Protein AF-A0A0F9GR85-F1 (afdb_monomer)

Organism: NCBI:txid412755

pLDDT: mean 77.86, std 16.96, range [27.56, 96.31]

Radius of gyration: 49.28 Å; Cα contacts (8 Å, |Δi|>4): 1211; chains: 1; bounding box: 129×86×116 Å

Secondary structure (DSSP, 8-state):
--S--SS----TT--------------SS----B--B---TTTS---B--B--PPTT-SPPGGGG-EEEEEEEEEEEEP-SS---EE-SEEES-TT--S--TTTEEEEEESS-EEEEEEETTEEEEEESSPPPTT-EEEEEEEEEEEEEEEEEEEPTT--TTSEEEEEEE-TTSPPEEETTEEPP---PPSSEEEEE-TTSS--EEEEEEEEEE-SS-EEEEEEEE-HHHHHHHHT--SS---EEEEEEEEEETTSTT--EEEEEEEE--HHHHGGG-BTTBEEEEEEEE-HHHHHHH-SEEEEEEEEEEEESS-S----EEEEEEEEEE--S------SPPPB-TTSSB-HHHHTTSTTEEEE----SS-BTTB--SS---TT-EEEEEEES-TTEEEEEEEEETTEEEEEEEETEEEEE-SGGGTTS--SEEEEE---S-SS------EEEEEESS---SS-------------SSS--B--EEEEETTEEEEEES---S-SS---SS---------EEEEEETTTSEEEHHHHHHHHSS--S--EEEEEPTTS-GGG--EEES--EEETTTT-EEES---BTTTBEEE--SB---S----GGGBPPTTTTEEEEE-TTS-EEEEESS-HHHHGGG-BTTEEEEE-

Nearest PDB structures (foldseek):
  1uww-assembly1_A  TM=4.679E-01  e=7.077E-04  Halalkalibacter akibai
  1uww-assembly1_B  TM=4.730E-01  e=6.812E-03  Halalkalibacter akibai
  5b4x-assembly2_C  TM=2.110E-01  e=2.562E-03  Mus musculus

Mean predicted aligned error: 19.24 Å

Solvent-accessible surface area (backbone atoms only — not comparable to full-atom values): 38871 Å² total; per-residue (Å²): 141,89,85,84,88,87,89,76,83,84,56,92,88,72,85,82,85,86,81,85,85,84,89,77,90,66,64,101,73,83,76,71,66,55,74,56,80,49,73,45,92,83,70,89,44,81,57,72,59,77,49,77,74,73,60,92,79,68,63,70,57,73,88,73,59,55,38,78,38,54,52,79,48,79,44,77,46,68,22,79,59,45,38,57,79,44,76,53,74,57,28,37,63,38,72,86,32,60,51,63,44,76,87,49,40,45,80,78,49,57,79,58,64,70,66,47,70,33,21,53,53,20,31,38,26,41,25,36,69,55,64,31,48,68,74,40,78,41,47,37,34,34,27,41,40,44,37,36,28,33,48,62,70,50,72,44,88,98,55,57,86,68,29,22,39,24,35,40,43,75,35,92,87,46,51,42,38,23,45,91,90,43,76,47,61,77,72,87,70,50,90,78,19,35,35,40,31,36,72,52,45,64,57,66,44,74,46,79,46,74,71,39,76,33,42,64,64,24,33,41,40,37,31,35,35,39,40,22,61,53,45,53,51,38,60,67,54,83,78,89,63,57,20,27,42,35,42,36,39,38,43,34,47,78,87,48,95,87,56,68,49,76,50,73,49,79,43,68,52,38,41,82,77,45,56,86,65,46,55,95,60,17,40,75,49,78,46,77,45,81,40,42,74,55,33,77,74,68,47,68,40,37,30,30,40,37,40,37,40,30,39,52,66,91,38,92,61,60,64,56,58,43,33,39,53,42,81,45,80,46,53,56,97,80,81,81,82,68,69,44,73,70,55,58,44,98,88,70,46,79,26,49,78,56,41,70,77,35,76,43,37,44,78,51,76,57,71,42,35,41,66,51,101,89,45,82,30,96,68,59,60,55,85,72,36,42,31,20,43,34,60,40,66,45,88,57,43,31,37,30,34,78,44,78,54,100,94,49,56,46,84,43,81,53,42,54,49,51,71,46,63,31,33,78,91,38,65,25,33,63,62,70,36,23,45,34,46,79,67,53,76,58,96,61,92,84,70,78,60,65,47,85,44,80,31,80,30,87,50,85,57,91,70,83,71,82,84,83,83,79,86,83,73,94,73,82,93,79,85,76,52,74,54,84,45,65,49,69,56,96,89,38,77,76,47,73,52,86,82,79,81,90,63,98,64,90,86,74,97,68,91,82,89,87,84,85,87,82,40,35,36,34,68,42,41,69,82,77,51,53,39,47,48,69,63,44,37,72,56,52,72,76,74,77,77,58,50,33,31,36,76,48,63,80,90,59,62,75,90,46,58,75,50,43,19,44,48,59,75,46,36,62,90,80,59,27,45,86,50,74,92,77,60,85,53,95,47,37,35,77,41,92,58,61,55,58,70,74,74,77,83,70,55,77,89,41,42,63,50,72,88,76,39,37,50,79,47,66,31,95,86,69,46,38,32,45,36,24,53,44,50,67,80,61,54,45,76,26,27,48,94,48,28,35,26,39,33,61

Sequence (648 aa):
FDNFISGAIIKNYTTFTIIYKFDFDYGDNNHYAEITLGPSLQDNLNVSWVEFNLPDGFLPNSEDSKSNLFVRFNKTIIGTGISGPYSLDYGIDDINIDAWNDKYFILYNSSKSISNKGATDGTPELTFSSVISNGENVYVVYGIRTPYVLGYGFQKVGKSYSDSVRLIYNNNSASSIKDSAGLISTVSLNDPSLYIGLDNTTQETVLELYNMPLLFGPEINLTFALDPIIINQIKNFKGIDNNTLTIDFYFVPNRVFGSYYTDSIEISLDYWALKPDLEAEGYKISYNKDLQGIYEAFGVGSLDIYISISQVGNSSNFISYVILEQFDYMSDDHFVEMYANMPMDSDGDLDVNAIINTPHYIQITSEPFLDSQWGSSPFGLLDNSEVTVALENLPYSSLISLDGSSGDYDINYLGTQETLPVNAQNFYMIPNLALFTDAYNTDEIIYQDGYVNLYYGSSTDIRGENDYSNRIYMTYENTAVDDYKSYFSNGVPISWEDTFDITDQFLTTREIDVSGTVLYHQLFDLTNDVIDVIELADILVNVTGVYFGVQLPDNISIAHIRAIGIPYEYDLSIQGFPVGNYIDGTYSKVTTSGVTRTFDSRASDTLMNTTSNFSLEFASNGSKYIVFYVPISTVQNYAINDKLMVDY

Foldseek 3Di:
DPPDDDDDDPDPPDDDDDDDDDDDPDPPDDDDWDWDFDQDPPDNDRDTDTGGPADPCNDPPQVVQKAWDWFKDKDKDAFDQAQDFDWDFKFFQAQVQFADDPNFKFWDDKPAAFPGWTAGNGTITTGGPDGQPGRHIIMTMMIGTAQKIWTDFADDPPDDPLQTKTFMAGNPPGTAMAGPVGGQDWDHFDPGKIKHFAQLDQDKDKDKDWFAWLFAFKKKKWKKKAILVLLVLLAPFDDPWFWKKKKKKWKAFPPDPPDIDIDMDIHTSHSVVQVVQADVNMHMDIDMDGCNVVCVVPPTTTIMMMIIIGIDTDGSRGGGIMMIRDIDIDHDDDDQDFDQAFDADPVRDGDPVVQCVGSQKFDDKDDALDADPVHHHPNHDDQFWKKKWFWDFQVQKFKWFWDDDPPDTDTDTPGGMDMDTQHVVCVNMNPRIIIGGNRHPDPDDDTTYTDTDMGTHPDPPPPPDDPDDDDDDPDDDDWKDFAWDFDDDPNHGPDTPPDDDPDPDDDDPDDDDDDDDFKEKEKDFQVPQKAAPVRVCVFQVDDPLFGIKGWDDLPDDPVQWDFKFFADEAEPPPQHDYDDDDDDDDGYHHDPDRMHGDRDPDDPVRTDDCVQFWDWGAGPVSIIMTIGNDHLVVRCSRYDNRMMMIMD

Structure (mmCIF, N/CA/C/O backbone):
data_AF-A0A0F9GR85-F1
#
_entry.id   AF-A0A0F9GR85-F1
#
loop_
_atom_site.group_PDB
_atom_site.id
_atom_site.type_symbol
_atom_site.label_atom_id
_atom_site.label_alt_id
_atom_site.label_comp_id
_atom_site.label_asym_id
_atom_site.label_entity_id
_atom_site.label_seq_id
_atom_site.pdbx_PDB_ins_code
_atom_site.Cartn_x
_atom_site.Cartn_y
_atom_site.Cartn_z
_atom_site.occupancy
_atom_site.B_iso_or_equiv
_atom_site.auth_seq_id
_atom_site.auth_comp_id
_atom_site.auth_asym_id
_atom_site.auth_atom_id
_atom_site.pdbx_PDB_model_num
ATOM 1 N N . PHE A 1 1 ? -45.845 -7.570 22.681 1.00 34.03 1 PHE A N 1
ATOM 2 C CA . PHE A 1 1 ? -46.791 -8.122 21.692 1.00 34.03 1 PHE A CA 1
ATOM 3 C C . PHE A 1 1 ? -47.425 -9.437 22.181 1.00 34.03 1 PHE A C 1
ATOM 5 O O . PHE A 1 1 ? -47.847 -10.238 21.365 1.00 34.03 1 PHE A O 1
ATOM 12 N N . ASP A 1 2 ? -47.608 -9.630 23.498 1.00 27.56 2 ASP A N 1
ATOM 13 C CA . ASP A 1 2 ? -47.942 -10.947 24.081 1.00 27.56 2 ASP A CA 1
ATOM 14 C C . ASP A 1 2 ? -49.291 -11.012 24.813 1.00 27.56 2 ASP A C 1
ATOM 16 O O . ASP A 1 2 ? -49.413 -11.698 25.817 1.00 27.56 2 ASP A O 1
ATOM 20 N N . ASN A 1 3 ? -50.332 -10.303 24.366 1.00 32.66 3 ASN A N 1
ATOM 21 C CA . ASN A 1 3 ? -51.644 -10.428 25.029 1.00 32.66 3 ASN A CA 1
ATOM 22 C C . ASN A 1 3 ? -52.858 -10.278 24.109 1.00 32.66 3 ASN A C 1
ATOM 24 O O . ASN A 1 3 ? -53.898 -9.758 24.503 1.00 32.66 3 ASN A O 1
ATOM 28 N N . PHE A 1 4 ? -52.765 -10.787 22.887 1.00 36.22 4 PHE A N 1
ATOM 29 C CA . PHE A 1 4 ? -53.949 -11.036 22.074 1.00 36.22 4 PHE A CA 1
ATOM 30 C C . PHE A 1 4 ? -53.786 -12.388 21.406 1.00 36.22 4 PHE A C 1
ATOM 32 O O . PHE A 1 4 ? -53.049 -12.483 20.441 1.00 36.22 4 PHE A O 1
ATOM 39 N N . ILE A 1 5 ? -54.433 -13.419 21.949 1.00 41.38 5 ILE A N 1
ATOM 40 C CA . ILE A 1 5 ? -55.239 -14.411 21.221 1.00 41.38 5 ILE A CA 1
ATOM 41 C C . ILE A 1 5 ? -55.878 -15.309 22.289 1.00 41.38 5 ILE A C 1
ATOM 43 O O . ILE A 1 5 ? -55.286 -16.249 22.807 1.00 41.38 5 ILE A O 1
ATOM 47 N N . SER A 1 6 ? -57.144 -15.042 22.591 1.00 38.28 6 SER A N 1
ATOM 48 C CA . SER A 1 6 ? -58.079 -16.134 22.834 1.00 38.28 6 SER A CA 1
ATOM 49 C C . SER A 1 6 ? -59.388 -15.775 22.135 1.00 38.28 6 SER A C 1
ATOM 51 O O . SER A 1 6 ? -60.045 -14.801 22.493 1.00 38.28 6 SER A O 1
ATOM 53 N N . GLY A 1 7 ? -59.722 -16.520 21.078 1.00 40.41 7 GLY A N 1
ATOM 54 C CA . GLY A 1 7 ? -61.108 -16.645 20.620 1.00 40.41 7 GLY A CA 1
ATOM 55 C C . GLY A 1 7 ? -61.576 -15.916 19.353 1.00 40.41 7 GLY A C 1
ATOM 56 O O . GLY A 1 7 ? -62.783 -15.918 19.132 1.00 40.41 7 GLY A O 1
ATOM 57 N N . ALA A 1 8 ? -60.723 -15.346 18.495 1.00 38.50 8 ALA A N 1
ATOM 58 C CA . ALA A 1 8 ? -61.196 -14.730 17.244 1.00 38.50 8 ALA A CA 1
ATOM 59 C C . ALA A 1 8 ? -60.634 -15.424 15.994 1.00 38.50 8 ALA A C 1
ATOM 61 O O . ALA A 1 8 ? -59.450 -15.325 15.686 1.00 38.50 8 ALA A O 1
ATOM 62 N N . ILE A 1 9 ? -61.512 -16.105 15.253 1.00 43.75 9 ILE A N 1
ATOM 63 C CA . ILE A 1 9 ? -61.256 -16.528 13.872 1.00 43.75 9 ILE A CA 1
ATOM 64 C C . ILE A 1 9 ? -61.172 -15.249 13.032 1.00 43.75 9 ILE A C 1
ATOM 66 O O . ILE A 1 9 ? -62.192 -14.591 12.816 1.00 43.75 9 ILE A O 1
ATOM 70 N N . ILE A 1 10 ? -59.971 -14.888 12.578 1.00 46.06 10 ILE A N 1
ATOM 71 C CA . ILE A 1 10 ? -59.771 -13.795 11.619 1.00 46.06 10 ILE A CA 1
ATOM 72 C C . ILE A 1 10 ? -60.461 -14.223 10.320 1.00 46.06 10 ILE A C 1
ATOM 74 O O . ILE A 1 10 ? -60.028 -15.162 9.654 1.00 46.06 10 ILE A O 1
ATOM 78 N N . LYS A 1 11 ? -61.588 -13.590 9.983 1.00 44.72 11 LYS A N 1
ATOM 79 C CA . LYS A 1 11 ? -62.264 -13.828 8.705 1.00 44.72 11 LYS A CA 1
ATOM 80 C C . LYS A 1 11 ? -61.515 -13.079 7.603 1.00 44.72 11 LYS A C 1
ATOM 82 O O . LYS A 1 11 ? -61.098 -11.935 7.806 1.00 44.72 11 LYS A O 1
ATOM 87 N N . ASN A 1 12 ? -61.397 -13.709 6.431 1.00 39.97 12 ASN A N 1
ATOM 88 C CA . ASN A 1 12 ? -61.024 -13.020 5.195 1.00 39.97 12 ASN A CA 1
ATOM 89 C C . ASN A 1 12 ? -61.881 -11.744 5.073 1.00 39.97 12 ASN A C 1
ATOM 91 O O . ASN A 1 12 ? -63.076 -11.805 5.362 1.00 39.97 12 ASN A O 1
ATOM 95 N N . TYR A 1 13 ? -61.254 -10.620 4.702 1.00 46.53 13 TYR A N 1
ATOM 96 C CA . TYR A 1 13 ? -61.789 -9.239 4.706 1.00 46.53 13 TYR A CA 1
ATOM 97 C C . TYR A 1 13 ? -61.717 -8.452 6.031 1.00 46.53 13 TYR A C 1
ATOM 99 O O . TYR A 1 13 ? -62.462 -7.491 6.214 1.00 46.53 13 TYR A O 1
ATOM 107 N N . THR A 1 14 ? -60.808 -8.797 6.948 1.00 49.41 14 THR A N 1
ATOM 108 C CA . THR A 1 14 ? -60.526 -7.925 8.104 1.00 49.41 14 THR A CA 1
ATOM 109 C C . THR A 1 14 ? -59.634 -6.756 7.667 1.00 49.41 14 THR A C 1
ATOM 111 O O . THR A 1 14 ? -58.461 -6.955 7.363 1.00 49.41 14 THR A O 1
ATOM 114 N N . THR A 1 15 ? -60.187 -5.543 7.611 1.00 45.31 15 THR A N 1
ATOM 115 C CA . THR A 1 15 ? -59.432 -4.311 7.327 1.00 45.31 15 THR A CA 1
ATOM 116 C C . THR A 1 15 ? -58.678 -3.873 8.582 1.00 45.31 15 THR A C 1
ATOM 118 O O . THR A 1 15 ? -59.299 -3.603 9.610 1.00 45.31 15 THR A O 1
ATOM 121 N N . PHE A 1 16 ? -57.351 -3.784 8.506 1.00 46.47 16 PHE A N 1
ATOM 122 C CA . PHE A 1 16 ? -56.529 -3.191 9.560 1.00 46.47 16 PHE A CA 1
ATOM 123 C C . PHE A 1 16 ? -56.185 -1.752 9.179 1.00 46.47 16 PHE A C 1
ATOM 125 O O . PHE A 1 16 ? -55.740 -1.489 8.064 1.00 46.47 16 PHE A O 1
ATOM 132 N N . THR A 1 17 ? -56.381 -0.820 10.108 1.00 44.84 17 THR A N 1
ATOM 133 C CA . THR A 1 17 ? -55.876 0.550 9.989 1.00 44.84 17 THR A CA 1
ATOM 134 C C . THR A 1 17 ? -54.641 0.658 10.868 1.00 44.84 17 THR A C 1
ATOM 136 O O . THR A 1 17 ? -54.737 0.526 12.086 1.00 44.84 17 THR A O 1
ATOM 139 N N . ILE A 1 18 ? -53.482 0.876 10.251 1.00 44.59 18 ILE A N 1
ATOM 140 C CA . ILE A 1 18 ? -52.242 1.185 10.960 1.00 44.59 18 ILE A CA 1
ATOM 141 C C . ILE A 1 18 ? -52.118 2.707 10.971 1.00 44.59 18 ILE A C 1
ATOM 143 O O . ILE A 1 18 ? -52.074 3.334 9.916 1.00 44.59 18 ILE A O 1
ATOM 147 N N . ILE A 1 19 ? -52.122 3.299 12.163 1.00 44.94 19 ILE A N 1
ATOM 148 C CA . ILE A 1 19 ? -51.921 4.736 12.352 1.00 44.94 19 ILE A CA 1
ATOM 149 C C . ILE A 1 19 ? -50.486 4.922 12.828 1.00 44.94 19 ILE A C 1
ATOM 151 O O . ILE A 1 19 ? -50.144 4.509 13.935 1.00 44.94 19 ILE A O 1
ATOM 155 N N . TYR A 1 20 ? -49.660 5.548 11.998 1.00 45.69 20 TYR A N 1
ATOM 156 C CA . TYR A 1 20 ? -48.345 6.019 12.408 1.00 45.69 20 TYR A CA 1
ATOM 157 C C . TYR A 1 20 ? -48.491 7.441 12.951 1.00 45.69 20 TYR A C 1
ATOM 159 O O . TYR A 1 20 ? -49.020 8.315 12.265 1.00 45.69 20 TYR A O 1
ATOM 167 N N . LYS A 1 21 ? -48.048 7.672 14.189 1.00 39.81 21 LYS A N 1
ATOM 168 C CA . LYS A 1 21 ? -47.895 9.018 14.744 1.00 39.81 21 LYS A CA 1
ATOM 169 C C . LYS A 1 21 ? -46.405 9.331 14.762 1.00 39.81 21 LYS A C 1
ATOM 171 O O . LYS A 1 21 ? -45.672 8.721 15.535 1.00 39.81 21 LYS A O 1
ATOM 176 N N . PHE A 1 22 ? -45.982 10.255 13.912 1.00 47.69 22 PHE A N 1
ATOM 177 C CA . PHE A 1 22 ? -44.635 10.804 13.941 1.00 47.69 22 PHE A CA 1
ATOM 178 C C . PHE A 1 22 ? -44.717 12.206 14.540 1.00 47.69 22 PHE A C 1
ATOM 180 O O . PHE A 1 22 ? -45.476 13.036 14.043 1.00 47.69 22 PHE A O 1
ATOM 187 N N . ASP A 1 23 ? -43.982 12.445 15.621 1.00 43.19 23 ASP A N 1
ATOM 188 C CA . ASP A 1 23 ? -43.761 13.787 16.152 1.00 43.19 23 ASP A CA 1
ATOM 189 C C . ASP A 1 23 ? -42.360 14.197 15.685 1.00 43.19 23 ASP A C 1
ATOM 191 O O . ASP A 1 23 ? -41.367 13.616 16.123 1.00 43.19 23 ASP A O 1
ATOM 195 N N . PHE A 1 24 ? -42.283 15.144 14.752 1.00 50.62 24 PHE A N 1
ATOM 196 C CA . PHE A 1 24 ? -41.017 15.720 14.318 1.00 50.62 24 PHE A CA 1
ATOM 197 C C . PHE A 1 24 ? -40.921 17.153 14.840 1.00 50.62 24 PHE A C 1
ATOM 199 O O . PHE A 1 24 ? -41.795 17.971 14.558 1.00 50.62 24 PHE A O 1
ATOM 206 N N . ASP A 1 25 ? -39.874 17.445 15.607 1.00 45.78 25 ASP A N 1
ATOM 207 C CA . ASP A 1 25 ? -39.558 18.792 16.083 1.00 45.78 25 ASP A CA 1
ATOM 208 C C . ASP A 1 25 ? -38.615 19.461 15.076 1.00 45.78 25 ASP A C 1
ATOM 210 O O . ASP A 1 25 ? -37.395 19.490 15.238 1.00 45.78 25 ASP A O 1
ATOM 214 N N . TYR A 1 26 ? -39.185 19.903 13.957 1.00 54.22 26 TYR A N 1
ATOM 215 C CA . TYR A 1 26 ? -38.511 20.819 13.047 1.00 54.22 26 TYR A CA 1
ATOM 216 C C . TYR A 1 26 ? -38.935 22.216 13.492 1.00 54.22 26 TYR A C 1
ATOM 218 O O . TYR A 1 26 ? -40.133 22.486 13.518 1.00 54.22 26 TYR A O 1
ATOM 226 N N . GLY A 1 27 ? -37.982 23.062 13.902 1.00 53.62 27 GLY A N 1
ATOM 227 C CA . GLY A 1 27 ? -38.250 24.426 14.379 1.00 53.62 27 GLY A CA 1
ATOM 228 C C . GLY A 1 27 ? -39.045 25.291 13.385 1.00 53.62 27 GLY A C 1
ATOM 229 O O . GLY A 1 27 ? -39.540 24.810 12.376 1.00 53.62 27 GLY A O 1
ATOM 230 N N . ASP A 1 28 ? -39.142 26.599 13.636 1.00 46.81 28 ASP A N 1
ATOM 231 C CA . ASP A 1 28 ? -40.129 27.527 13.035 1.00 46.81 28 ASP A CA 1
ATOM 232 C C . ASP A 1 28 ? -40.292 27.551 11.486 1.00 46.81 28 ASP A C 1
ATOM 234 O O . ASP A 1 28 ? -41.235 28.166 10.984 1.00 46.81 28 ASP A O 1
ATOM 238 N N . ASN A 1 29 ? -39.445 26.865 10.712 1.00 46.47 29 ASN A N 1
ATOM 239 C CA . ASN A 1 29 ? -39.530 26.734 9.256 1.00 46.47 29 ASN A CA 1
ATOM 240 C C . ASN A 1 29 ? -39.902 25.296 8.838 1.00 46.47 29 ASN A C 1
ATOM 242 O O . ASN A 1 29 ? -39.048 24.475 8.512 1.00 46.47 29 ASN A O 1
ATOM 246 N N . ASN A 1 30 ? -41.205 24.999 8.839 1.00 46.62 30 ASN A N 1
ATOM 247 C CA . ASN A 1 30 ? -41.776 23.716 8.411 1.00 46.62 30 ASN A CA 1
ATOM 248 C C . ASN A 1 30 ? -41.348 23.315 6.981 1.00 46.62 30 ASN A C 1
ATOM 250 O O . ASN A 1 30 ? -41.778 23.942 6.009 1.00 46.62 30 ASN A O 1
ATOM 254 N N . HIS A 1 31 ? -40.609 22.211 6.849 1.00 51.25 31 HIS A N 1
ATOM 255 C CA . HIS A 1 31 ? -40.345 21.530 5.577 1.00 51.25 31 HIS A CA 1
ATOM 256 C C . HIS A 1 31 ? -41.013 20.145 5.572 1.00 51.25 31 HIS A C 1
ATOM 258 O O . HIS A 1 31 ? -41.035 19.450 6.586 1.00 51.25 31 HIS A O 1
ATOM 264 N N . TYR A 1 32 ? -41.625 19.772 4.445 1.00 52.62 32 TYR A N 1
ATOM 265 C CA . TYR A 1 32 ? -42.478 18.586 4.323 1.00 52.62 32 TYR A CA 1
ATOM 266 C C . TYR A 1 32 ? -41.668 17.361 3.871 1.00 52.62 32 TYR A C 1
ATOM 268 O O . TYR A 1 32 ? -40.938 17.443 2.889 1.00 52.62 32 TYR A O 1
ATOM 276 N N . ALA A 1 33 ? -41.850 16.219 4.542 1.00 46.16 33 ALA A N 1
ATOM 277 C CA . ALA A 1 33 ? -41.493 14.907 3.999 1.00 46.16 33 ALA A CA 1
ATOM 278 C C . ALA A 1 33 ? -42.585 14.448 3.017 1.00 46.16 33 ALA A C 1
ATOM 280 O O . ALA A 1 33 ? -43.776 14.623 3.294 1.00 46.16 33 ALA A O 1
ATOM 281 N N . GLU A 1 34 ? -42.202 13.851 1.889 1.00 45.31 34 GLU A N 1
ATOM 282 C CA . GLU A 1 34 ? -43.150 13.269 0.940 1.00 45.31 34 GLU A CA 1
ATOM 283 C C . GLU A 1 34 ? -43.372 11.798 1.312 1.00 45.31 34 GLU A C 1
ATOM 285 O O . GLU A 1 34 ? -42.470 10.962 1.265 1.00 45.31 34 GLU A O 1
ATOM 290 N N . ILE A 1 35 ? -44.586 11.476 1.763 1.00 48.28 35 ILE A N 1
ATOM 291 C CA . ILE A 1 35 ? -44.951 10.104 2.125 1.00 48.28 35 ILE A CA 1
ATOM 292 C C . ILE A 1 35 ? -45.622 9.462 0.915 1.00 48.28 35 ILE A C 1
ATOM 294 O O . ILE A 1 35 ? -46.802 9.705 0.650 1.00 48.28 35 ILE A O 1
ATOM 298 N N . THR A 1 36 ? -44.889 8.600 0.218 1.00 47.56 36 THR A N 1
ATOM 299 C CA . THR A 1 36 ? -45.420 7.838 -0.913 1.00 47.56 36 THR A CA 1
ATOM 300 C C . THR A 1 36 ? -45.850 6.452 -0.446 1.00 47.56 36 THR A C 1
ATOM 302 O O . THR A 1 36 ? -45.042 5.607 -0.072 1.00 47.56 36 THR A O 1
ATOM 305 N N . LEU A 1 37 ? -47.160 6.205 -0.461 1.00 48.81 37 LEU A N 1
ATOM 306 C CA . LEU A 1 37 ? -47.743 4.898 -0.164 1.00 48.81 37 LEU A CA 1
ATOM 307 C C . LEU A 1 37 ? -48.104 4.223 -1.491 1.00 48.81 37 LEU A C 1
ATOM 309 O O . LEU A 1 37 ? -49.082 4.610 -2.130 1.00 48.81 37 LEU A O 1
ATOM 313 N N . GLY A 1 38 ? -47.320 3.233 -1.917 1.00 49.66 38 GLY A N 1
ATOM 314 C CA . GLY A 1 38 ? -47.536 2.524 -3.180 1.00 49.66 38 GLY A CA 1
ATOM 315 C C . GLY A 1 38 ? -47.564 1.003 -3.000 1.00 49.66 38 GLY A C 1
ATOM 316 O O . GLY A 1 38 ? -46.792 0.474 -2.205 1.00 49.66 38 GLY A O 1
ATOM 317 N N . PRO A 1 39 ? -48.425 0.262 -3.721 1.00 45.38 39 PRO A N 1
ATOM 318 C CA . PRO A 1 39 ? -48.295 -1.189 -3.797 1.00 45.38 39 PRO A CA 1
ATOM 319 C C . PRO A 1 39 ? -47.027 -1.554 -4.587 1.00 45.38 39 PRO A C 1
ATOM 321 O O . PRO A 1 39 ? -46.792 -0.995 -5.660 1.00 45.38 39 PRO A O 1
ATOM 324 N N . SER A 1 40 ? -46.236 -2.525 -4.109 1.00 48.47 40 SER A N 1
ATOM 325 C CA . SER A 1 40 ? -45.227 -3.162 -4.966 1.00 48.47 40 SER A CA 1
ATOM 326 C C . SER A 1 40 ? -45.961 -3.885 -6.094 1.00 48.47 40 SER A C 1
ATOM 328 O O . SER A 1 40 ? -46.728 -4.818 -5.849 1.00 48.47 40 SER A O 1
ATOM 330 N N . LEU A 1 41 ? -45.744 -3.449 -7.337 1.00 50.53 41 LEU A N 1
ATOM 331 C CA . LEU A 1 41 ? -46.343 -4.073 -8.522 1.00 50.53 41 LEU A CA 1
ATOM 332 C C . LEU A 1 41 ? -45.745 -5.457 -8.837 1.00 50.53 41 LEU A C 1
ATOM 334 O O . LEU A 1 41 ? -46.239 -6.116 -9.750 1.00 50.53 41 LEU A O 1
ATOM 338 N N . GLN A 1 42 ? -44.712 -5.904 -8.109 1.00 51.53 42 GLN A N 1
ATOM 339 C CA . GLN A 1 42 ? -44.007 -7.159 -8.393 1.00 51.53 42 GLN A CA 1
ATOM 340 C C . GLN A 1 42 ? -44.266 -8.281 -7.371 1.00 51.53 42 GLN A C 1
ATOM 342 O O . GLN A 1 42 ? -44.358 -9.429 -7.797 1.00 51.53 42 GLN A O 1
ATOM 347 N N . ASP A 1 43 ? -44.509 -7.993 -6.082 1.00 50.97 43 ASP A N 1
ATOM 348 C CA . ASP A 1 43 ? -44.397 -9.043 -5.041 1.00 50.97 43 ASP A CA 1
ATOM 349 C C . ASP A 1 43 ? -45.633 -9.302 -4.155 1.00 50.97 43 ASP A C 1
ATOM 351 O O . ASP A 1 43 ? -45.526 -9.997 -3.145 1.00 50.97 43 ASP A O 1
ATOM 355 N N . ASN A 1 44 ? -46.826 -8.776 -4.471 1.00 51.28 44 ASN A N 1
ATOM 356 C CA . ASN A 1 44 ? -48.016 -8.868 -3.588 1.00 51.28 44 ASN A CA 1
ATOM 357 C C . ASN A 1 44 ? -47.769 -8.379 -2.134 1.00 51.28 44 ASN A C 1
ATOM 359 O O . ASN A 1 44 ? -48.578 -8.633 -1.238 1.00 51.28 44 ASN A O 1
ATOM 363 N N . LEU A 1 45 ? -46.669 -7.660 -1.893 1.00 48.16 45 LEU A N 1
ATOM 364 C CA . LEU A 1 45 ? -46.295 -7.056 -0.620 1.00 48.16 45 LEU A CA 1
ATOM 365 C C . LEU A 1 45 ? -46.593 -5.556 -0.685 1.00 48.16 45 LEU A C 1
ATOM 367 O O . LEU A 1 45 ? -46.047 -4.832 -1.514 1.00 48.16 45 LEU A O 1
ATOM 371 N N . ASN A 1 46 ? -47.456 -5.072 0.209 1.00 50.22 46 ASN A N 1
ATOM 372 C CA . ASN A 1 46 ? -47.574 -3.635 0.452 1.00 50.22 46 ASN A CA 1
ATOM 373 C C . ASN A 1 46 ? -46.346 -3.192 1.250 1.00 50.22 46 ASN A C 1
ATOM 375 O O . ASN A 1 46 ? -46.300 -3.372 2.467 1.00 50.22 46 ASN A O 1
ATOM 379 N N . VAL A 1 47 ? -45.353 -2.643 0.555 1.00 48.81 47 VAL A N 1
ATOM 380 C CA . VAL A 1 47 ? -44.196 -1.994 1.169 1.00 48.81 47 VAL A CA 1
ATOM 381 C C . VAL A 1 47 ? -44.453 -0.494 1.134 1.00 48.81 47 VAL A C 1
ATOM 383 O O . VAL A 1 47 ? -44.564 0.090 0.063 1.00 48.81 47 VAL A O 1
ATOM 386 N N . SER A 1 48 ? -44.569 0.121 2.306 1.00 50.72 48 SER A N 1
ATOM 387 C CA . SER A 1 48 ? -44.630 1.577 2.446 1.00 50.72 48 SER A CA 1
ATOM 388 C C . SER A 1 48 ? -43.250 2.082 2.847 1.00 50.72 48 SER A C 1
ATOM 390 O O . SER A 1 48 ? -42.671 1.548 3.793 1.00 50.72 48 SER A O 1
ATOM 392 N N . TRP A 1 49 ? -42.741 3.118 2.183 1.00 51.94 49 TRP A N 1
ATOM 393 C CA . TRP A 1 49 ? -41.527 3.822 2.599 1.00 51.94 49 TRP A CA 1
ATOM 394 C C . TRP A 1 49 ? -41.801 5.319 2.755 1.00 51.94 49 TRP A C 1
ATOM 396 O O . TRP A 1 49 ? -42.813 5.839 2.289 1.00 51.94 49 TRP A O 1
ATOM 406 N N . VAL A 1 50 ? -40.917 5.995 3.483 1.00 52.16 50 VAL A N 1
ATOM 407 C CA . VAL A 1 50 ? -40.948 7.445 3.686 1.00 52.16 50 VAL A CA 1
ATOM 408 C C . VAL A 1 50 ? -39.674 7.998 3.073 1.00 52.16 50 VAL A C 1
ATOM 410 O O . VAL A 1 50 ? -38.588 7.538 3.422 1.00 52.16 50 VAL A O 1
ATOM 413 N N . GLU A 1 51 ? -39.812 8.954 2.161 1.00 50.38 51 GLU A N 1
ATOM 414 C CA . GLU A 1 51 ? -38.691 9.628 1.515 1.00 50.38 51 GLU A CA 1
ATOM 415 C C . GLU A 1 51 ? -38.593 11.063 2.045 1.00 50.38 51 GLU A C 1
ATOM 417 O O . GLU A 1 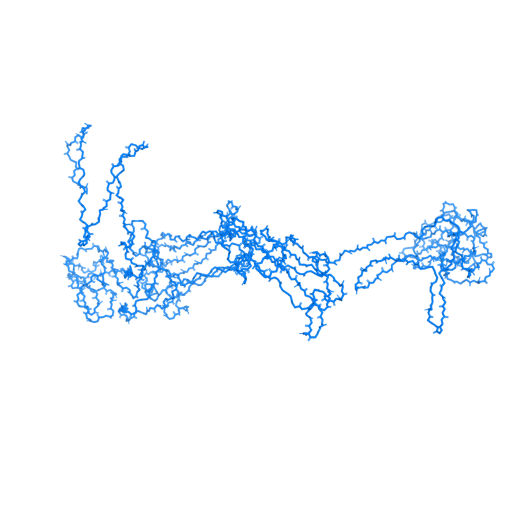51 ? -39.581 11.800 2.117 1.00 50.38 51 GLU A O 1
ATOM 422 N N . PHE A 1 52 ? -37.394 11.454 2.473 1.00 53.81 52 PHE A N 1
ATOM 423 C CA . PHE A 1 52 ? -37.126 12.799 2.968 1.00 53.81 52 PHE A CA 1
ATOM 424 C C . PHE A 1 52 ? -36.407 13.594 1.881 1.00 53.81 52 PHE A C 1
ATOM 426 O O . PHE A 1 52 ? -35.202 13.448 1.700 1.00 53.81 52 PHE A O 1
ATOM 433 N N . ASN A 1 53 ? -37.143 14.462 1.190 1.00 53.34 53 ASN A N 1
ATOM 434 C CA . ASN A 1 53 ? -36.562 15.439 0.274 1.00 53.34 53 ASN A CA 1
ATOM 435 C C . ASN A 1 53 ? -36.103 16.667 1.069 1.00 53.34 53 ASN A C 1
ATOM 437 O O . ASN A 1 53 ? -36.888 17.572 1.355 1.00 53.34 53 ASN A O 1
ATOM 441 N N . LEU A 1 54 ? -34.833 16.664 1.476 1.00 57.81 54 LEU A N 1
ATOM 442 C CA . LEU A 1 54 ? -34.216 17.753 2.232 1.00 57.81 54 LEU A CA 1
ATOM 443 C C . LEU A 1 54 ? -33.561 18.747 1.255 1.00 57.81 54 LEU A C 1
ATOM 445 O O . LEU A 1 54 ? -32.800 18.308 0.396 1.00 57.81 54 LEU A O 1
ATOM 449 N N . PRO A 1 55 ? -33.842 20.062 1.340 1.00 57.22 55 PRO A N 1
ATOM 450 C CA . PRO A 1 55 ? -33.194 21.048 0.476 1.00 57.22 55 PRO A CA 1
ATOM 451 C C . PRO A 1 55 ? -31.690 21.160 0.767 1.00 57.22 55 PRO A C 1
ATOM 453 O O . PRO A 1 55 ? -31.244 20.896 1.886 1.00 57.22 55 PRO A O 1
ATOM 456 N N . ASP A 1 56 ? -30.911 21.606 -0.219 1.00 52.06 56 ASP A N 1
ATOM 457 C CA . ASP A 1 56 ? -29.477 21.864 -0.046 1.00 52.06 56 ASP A CA 1
ATOM 458 C C . ASP A 1 56 ? -29.222 22.816 1.135 1.00 52.06 56 ASP A C 1
ATOM 460 O O . ASP A 1 56 ? -29.881 23.847 1.285 1.00 52.06 56 ASP A O 1
ATOM 464 N N . GLY A 1 57 ? -28.270 22.451 2.000 1.00 58.94 57 GLY A N 1
ATOM 465 C CA . GLY A 1 57 ? -27.960 23.185 3.233 1.00 58.94 57 GLY A CA 1
ATOM 466 C C . GLY A 1 57 ? -28.922 22.937 4.405 1.00 58.94 57 GLY A C 1
ATOM 467 O O . GLY A 1 57 ? -28.780 23.581 5.442 1.00 58.94 57 GLY A O 1
ATOM 468 N N . PHE A 1 58 ? -29.891 22.020 4.275 1.00 61.97 58 PHE A N 1
ATOM 469 C CA . PHE A 1 58 ? -30.759 21.605 5.387 1.00 61.97 58 PHE A CA 1
ATOM 470 C C . PHE A 1 58 ? -29.997 20.835 6.470 1.00 61.97 58 PHE A C 1
ATOM 472 O O . PHE A 1 58 ? -30.248 21.010 7.662 1.00 61.97 58 PHE A O 1
ATOM 479 N N . LEU A 1 59 ? -29.079 19.960 6.058 1.00 57.56 59 LEU A N 1
ATOM 480 C CA . LEU A 1 59 ? -28.168 19.308 6.988 1.00 57.56 59 LEU A CA 1
ATOM 481 C C . LEU A 1 59 ? -27.077 20.312 7.389 1.00 57.56 59 LEU A C 1
ATOM 483 O O . LEU A 1 59 ? -26.612 21.062 6.528 1.00 57.56 59 LEU A O 1
ATOM 487 N N . PRO A 1 60 ? -26.680 20.355 8.675 1.00 59.38 60 PRO A N 1
ATOM 488 C CA . PRO A 1 60 ? -25.619 21.246 9.123 1.00 59.38 60 PRO A CA 1
ATOM 489 C C . PRO A 1 60 ? -24.337 21.008 8.324 1.00 59.38 60 PRO A C 1
ATOM 491 O O . PRO A 1 60 ? -24.066 19.885 7.887 1.00 59.38 60 PRO A O 1
ATOM 494 N N . ASN A 1 61 ? -23.547 22.073 8.167 1.00 57.38 61 ASN A N 1
ATOM 495 C CA . ASN A 1 61 ? -22.222 21.968 7.573 1.00 57.38 61 ASN A CA 1
ATOM 496 C C . ASN A 1 61 ? -21.391 20.929 8.322 1.00 57.38 61 ASN A C 1
ATOM 498 O O . ASN A 1 61 ? -21.560 20.690 9.520 1.00 57.38 61 ASN A O 1
ATOM 502 N N . SER A 1 62 ? -20.467 20.329 7.592 1.00 57.47 62 SER A N 1
ATOM 503 C CA . SER A 1 62 ? -19.756 19.144 8.030 1.00 57.47 62 SER A CA 1
ATOM 504 C C . SER A 1 62 ? -19.056 19.258 9.368 1.00 57.47 62 SER A C 1
ATOM 506 O O . SER A 1 62 ? -19.243 18.419 10.258 1.00 57.47 62 SER A O 1
ATOM 508 N N . GLU A 1 63 ? -18.337 20.350 9.537 1.00 60.47 63 GLU A N 1
ATOM 509 C CA . GLU A 1 63 ? -17.605 20.652 10.756 1.00 60.47 63 GLU A CA 1
ATOM 510 C C . GLU A 1 63 ? -18.511 20.855 11.980 1.00 60.47 63 GLU A C 1
ATOM 512 O O . GLU A 1 63 ? -18.072 20.629 13.110 1.00 60.47 63 GLU A O 1
ATOM 517 N N . ASP A 1 64 ? -19.784 21.195 11.763 1.00 63.62 64 ASP A N 1
ATOM 518 C CA . ASP A 1 64 ? -20.754 21.507 12.813 1.00 63.62 64 ASP A CA 1
ATOM 519 C C . ASP A 1 64 ? -21.545 20.272 13.286 1.00 63.62 64 ASP A C 1
ATOM 521 O O . ASP A 1 64 ? -22.242 20.330 14.300 1.00 63.62 64 ASP A O 1
ATOM 525 N N . SER A 1 65 ? -21.431 19.130 12.591 1.00 68.56 65 SER A N 1
ATOM 526 C CA . SER A 1 65 ? -22.186 17.897 12.892 1.00 68.56 65 SER A CA 1
ATOM 527 C C . SER A 1 65 ? -21.498 16.945 13.888 1.00 68.56 65 SER A C 1
ATOM 529 O O . SER A 1 65 ? -21.959 15.822 14.110 1.00 68.56 65 SER A O 1
ATOM 531 N N . LYS A 1 66 ? -20.390 17.378 14.506 1.00 86.00 66 LYS A N 1
ATOM 532 C CA . LYS A 1 66 ? -19.585 16.549 15.416 1.00 86.00 66 LYS A CA 1
ATOM 533 C C . LYS A 1 66 ? -20.378 16.151 16.662 1.00 86.00 66 LYS A C 1
ATOM 535 O O . LYS A 1 66 ? -21.095 16.940 17.274 1.00 86.00 66 LYS A O 1
ATOM 540 N N . SER A 1 67 ? -20.194 14.908 17.082 1.00 86.50 67 SER A N 1
ATOM 541 C CA . SER A 1 67 ? -20.926 14.280 18.187 1.00 86.50 67 SER A CA 1
ATOM 542 C C . SER A 1 67 ? -19.949 13.656 19.175 1.00 86.50 67 SER A C 1
ATOM 544 O O . SER A 1 67 ? -18.894 13.169 18.783 1.00 86.50 67 SER A O 1
ATOM 546 N N . ASN A 1 68 ? -20.259 13.671 20.471 1.00 89.81 68 ASN A N 1
ATOM 547 C CA . ASN A 1 68 ? -19.331 13.108 21.452 1.00 89.81 68 ASN A CA 1
ATOM 548 C C . ASN A 1 68 ? -19.274 11.580 21.338 1.00 89.81 68 ASN A C 1
ATOM 550 O O . ASN A 1 68 ? -20.315 10.921 21.326 1.00 89.81 68 ASN A O 1
ATOM 554 N N . LEU A 1 69 ? -18.064 11.018 21.346 1.00 90.19 69 LEU A N 1
ATOM 555 C CA . LEU A 1 69 ? -17.872 9.578 21.488 1.00 90.19 69 LEU A CA 1
ATOM 556 C C . LEU A 1 69 ? -18.074 9.173 22.956 1.00 90.19 69 LEU A C 1
ATOM 558 O O . LEU A 1 69 ? -17.552 9.824 23.864 1.00 90.19 69 LEU A O 1
ATOM 562 N N . PHE A 1 70 ? -18.787 8.070 23.185 1.00 90.00 70 PHE A N 1
ATOM 563 C CA . PHE A 1 70 ? -18.921 7.426 24.493 1.00 90.00 70 PHE A CA 1
ATOM 564 C C . PHE A 1 70 ? -18.295 6.031 24.453 1.00 90.00 70 PHE A C 1
ATOM 566 O O . PHE A 1 70 ? -18.732 5.187 23.672 1.00 90.00 70 PHE A O 1
ATOM 573 N N . VAL A 1 71 ? -17.325 5.762 25.331 1.00 88.75 71 VAL A N 1
ATOM 574 C CA . VAL A 1 71 ? -16.772 4.409 25.511 1.00 88.75 71 VAL A CA 1
ATOM 575 C C . VAL A 1 71 ? -17.686 3.613 26.433 1.00 88.75 71 VAL A C 1
ATOM 577 O O . VAL A 1 71 ? -18.098 4.116 27.480 1.00 88.75 71 VAL A O 1
ATOM 580 N N . ARG A 1 72 ? -17.991 2.364 26.065 1.00 87.88 72 ARG A N 1
ATOM 581 C CA . ARG A 1 72 ? -18.812 1.441 26.859 1.00 87.88 72 ARG A CA 1
ATOM 582 C C . ARG A 1 72 ? -17.959 0.706 27.898 1.00 87.88 72 ARG A C 1
ATOM 584 O O . ARG A 1 72 ? -16.925 0.146 27.563 1.00 87.88 72 ARG A O 1
ATOM 591 N N . PHE A 1 73 ? -18.441 0.646 29.136 1.00 87.44 73 PHE A N 1
ATOM 592 C CA . PHE A 1 73 ? -17.840 -0.087 30.248 1.00 87.44 73 PHE A CA 1
ATOM 593 C C . PHE A 1 73 ? -18.850 -1.042 30.889 1.00 87.44 73 PHE A C 1
ATOM 595 O O . PHE A 1 73 ? -20.053 -0.765 30.958 1.00 87.44 73 PHE A O 1
ATOM 602 N N . ASN A 1 74 ? -18.333 -2.156 31.410 1.00 87.19 74 ASN A N 1
ATOM 603 C CA . ASN A 1 74 ? -19.113 -3.188 32.084 1.00 87.19 74 ASN A CA 1
ATOM 604 C C . ASN A 1 74 ? -18.739 -3.235 33.569 1.00 87.19 74 ASN A C 1
ATOM 606 O O . ASN A 1 74 ? -17.580 -3.453 33.915 1.00 87.19 74 ASN A O 1
ATOM 610 N N . LYS A 1 75 ? -19.729 -3.100 34.457 1.00 89.31 75 LYS A N 1
ATOM 611 C CA . LYS A 1 75 ? -19.558 -3.241 35.908 1.00 89.31 75 LYS A CA 1
ATOM 612 C C . LYS A 1 75 ? -20.352 -4.434 36.420 1.00 89.31 75 LYS A C 1
ATOM 614 O O . LYS A 1 75 ? -21.543 -4.566 36.150 1.00 89.31 75 LYS A O 1
ATOM 619 N N . THR A 1 76 ? -19.702 -5.268 37.232 1.00 90.94 76 THR A N 1
ATOM 620 C CA . THR A 1 76 ? -20.399 -6.208 38.122 1.00 90.94 76 THR A CA 1
ATOM 621 C C . THR A 1 76 ? -20.422 -5.619 39.527 1.00 90.94 76 THR A C 1
ATOM 623 O O . THR A 1 76 ? -19.376 -5.485 40.164 1.00 90.94 76 THR A O 1
ATOM 626 N N . ILE A 1 77 ? -21.606 -5.242 39.995 1.00 91.88 77 ILE A N 1
ATOM 627 C CA . ILE A 1 77 ? -21.847 -4.779 41.361 1.00 91.88 77 ILE A CA 1
ATOM 628 C C . ILE A 1 77 ? -22.124 -6.004 42.225 1.00 91.88 77 ILE A C 1
ATOM 630 O O . ILE A 1 77 ? -23.004 -6.800 41.902 1.00 91.88 77 ILE A O 1
ATOM 634 N N . ILE A 1 78 ? -21.383 -6.140 43.324 1.00 92.75 78 ILE A N 1
ATOM 635 C CA . ILE A 1 78 ? -21.628 -7.170 44.335 1.00 92.75 78 ILE A CA 1
ATOM 636 C C . ILE A 1 78 ? -22.471 -6.530 45.434 1.00 92.75 78 ILE A C 1
ATOM 638 O O . ILE A 1 78 ? -22.047 -5.564 46.070 1.00 92.75 78 ILE A O 1
ATOM 642 N N . GLY A 1 79 ? -23.678 -7.051 45.634 1.00 90.75 79 GLY A N 1
ATOM 643 C CA . GLY A 1 79 ? -24.620 -6.542 46.616 1.00 90.75 79 GLY A CA 1
ATOM 644 C C . GLY A 1 79 ? -24.066 -6.577 48.031 1.00 90.75 79 GLY A C 1
ATOM 645 O O . GLY A 1 79 ? -23.371 -7.510 48.428 1.00 90.75 79 GLY A O 1
ATOM 646 N N . THR A 1 80 ? -24.426 -5.558 48.803 1.00 91.94 80 THR A N 1
ATOM 647 C CA . THR A 1 80 ? -23.994 -5.352 50.196 1.00 91.94 80 THR A CA 1
ATOM 648 C C . THR A 1 80 ? -25.177 -5.329 51.169 1.00 91.94 80 THR A C 1
ATOM 650 O O . THR A 1 80 ? -25.020 -4.980 52.335 1.00 91.94 80 THR A O 1
ATOM 653 N N . GLY A 1 81 ? -26.377 -5.708 50.709 1.00 90.81 81 GLY A N 1
ATOM 654 C CA . GLY A 1 81 ? -27.602 -5.675 51.510 1.00 90.81 81 GLY A CA 1
ATOM 655 C C . GLY A 1 81 ? -28.269 -4.297 51.592 1.00 90.81 81 GLY A C 1
ATOM 656 O O . GLY A 1 81 ? -29.120 -4.095 52.455 1.00 90.81 81 GLY A O 1
ATOM 657 N N . ILE A 1 82 ? -27.920 -3.363 50.700 1.00 91.44 82 ILE A N 1
ATOM 658 C CA . ILE A 1 82 ? -28.565 -2.045 50.557 1.00 91.44 82 ILE A CA 1
ATOM 659 C C . ILE A 1 82 ? -29.073 -1.845 49.119 1.00 91.44 82 ILE A C 1
ATOM 661 O O . ILE A 1 82 ? -28.793 -2.647 48.229 1.00 91.44 82 ILE A O 1
ATOM 665 N N . SER A 1 83 ? -29.867 -0.800 48.875 1.00 88.75 83 SER A N 1
ATOM 666 C CA . SER A 1 83 ? -30.330 -0.427 47.526 1.00 88.75 83 SER A CA 1
ATOM 667 C C . SER A 1 83 ? -29.349 0.479 46.768 1.00 88.75 83 SER A C 1
ATOM 669 O O . SER A 1 83 ? -29.471 0.617 45.554 1.00 88.75 83 SER A O 1
ATOM 671 N N . GLY A 1 84 ? -28.383 1.087 47.457 1.00 88.38 84 GLY A N 1
ATOM 672 C CA . GLY A 1 84 ? -27.396 2.015 46.900 1.00 88.38 84 GLY A CA 1
ATOM 673 C C . GLY A 1 84 ? -27.135 3.202 47.839 1.00 88.38 84 GLY A C 1
ATOM 674 O O . GLY A 1 84 ? -27.660 3.203 48.958 1.00 88.38 84 GLY A O 1
ATOM 675 N N . PRO A 1 85 ? -26.354 4.205 47.399 1.00 91.44 85 PRO A N 1
ATOM 676 C CA . PRO A 1 85 ? -25.734 4.303 46.075 1.00 91.44 85 PRO A CA 1
ATOM 677 C C . PRO A 1 85 ? -24.589 3.298 45.875 1.00 91.44 85 PRO A C 1
ATOM 679 O O . PRO A 1 85 ? -23.871 2.951 46.811 1.00 91.44 85 PRO A O 1
ATOM 682 N N . TYR A 1 86 ? -24.443 2.820 44.641 1.00 94.56 86 TYR A N 1
ATOM 683 C CA . TYR A 1 86 ? -23.293 2.050 44.177 1.00 94.56 86 TYR A CA 1
ATOM 684 C C . TYR A 1 86 ? -22.556 2.867 43.116 1.00 94.56 86 TYR A C 1
ATOM 686 O O . TYR A 1 86 ? -23.117 3.123 42.047 1.00 94.56 86 TYR A O 1
ATOM 694 N N . SER A 1 87 ? -21.320 3.269 43.406 1.00 93.69 87 SER A N 1
ATOM 695 C CA . SER A 1 87 ? -20.469 4.002 42.465 1.00 93.69 87 SER A CA 1
ATOM 696 C C . SER A 1 87 ? -19.940 3.068 41.368 1.00 93.69 87 SER A C 1
ATOM 698 O O . SER A 1 87 ? -19.637 1.893 41.615 1.00 93.69 87 SER A O 1
ATOM 700 N N . LEU A 1 88 ? -19.872 3.577 40.140 1.00 94.44 88 LEU A N 1
ATOM 701 C CA . LEU A 1 88 ? -19.306 2.873 38.990 1.00 94.44 88 LEU A CA 1
ATOM 702 C C . LEU A 1 88 ? -17.784 3.088 38.914 1.00 94.44 88 LEU A C 1
ATOM 704 O O . LEU A 1 88 ? -17.246 3.977 39.565 1.00 94.44 88 LEU A O 1
ATOM 708 N N . ASP A 1 89 ? -17.084 2.260 38.133 1.00 91.56 89 ASP A N 1
ATOM 709 C CA . ASP A 1 89 ? -15.607 2.219 38.139 1.00 91.56 89 ASP A CA 1
ATOM 710 C C . ASP A 1 89 ? -14.945 3.380 37.391 1.00 91.56 89 ASP A C 1
ATOM 712 O O . ASP A 1 89 ? -13.794 3.714 37.663 1.00 91.56 89 ASP A O 1
ATOM 716 N N . TYR A 1 90 ? -15.680 3.983 36.459 1.00 93.88 90 TYR A N 1
ATOM 717 C CA . TYR A 1 90 ? -15.188 5.023 35.562 1.00 93.88 90 TYR A CA 1
ATOM 718 C C . TYR A 1 90 ? -16.092 6.244 35.633 1.00 93.88 90 TYR A C 1
ATOM 720 O O . TYR A 1 90 ? -17.316 6.105 35.703 1.00 93.88 90 TYR A O 1
ATOM 728 N N . GLY A 1 91 ? -15.482 7.420 35.555 1.00 94.25 91 GLY A N 1
ATOM 729 C CA . GLY A 1 91 ? -16.149 8.714 35.560 1.00 94.25 91 GLY A CA 1
ATOM 730 C C . GLY A 1 91 ? -15.412 9.736 34.702 1.00 94.25 91 GLY A C 1
ATOM 731 O O . GLY A 1 91 ? -14.531 9.393 33.916 1.00 94.25 91 GLY A O 1
ATOM 732 N N . ILE A 1 92 ? -15.772 11.003 34.868 1.00 93.94 92 ILE A N 1
ATOM 733 C CA . ILE A 1 92 ? -15.103 12.138 34.230 1.00 93.94 92 ILE A CA 1
ATOM 734 C C . ILE A 1 92 ? -14.322 12.910 35.289 1.00 93.94 92 ILE A C 1
ATOM 736 O O . ILE A 1 92 ? -14.796 13.081 36.414 1.00 93.94 92 ILE A O 1
ATOM 740 N N . ASP A 1 93 ? -13.134 13.391 34.935 1.00 92.38 93 ASP A N 1
ATOM 741 C CA . ASP A 1 93 ? -12.364 14.297 35.781 1.00 92.38 93 ASP A CA 1
ATOM 742 C C . ASP A 1 93 ? -12.939 15.713 35.786 1.00 92.38 93 ASP A C 1
ATOM 744 O O . ASP A 1 93 ? -12.446 16.637 35.143 1.00 92.38 93 ASP A O 1
ATOM 748 N N . ASP A 1 94 ? -14.053 15.868 36.488 1.00 88.81 94 ASP A N 1
ATOM 749 C CA . ASP A 1 94 ? -14.636 17.165 36.783 1.00 88.81 94 ASP A CA 1
ATOM 750 C C . ASP A 1 94 ? -15.382 17.080 38.113 1.00 88.81 94 ASP A C 1
ATOM 752 O O . ASP A 1 94 ? -16.444 16.463 38.226 1.00 88.81 94 ASP A O 1
ATOM 756 N N . ILE A 1 95 ? -14.803 17.721 39.128 1.00 85.25 95 ILE A N 1
ATOM 757 C CA . ILE A 1 95 ? -15.360 17.773 40.483 1.00 85.25 95 ILE A CA 1
ATOM 758 C C . ILE A 1 95 ? -16.697 18.522 40.550 1.00 85.25 95 ILE A C 1
ATOM 760 O O . ILE A 1 95 ? -17.375 18.453 41.561 1.00 85.25 95 ILE A O 1
ATOM 764 N N . ASN A 1 96 ? -17.093 19.247 39.498 1.00 90.06 96 ASN A N 1
ATOM 765 C CA . ASN A 1 96 ? -18.351 19.994 39.482 1.00 90.06 96 ASN A CA 1
ATOM 766 C C . ASN A 1 96 ? -19.544 19.151 38.994 1.00 90.06 96 ASN A C 1
ATOM 768 O O . ASN A 1 96 ? -20.667 19.656 38.915 1.00 90.06 96 ASN A O 1
ATOM 772 N N . ILE A 1 97 ? -19.324 17.886 38.620 1.00 91.31 97 ILE A N 1
ATOM 773 C CA . ILE A 1 97 ? -20.379 16.983 38.150 1.00 91.31 97 ILE A CA 1
ATOM 774 C C . ILE A 1 97 ? -20.915 16.152 39.330 1.00 91.31 97 ILE A C 1
ATOM 776 O O . ILE A 1 97 ? -20.513 15.009 39.543 1.00 91.31 97 ILE A O 1
ATOM 780 N N . ASP A 1 98 ? -21.886 16.714 40.054 1.00 91.38 98 ASP A N 1
ATOM 781 C CA . ASP A 1 98 ? -22.538 16.086 41.226 1.00 91.38 98 ASP A CA 1
ATOM 782 C C . ASP A 1 98 ? -23.953 15.545 40.944 1.00 91.38 98 ASP A C 1
ATOM 784 O O . ASP A 1 98 ? -24.751 15.267 41.841 1.00 91.38 98 ASP A O 1
ATOM 788 N N . ALA A 1 99 ? -24.310 15.420 39.668 1.00 92.38 99 ALA A N 1
ATOM 789 C CA . ALA A 1 99 ? -25.563 14.815 39.241 1.00 92.38 99 ALA A CA 1
ATOM 790 C C . ALA A 1 99 ? -25.372 14.063 37.926 1.00 92.38 99 ALA A C 1
ATOM 792 O O . ALA A 1 99 ? -24.522 14.414 37.103 1.00 92.38 99 ALA A O 1
ATOM 793 N N . TRP A 1 100 ? -26.199 13.040 37.707 1.00 94.12 100 TRP A N 1
ATOM 794 C CA . TRP A 1 100 ? -26.219 12.346 36.428 1.00 94.12 100 TRP A CA 1
ATOM 795 C C . TRP A 1 100 ? -26.642 13.311 35.315 1.00 94.12 100 TRP A C 1
ATOM 797 O O . TRP A 1 100 ? -27.709 13.922 35.387 1.00 94.12 100 TRP A O 1
ATOM 807 N N . ASN A 1 101 ? -25.824 13.419 34.271 1.00 91.94 101 ASN A N 1
ATOM 808 C CA . ASN A 1 101 ? -26.105 14.230 33.095 1.00 91.94 101 ASN A CA 1
ATOM 809 C C . ASN A 1 101 ? -25.803 13.409 31.840 1.00 91.94 101 ASN A C 1
ATOM 811 O O . ASN A 1 101 ? -24.678 12.937 31.664 1.00 91.94 101 ASN A O 1
ATOM 815 N N . ASP A 1 102 ? -26.793 13.278 30.957 1.00 88.75 102 ASP A N 1
ATOM 816 C CA . ASP A 1 102 ? -26.685 12.472 29.736 1.00 88.75 102 ASP A CA 1
ATOM 817 C C . ASP A 1 102 ? -25.654 13.030 28.733 1.00 88.75 102 ASP A C 1
ATOM 819 O O . ASP A 1 102 ? -25.198 12.319 27.841 1.00 88.75 102 ASP A O 1
ATOM 823 N N . LYS A 1 103 ? -25.195 14.279 28.918 1.00 89.44 103 LYS A N 1
ATOM 824 C CA . LYS A 1 103 ? -24.032 14.835 28.206 1.00 89.44 103 LYS A CA 1
ATOM 825 C C . LYS A 1 103 ? -22.733 14.086 28.528 1.00 89.44 103 LYS A C 1
ATOM 827 O O . LYS A 1 103 ? -21.817 14.091 27.711 1.00 89.44 103 LYS A O 1
ATOM 832 N N . TYR A 1 104 ? -22.634 13.494 29.715 1.00 91.94 104 TYR A N 1
ATOM 833 C CA . TYR A 1 104 ? -21.412 12.899 30.258 1.00 91.94 104 TYR A CA 1
ATOM 834 C C . TYR A 1 104 ? -21.508 11.386 30.426 1.00 91.94 104 TYR A C 1
ATOM 836 O O . TYR A 1 104 ? -20.509 10.689 30.240 1.00 91.94 104 TYR A O 1
ATOM 844 N N . PHE A 1 105 ? -22.701 10.876 30.738 1.00 94.25 105 PHE A N 1
ATOM 845 C CA . PHE A 1 105 ? -22.919 9.474 31.076 1.00 94.25 105 PHE A CA 1
ATOM 846 C C . PHE A 1 105 ? -24.122 8.901 30.333 1.00 94.25 105 PHE A C 1
ATOM 848 O O . PHE A 1 105 ? -25.177 9.519 30.283 1.00 94.25 105 PHE A O 1
ATOM 855 N N . ILE A 1 106 ? -24.003 7.677 29.824 1.00 92.00 106 ILE A N 1
ATOM 856 C CA . ILE A 1 106 ? -25.117 6.940 29.213 1.00 92.00 106 ILE A CA 1
ATOM 857 C C . ILE A 1 106 ? -25.294 5.621 29.957 1.00 92.00 106 ILE A C 1
ATOM 859 O O . ILE A 1 106 ? -24.326 4.965 30.322 1.00 92.00 106 ILE A O 1
ATOM 863 N N . LEU A 1 107 ? -26.536 5.204 30.191 1.00 91.31 107 LEU A N 1
ATOM 864 C CA . LEU A 1 107 ? -26.835 3.873 30.715 1.00 91.31 107 LEU A CA 1
ATOM 865 C C . LEU A 1 107 ? -27.430 3.033 29.586 1.00 91.31 107 LEU A C 1
ATOM 867 O O . LEU A 1 107 ? -28.540 3.318 29.145 1.00 91.31 107 LEU A O 1
ATOM 871 N N . TYR A 1 108 ? -26.713 1.996 29.157 1.00 87.38 108 TYR A N 1
ATOM 872 C CA . TYR A 1 108 ? -27.163 1.112 28.082 1.00 87.38 108 TYR A CA 1
ATOM 873 C C . TYR A 1 108 ? -28.050 -0.012 28.606 1.00 87.38 108 TYR A C 1
ATOM 875 O O . TYR A 1 108 ? -29.095 -0.299 28.028 1.00 87.38 108 TYR A O 1
ATOM 883 N N . ASN A 1 109 ? -27.634 -0.669 29.692 1.00 88.81 109 ASN A N 1
ATOM 884 C CA . ASN A 1 109 ? -28.375 -1.795 30.246 1.00 88.81 109 ASN A CA 1
ATOM 885 C C . ASN A 1 109 ? -28.069 -2.010 31.734 1.00 88.81 109 ASN A C 1
ATOM 887 O O . ASN A 1 109 ? -26.992 -1.682 32.226 1.00 88.81 109 ASN A O 1
ATOM 891 N N . SER A 1 110 ? -29.016 -2.614 32.443 1.00 92.31 110 SER A N 1
ATOM 892 C CA . SER A 1 110 ? -28.842 -3.105 33.804 1.00 92.31 110 SER A CA 1
ATOM 893 C C . SER A 1 110 ? -29.698 -4.348 34.007 1.00 92.31 110 SER A C 1
ATOM 895 O O . SER A 1 110 ? -30.889 -4.350 33.708 1.00 92.31 110 SER A O 1
ATOM 897 N N . SER A 1 111 ? -29.105 -5.391 34.581 1.00 92.62 111 SER A N 1
ATOM 898 C CA . SER A 1 111 ? -29.809 -6.633 34.943 1.00 92.62 111 SER A CA 1
ATOM 899 C C . SER A 1 111 ? -30.864 -6.454 36.047 1.00 92.62 111 SER A C 1
ATOM 901 O O . SER A 1 111 ? -31.674 -7.352 36.273 1.00 92.62 111 SER A O 1
ATOM 903 N N . LYS A 1 112 ? -30.884 -5.298 36.724 1.00 91.75 112 LYS A N 1
ATOM 904 C CA . LYS A 1 112 ? -31.853 -4.953 37.773 1.00 91.75 112 LYS A CA 1
ATOM 905 C C . LYS A 1 112 ? -32.375 -3.528 37.588 1.00 91.75 112 LYS A C 1
ATOM 907 O O . LYS A 1 112 ? -31.642 -2.646 37.139 1.00 91.75 112 LYS A O 1
ATOM 912 N N . SER A 1 113 ? -33.637 -3.290 37.942 1.00 93.25 113 SER A N 1
ATOM 913 C CA . SER A 1 113 ? -34.276 -1.978 37.786 1.00 93.25 113 SER A CA 1
ATOM 914 C C . SER A 1 113 ? -33.618 -0.908 38.660 1.00 93.25 113 SER A C 1
ATOM 916 O O . SER A 1 113 ? -33.373 -1.119 39.850 1.00 93.25 113 SER A O 1
ATOM 918 N N . ILE A 1 114 ? -33.361 0.252 38.058 1.00 94.19 114 ILE A N 1
ATOM 919 C CA . ILE A 1 114 ? -32.730 1.412 38.694 1.00 94.19 114 ILE A CA 1
ATOM 920 C C . ILE A 1 114 ? -33.821 2.413 39.076 1.00 94.19 114 ILE A C 1
ATOM 922 O O . ILE A 1 114 ? -34.648 2.776 38.243 1.00 94.19 114 ILE A O 1
ATOM 926 N N . SER A 1 115 ? -33.833 2.852 40.335 1.00 93.94 115 SER A N 1
ATOM 927 C CA . SER A 1 115 ? -34.765 3.873 40.828 1.00 93.94 115 SER A CA 1
ATOM 928 C C . SER A 1 115 ? -34.207 5.285 40.725 1.00 93.94 115 SER A C 1
ATOM 930 O O . SER A 1 115 ? -34.984 6.221 40.581 1.00 93.94 115 SER A O 1
ATOM 932 N N . ASN A 1 116 ? -32.885 5.451 40.836 1.00 94.31 116 ASN A N 1
ATOM 933 C CA . ASN A 1 116 ? -32.240 6.757 40.752 1.00 94.31 116 ASN A CA 1
ATOM 934 C C . ASN A 1 116 ? -30.829 6.653 40.161 1.00 94.31 116 ASN A C 1
ATOM 936 O O . ASN A 1 116 ? -30.126 5.669 40.404 1.00 94.31 116 ASN A O 1
ATOM 940 N N . LYS A 1 117 ? -30.421 7.696 39.432 1.00 95.50 117 LYS A N 1
ATOM 941 C CA . LYS A 1 117 ? -29.071 7.884 38.893 1.00 95.50 117 LYS A CA 1
ATOM 942 C C . LYS A 1 117 ? -28.478 9.154 39.503 1.00 95.50 117 LYS A C 1
ATOM 944 O O . LYS A 1 117 ? -29.145 10.185 39.524 1.00 95.50 117 LYS A O 1
ATOM 949 N N . GLY A 1 118 ? -27.252 9.076 39.996 1.00 94.81 118 GLY A N 1
ATOM 950 C CA . GLY A 1 118 ? -26.517 10.202 40.570 1.00 94.81 118 GLY A CA 1
ATOM 951 C C . GLY A 1 118 ? -25.109 10.301 39.999 1.00 94.81 118 GLY A C 1
ATOM 952 O O . GLY A 1 118 ? -24.707 9.480 39.173 1.00 94.81 118 GLY A O 1
ATOM 953 N N . ALA A 1 119 ? -24.370 11.308 40.444 1.00 94.94 119 ALA A N 1
ATOM 954 C CA . ALA A 1 119 ? -22.925 11.369 40.300 1.00 94.94 119 ALA A CA 1
ATOM 955 C C . ALA A 1 119 ? -22.339 12.100 41.513 1.00 94.94 119 ALA A C 1
ATOM 957 O O . ALA A 1 119 ? -23.042 12.866 42.167 1.00 94.94 119 ALA A O 1
ATOM 958 N N . THR A 1 120 ? -21.078 11.856 41.839 1.00 93.69 120 THR A N 1
ATOM 959 C CA . THR A 1 120 ? -20.345 12.607 42.867 1.00 93.69 120 THR A CA 1
ATOM 960 C C . THR A 1 120 ? -18.922 12.801 42.385 1.00 93.69 120 THR A C 1
ATOM 962 O O . THR A 1 120 ? -18.272 11.825 41.993 1.00 93.69 120 THR A O 1
ATOM 965 N N . ASP A 1 121 ? -18.466 14.054 42.346 1.00 91.88 121 ASP A N 1
ATOM 966 C CA . ASP A 1 121 ? -17.166 14.435 41.790 1.00 91.88 121 ASP A CA 1
ATOM 967 C C . ASP A 1 121 ? -16.930 13.827 40.390 1.00 91.88 121 ASP A C 1
ATOM 969 O O . ASP A 1 121 ? -15.858 13.299 40.106 1.00 91.88 121 ASP A O 1
ATOM 973 N N . GLY A 1 122 ? -17.949 13.770 39.528 1.00 91.38 122 GLY A N 1
ATOM 974 C CA . GLY A 1 122 ? -17.848 13.184 38.185 1.00 91.38 122 GLY A CA 1
ATOM 975 C C . GLY A 1 122 ? -17.815 11.654 38.120 1.00 91.38 122 GLY A C 1
ATOM 976 O O . GLY A 1 122 ? -17.680 11.099 37.028 1.00 91.38 122 GLY A O 1
ATOM 977 N N . THR A 1 123 ? -17.991 10.952 39.242 1.00 95.00 123 THR A N 1
ATOM 978 C CA . THR A 1 123 ? -18.170 9.491 39.274 1.00 95.00 123 THR A CA 1
ATOM 979 C C . THR A 1 123 ? -19.661 9.147 39.289 1.00 95.00 123 THR A C 1
ATOM 981 O O . THR A 1 123 ? -20.348 9.536 40.233 1.00 95.00 123 THR A O 1
ATOM 984 N N . PRO A 1 124 ? -20.198 8.431 38.286 1.00 95.75 124 PRO A N 1
ATOM 985 C CA . PRO A 1 124 ? -21.611 8.078 38.249 1.00 95.75 124 PRO A CA 1
ATOM 986 C C . PRO A 1 124 ? -21.980 7.028 39.304 1.00 95.75 124 PRO A C 1
ATOM 988 O O . PRO A 1 124 ? -21.234 6.084 39.570 1.00 95.75 124 PRO A O 1
ATOM 991 N N . GLU A 1 125 ? -23.182 7.163 39.862 1.00 95.75 125 GLU A N 1
ATOM 992 C CA . GLU A 1 125 ? -23.713 6.295 40.913 1.00 95.75 125 GLU A CA 1
ATOM 993 C C . GLU A 1 125 ? -25.125 5.807 40.590 1.00 95.75 125 GLU A C 1
ATOM 995 O O . GLU A 1 125 ? -25.955 6.537 40.039 1.00 95.75 125 GLU A O 1
ATOM 1000 N N . LEU A 1 126 ? -25.431 4.570 40.982 1.00 95.94 126 LEU A N 1
ATOM 1001 C CA . LEU A 1 126 ? -26.737 3.956 40.758 1.00 95.94 126 LEU A CA 1
ATOM 1002 C C . LEU A 1 126 ? -27.394 3.540 42.072 1.00 95.94 126 LEU A C 1
ATOM 1004 O O . LEU A 1 126 ? -26.768 2.936 42.942 1.00 95.94 126 LEU A O 1
ATOM 1008 N N . THR A 1 127 ? -28.691 3.818 42.192 1.00 95.62 127 THR A N 1
ATOM 1009 C CA . THR A 1 127 ? -29.551 3.273 43.251 1.00 95.62 127 THR A CA 1
ATOM 1010 C C . THR A 1 127 ? -30.634 2.409 42.621 1.00 95.62 127 THR A C 1
ATOM 1012 O O . THR A 1 127 ? -31.334 2.840 41.702 1.00 95.62 127 THR A O 1
ATOM 1015 N N . PHE A 1 128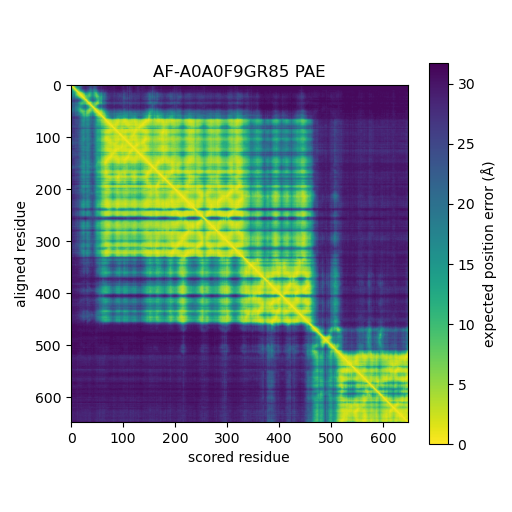 ? -30.785 1.188 43.117 1.00 95.00 128 PHE A N 1
ATOM 1016 C CA . PHE A 1 128 ? -31.698 0.187 42.579 1.00 95.00 128 PHE A CA 1
ATOM 1017 C C . PHE A 1 128 ? -33.062 0.237 43.259 1.00 95.00 128 PHE A C 1
ATOM 1019 O O . PHE A 1 128 ? -33.180 0.527 44.449 1.00 95.00 128 PHE A O 1
ATOM 1026 N N . SER A 1 129 ? -34.108 -0.119 42.509 1.00 93.88 129 SER A N 1
ATOM 1027 C CA . SER A 1 129 ? -35.495 -0.109 42.997 1.00 93.88 129 SER A CA 1
ATOM 1028 C C . SER A 1 129 ? -35.760 -1.129 44.110 1.00 93.88 129 SER A C 1
ATOM 1030 O O . SER A 1 129 ? -36.792 -1.070 44.772 1.00 93.88 129 SER A O 1
ATOM 1032 N N . SER A 1 130 ? -34.846 -2.079 44.312 1.00 91.75 130 SER A N 1
ATOM 1033 C CA . SER A 1 130 ? -34.879 -3.052 45.401 1.00 91.75 130 SER A CA 1
ATOM 1034 C C . SER A 1 130 ? -33.476 -3.267 45.957 1.00 91.75 130 SER A C 1
ATOM 1036 O O . SER A 1 130 ? -32.481 -3.082 45.256 1.00 91.75 130 SER A O 1
ATOM 1038 N N . VAL A 1 131 ? -33.408 -3.670 47.227 1.00 92.62 131 VAL A N 1
ATOM 1039 C CA . VAL A 1 131 ? -32.155 -4.041 47.892 1.00 92.62 131 VAL A CA 1
ATOM 1040 C C . VAL A 1 131 ? -31.445 -5.136 47.090 1.00 92.62 131 VAL A C 1
ATOM 1042 O O . VAL A 1 131 ? -32.074 -6.094 46.629 1.00 92.62 131 VAL A O 1
ATOM 1045 N N . ILE A 1 132 ? -30.132 -4.991 46.916 1.00 92.44 132 ILE A N 1
ATOM 1046 C CA . ILE A 1 132 ? -29.284 -6.039 46.348 1.00 92.44 132 ILE A CA 1
ATOM 1047 C C . ILE A 1 132 ? -28.753 -6.877 47.508 1.00 92.44 132 ILE A C 1
ATOM 1049 O O . ILE A 1 132 ? -28.058 -6.364 48.389 1.00 92.44 132 ILE A O 1
ATOM 1053 N N . SER A 1 133 ? -29.122 -8.158 47.536 1.00 92.88 133 SER A N 1
ATOM 1054 C CA . SER A 1 133 ? -28.766 -9.067 48.628 1.00 92.88 133 SER A CA 1
ATOM 1055 C C . SER A 1 133 ? -27.249 -9.208 48.741 1.00 92.88 133 SER A C 1
ATOM 1057 O O . SER A 1 133 ? -26.532 -9.075 47.752 1.00 92.88 133 SER A O 1
ATOM 1059 N N . ASN A 1 134 ? -26.740 -9.485 49.943 1.00 92.38 134 ASN A N 1
ATOM 1060 C CA . ASN A 1 134 ? -25.299 -9.634 50.134 1.00 92.38 134 ASN A CA 1
ATOM 1061 C C . ASN A 1 134 ? -24.749 -10.772 49.248 1.00 92.38 134 ASN A C 1
ATOM 1063 O O . ASN A 1 134 ? -25.218 -11.905 49.355 1.00 92.38 134 ASN A O 1
ATOM 1067 N N . GLY A 1 135 ? -23.788 -10.463 48.375 1.00 89.69 135 GLY A N 1
ATOM 1068 C CA . GLY A 1 135 ? -23.209 -11.410 47.412 1.00 89.69 135 GLY A CA 1
ATOM 1069 C C . GLY A 1 135 ? -24.011 -11.636 46.120 1.00 89.69 135 GLY A C 1
ATOM 1070 O O . GLY A 1 135 ? -23.576 -12.414 45.276 1.00 89.69 135 GLY A O 1
ATOM 1071 N N . GLU A 1 136 ? -25.160 -10.977 45.934 1.00 93.25 136 GLU A N 1
ATOM 1072 C CA . GLU A 1 136 ? -25.893 -10.988 44.659 1.00 93.25 136 GLU A CA 1
ATOM 1073 C C . GLU A 1 136 ? -25.157 -10.116 43.627 1.00 93.25 136 GLU A C 1
ATOM 1075 O O . GLU A 1 136 ? -24.813 -8.970 43.915 1.00 93.25 136 GLU A O 1
ATOM 1080 N N . ASN A 1 137 ? -24.928 -10.648 42.423 1.00 93.06 137 ASN A N 1
ATOM 1081 C CA . ASN A 1 137 ? -24.268 -9.923 41.337 1.00 93.06 137 ASN A CA 1
ATOM 1082 C C . ASN A 1 137 ? -25.292 -9.184 40.472 1.00 93.06 137 ASN A C 1
ATOM 1084 O O . ASN A 1 137 ? -26.225 -9.795 39.952 1.00 93.06 137 ASN A O 1
ATOM 1088 N N . VAL A 1 138 ? -25.070 -7.888 40.258 1.00 91.94 138 VAL A N 1
ATOM 1089 C CA . VAL A 1 138 ? -25.826 -7.063 39.312 1.00 91.94 138 VAL A CA 1
ATOM 1090 C C . VAL A 1 138 ? -24.886 -6.560 38.226 1.00 91.94 138 VAL A C 1
ATOM 1092 O O . VAL A 1 138 ? -23.903 -5.873 38.496 1.00 91.94 138 VAL A O 1
ATOM 1095 N N . TYR A 1 139 ? -25.203 -6.903 36.983 1.00 91.81 139 TYR A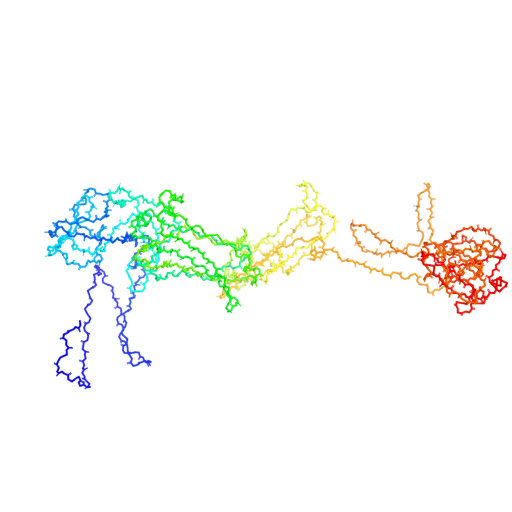 N 1
ATOM 1096 C CA . TYR A 1 139 ? -24.478 -6.472 35.793 1.00 91.81 139 TYR A CA 1
ATOM 1097 C C . TYR A 1 139 ? -25.053 -5.163 35.261 1.00 91.81 139 TYR A C 1
ATOM 1099 O O . TYR A 1 139 ? -26.270 -5.060 35.067 1.00 91.81 139 TYR A O 1
ATOM 1107 N N . VAL A 1 140 ? -24.174 -4.195 35.020 1.00 91.50 140 VAL A N 1
ATOM 1108 C CA . VAL A 1 140 ? -24.487 -2.861 34.502 1.00 91.50 140 VAL A CA 1
ATOM 1109 C C . VAL A 1 140 ? -23.579 -2.563 33.314 1.00 91.50 140 VAL A C 1
ATOM 1111 O O . VAL A 1 140 ? -22.367 -2.757 33.394 1.00 91.50 140 VAL A O 1
ATOM 1114 N N . VAL A 1 141 ? -24.172 -2.055 32.236 1.00 89.31 141 VAL A N 1
ATOM 1115 C CA . VAL A 1 141 ? -23.480 -1.573 31.038 1.00 89.31 141 VAL A CA 1
ATOM 1116 C C . VAL A 1 141 ? -23.760 -0.082 30.902 1.00 89.31 141 VAL A C 1
ATOM 1118 O O . VAL A 1 141 ? -24.914 0.334 30.765 1.00 89.31 141 VAL A O 1
ATOM 1121 N N . TYR A 1 142 ? -22.709 0.728 30.943 1.00 91.50 142 TYR A N 1
ATOM 1122 C CA . TYR A 1 142 ? -22.795 2.187 30.909 1.00 91.50 142 TYR A CA 1
ATOM 1123 C C . TYR A 1 142 ? -21.718 2.766 29.990 1.00 91.50 142 TYR A C 1
ATOM 1125 O O . TYR A 1 142 ? -20.797 2.063 29.589 1.00 91.50 142 TYR A O 1
ATOM 1133 N N . GLY A 1 143 ? -21.869 4.024 29.599 1.00 90.88 143 GLY A N 1
ATOM 1134 C CA . GLY A 1 143 ? -20.938 4.743 28.746 1.00 90.88 143 GLY A CA 1
ATOM 1135 C C . GLY A 1 143 ? -20.453 6.019 29.408 1.00 90.88 143 GLY A C 1
ATOM 1136 O O . GLY A 1 143 ? -21.252 6.721 30.029 1.00 90.88 143 GLY A O 1
ATOM 1137 N N . ILE A 1 144 ? -19.168 6.326 29.247 1.00 93.31 144 ILE A N 1
ATOM 1138 C CA . ILE A 1 144 ? -18.568 7.594 29.675 1.00 93.31 144 ILE A CA 1
ATOM 1139 C C . ILE A 1 144 ? -18.155 8.379 28.436 1.00 93.31 144 ILE A C 1
ATOM 1141 O O . ILE A 1 144 ? -17.559 7.819 27.512 1.00 93.31 144 ILE A O 1
ATOM 1145 N N . ARG A 1 145 ? -18.482 9.673 28.415 1.00 92.50 145 ARG A N 1
ATOM 1146 C CA . ARG A 1 145 ? -18.061 10.583 27.352 1.00 92.50 145 ARG A CA 1
ATOM 1147 C C . ARG A 1 145 ? -16.535 10.660 27.311 1.00 92.50 145 ARG A C 1
ATOM 1149 O O . ARG A 1 145 ? -15.899 10.962 28.316 1.00 92.50 145 ARG A O 1
ATOM 1156 N N . THR A 1 146 ? -15.979 10.439 26.133 1.00 91.62 146 THR A N 1
ATOM 1157 C CA . THR A 1 146 ? -14.548 10.567 25.859 1.00 91.62 146 THR A CA 1
ATOM 1158 C C . THR A 1 146 ? -14.166 12.016 25.549 1.00 91.62 146 THR A C 1
ATOM 1160 O O . THR A 1 146 ? -15.039 12.846 25.270 1.00 91.62 146 THR A O 1
ATOM 1163 N N . PRO A 1 147 ? -12.865 12.329 25.529 1.00 91.38 147 PRO A N 1
ATOM 1164 C CA . PRO A 1 147 ? -12.362 13.578 24.972 1.00 91.38 147 PRO A CA 1
ATOM 1165 C C . PRO A 1 147 ? -12.279 13.564 23.438 1.00 91.38 147 PRO A C 1
ATOM 1167 O O . PRO A 1 147 ? -11.644 14.435 22.852 1.00 91.38 147 PRO A O 1
ATOM 1170 N N . TYR A 1 148 ? -12.951 12.619 22.777 1.00 92.31 148 TYR A N 1
ATOM 1171 C CA . TYR A 1 148 ? -13.047 12.535 21.328 1.00 92.31 148 TYR A CA 1
ATOM 1172 C C . TYR A 1 148 ? -14.450 12.881 20.832 1.00 92.31 148 TYR A C 1
ATOM 1174 O O . TYR A 1 148 ? -15.466 12.645 21.500 1.00 92.31 148 TYR A O 1
ATOM 1182 N N . VAL A 1 149 ? -14.507 13.419 19.617 1.00 91.31 149 VAL A N 1
ATOM 1183 C CA . VAL A 1 149 ? -15.753 13.645 18.882 1.00 91.31 149 VAL A CA 1
ATOM 1184 C C . VAL A 1 149 ? -15.702 12.939 17.533 1.00 91.31 149 VAL A C 1
ATOM 1186 O O . VAL A 1 149 ? -14.663 12.915 16.880 1.00 91.31 149 VAL A O 1
ATOM 1189 N N . LEU A 1 150 ? -16.830 12.363 17.127 1.00 90.56 150 LEU A N 1
ATOM 1190 C CA . LEU A 1 150 ? -17.006 11.699 15.842 1.00 90.56 150 LEU A CA 1
ATOM 1191 C C . LEU A 1 150 ? -17.713 12.632 14.864 1.00 90.56 150 LEU A C 1
ATOM 1193 O O . LEU A 1 150 ? -18.741 13.227 15.209 1.00 90.56 150 LEU A O 1
ATOM 1197 N N . GLY A 1 151 ? -17.175 12.714 13.652 1.00 88.00 151 GLY A N 1
ATOM 1198 C CA . GLY A 1 151 ? -17.770 13.401 12.512 1.00 88.00 151 GLY A CA 1
ATOM 1199 C C . GLY A 1 151 ? -18.408 12.429 11.518 1.00 88.00 151 GLY A C 1
ATOM 1200 O O . GLY A 1 151 ? -19.179 11.531 11.884 1.00 88.00 151 GLY A O 1
ATOM 1201 N N . TYR A 1 152 ? -18.087 12.632 10.240 1.00 83.56 152 TYR A N 1
ATOM 1202 C CA . TYR A 1 152 ? -18.636 11.863 9.124 1.00 83.56 152 TYR A CA 1
ATOM 1203 C C . TYR A 1 152 ? -18.253 10.406 9.160 1.00 83.56 152 TYR A C 1
ATOM 1205 O O . TYR A 1 152 ? -17.155 10.051 9.569 1.00 83.56 152 TYR A O 1
ATOM 1213 N N . GLY A 1 153 ? -19.152 9.578 8.649 1.00 85.12 153 GLY A N 1
ATOM 1214 C CA . GLY A 1 153 ? -18.846 8.201 8.334 1.00 85.12 153 GLY A CA 1
ATOM 1215 C C . GLY A 1 153 ? -20.092 7.343 8.241 1.00 85.12 153 GLY A C 1
ATOM 1216 O O . GLY A 1 153 ? -21.209 7.837 8.073 1.00 85.12 153 GLY A O 1
ATOM 1217 N N . PHE A 1 154 ? -19.882 6.045 8.370 1.00 84.12 154 PHE A N 1
ATOM 1218 C CA . PHE A 1 154 ? -20.853 5.012 8.077 1.00 84.12 154 PHE A CA 1
ATOM 1219 C C . PHE A 1 154 ? -21.400 4.412 9.367 1.00 84.12 154 PHE A C 1
ATOM 1221 O O . PHE A 1 154 ? -20.663 3.955 10.242 1.00 84.12 154 PHE A O 1
ATOM 1228 N N . GLN A 1 155 ? -22.723 4.411 9.486 1.00 84.81 155 GLN A N 1
ATOM 1229 C CA . GLN A 1 155 ? -23.430 3.786 10.596 1.00 84.81 155 GLN A CA 1
ATOM 1230 C C . GLN A 1 155 ? -23.783 2.345 10.233 1.00 84.81 155 GLN A C 1
ATOM 1232 O O . GLN A 1 155 ? -24.431 2.113 9.212 1.00 84.81 155 GLN A O 1
ATOM 1237 N N . LYS A 1 156 ? -23.443 1.377 11.093 1.00 80.81 156 LYS A N 1
ATOM 1238 C CA . LYS A 1 156 ? -23.890 -0.006 10.891 1.00 80.81 156 LYS A CA 1
ATOM 1239 C C . LYS A 1 156 ? -25.413 -0.090 11.010 1.00 80.81 156 LYS A C 1
ATOM 1241 O O . LYS A 1 156 ? -26.013 0.480 11.929 1.00 80.81 156 LYS A O 1
ATOM 1246 N N . VAL A 1 157 ? -26.039 -0.813 10.082 1.00 75.19 157 VAL A N 1
ATOM 1247 C CA . VAL A 1 157 ? -27.501 -0.931 9.981 1.00 75.19 157 VAL A CA 1
ATOM 1248 C C . VAL A 1 157 ? -28.086 -1.503 11.275 1.00 75.19 157 VAL A C 1
ATOM 1250 O O . VAL A 1 157 ? -27.694 -2.575 11.731 1.00 75.19 157 VAL A O 1
ATOM 1253 N N . GLY A 1 158 ? -29.042 -0.783 11.870 1.00 74.50 158 GLY A N 1
ATOM 1254 C CA . GLY A 1 158 ? -29.738 -1.208 13.090 1.00 74.50 158 GLY A CA 1
ATOM 1255 C C . GLY A 1 158 ? -28.887 -1.198 14.368 1.00 74.50 158 GLY A C 1
ATOM 1256 O O . GLY A 1 158 ? -29.326 -1.750 15.377 1.00 74.50 158 GLY A O 1
ATOM 1257 N N . LYS A 1 159 ? -27.689 -0.598 14.345 1.00 77.56 159 LYS A N 1
ATOM 1258 C CA . LYS A 1 159 ? -26.776 -0.522 15.496 1.00 77.56 159 LYS A CA 1
ATOM 1259 C C . LYS A 1 159 ? -26.733 0.879 16.115 1.00 77.56 159 LYS A C 1
ATOM 1261 O O . LYS A 1 159 ? -27.297 1.831 15.577 1.00 77.56 159 LYS A O 1
ATOM 1266 N N . SER A 1 160 ? -26.099 0.990 17.284 1.00 72.56 160 SER A N 1
ATOM 1267 C CA . SER A 1 160 ? -25.985 2.258 18.010 1.00 72.56 160 SER A CA 1
ATOM 1268 C C . SER A 1 160 ? -24.908 3.166 17.409 1.00 72.56 160 SER A C 1
ATOM 1270 O O . SER A 1 160 ? -24.077 2.716 16.630 1.00 72.56 160 SER A O 1
ATOM 1272 N N . TYR A 1 161 ? -24.888 4.448 17.780 1.00 72.94 161 TYR A N 1
ATOM 1273 C CA . TYR A 1 161 ? -23.947 5.416 17.204 1.00 72.94 161 TYR A CA 1
ATOM 1274 C C . TYR A 1 161 ? -22.463 5.059 17.429 1.00 72.94 161 TYR A C 1
ATOM 1276 O O . TYR A 1 161 ? -21.618 5.339 16.582 1.00 72.94 161 TYR A O 1
ATOM 1284 N N . SER A 1 162 ? -22.144 4.383 18.538 1.00 72.00 162 SER A N 1
ATOM 1285 C CA . SER A 1 162 ? -20.799 3.853 18.818 1.00 72.00 162 SER A CA 1
ATOM 1286 C C . SER A 1 162 ? -20.413 2.662 17.931 1.00 72.00 162 SER A C 1
ATOM 1288 O O . SER A 1 162 ? -19.262 2.262 17.897 1.00 72.00 162 SER A O 1
ATOM 1290 N N . ASP A 1 163 ? -21.365 2.081 17.211 1.00 81.25 163 ASP A N 1
ATOM 1291 C CA . ASP A 1 163 ? -21.153 0.944 16.317 1.00 81.25 163 ASP A CA 1
ATOM 1292 C C . ASP A 1 163 ? -21.064 1.473 14.874 1.00 81.25 163 ASP A C 1
ATOM 1294 O O . ASP A 1 163 ? -21.949 1.262 14.039 1.00 81.25 163 ASP A O 1
ATOM 1298 N N . SER A 1 164 ? -20.037 2.279 14.604 1.00 87.50 164 SER A N 1
ATOM 1299 C CA . SER A 1 164 ? -19.869 3.004 13.341 1.00 87.50 164 SER A CA 1
ATOM 1300 C C . SER A 1 164 ? -18.401 3.115 12.935 1.00 87.50 164 SER A C 1
ATOM 1302 O O . SER A 1 164 ? -17.506 2.864 13.741 1.00 87.50 164 SER A O 1
ATOM 1304 N N . VAL A 1 165 ? -18.162 3.480 11.676 1.00 91.50 165 VAL A N 1
ATOM 1305 C CA . VAL A 1 165 ? -16.838 3.858 11.169 1.00 91.50 165 VAL A CA 1
ATOM 1306 C C . VAL A 1 165 ? -16.886 5.338 10.834 1.00 91.50 165 VAL A C 1
ATOM 1308 O O . VAL A 1 165 ? -17.677 5.716 9.974 1.00 91.50 165 VAL A O 1
ATOM 1311 N N . ARG A 1 166 ? -16.129 6.191 11.530 1.00 91.69 166 ARG A N 1
ATOM 1312 C CA . ARG A 1 166 ? -16.254 7.657 11.417 1.00 91.69 166 ARG A CA 1
ATOM 1313 C C . ARG A 1 166 ? -14.930 8.381 11.571 1.00 91.69 166 ARG A C 1
ATOM 1315 O O . ARG A 1 166 ? -14.066 7.916 12.297 1.00 91.69 166 ARG A O 1
ATOM 1322 N N . LEU A 1 167 ? -14.811 9.565 10.982 1.00 91.62 167 LEU A N 1
ATOM 1323 C CA . LEU A 1 167 ? -13.736 10.499 11.301 1.00 91.62 167 LEU A CA 1
ATOM 1324 C C . LEU A 1 167 ? -13.780 10.845 12.791 1.00 91.62 167 LEU A C 1
ATOM 1326 O O . LEU A 1 167 ? -14.856 11.107 13.340 1.00 91.62 167 LEU A O 1
ATOM 1330 N N . ILE A 1 168 ? -12.620 10.838 13.438 1.00 92.62 168 ILE A N 1
ATOM 1331 C CA . ILE A 1 168 ? -12.470 11.099 14.868 1.00 92.62 168 ILE A CA 1
ATOM 1332 C C . ILE A 1 168 ? -11.510 12.260 15.100 1.00 92.62 168 ILE A C 1
ATOM 1334 O O . ILE A 1 168 ? -10.461 12.356 14.473 1.00 92.62 168 ILE A O 1
ATOM 1338 N N . TYR A 1 169 ? -11.878 13.139 16.030 1.00 91.25 169 TYR A N 1
ATOM 1339 C CA . TYR A 1 169 ? -11.125 14.348 16.347 1.00 91.25 169 TYR A CA 1
ATOM 1340 C C . TYR A 1 169 ? -10.932 14.496 17.852 1.00 91.25 169 TYR A C 1
ATOM 1342 O O . TYR A 1 169 ? -11.800 14.121 18.649 1.00 91.25 169 TYR A O 1
ATOM 1350 N N . ASN A 1 170 ? -9.830 15.135 18.240 1.00 90.69 170 ASN A N 1
ATOM 1351 C CA . ASN A 1 170 ? -9.616 15.560 19.620 1.00 90.69 170 ASN A CA 1
ATOM 1352 C C . ASN A 1 170 ? -10.583 16.695 19.987 1.00 90.69 170 ASN A C 1
ATOM 1354 O O . ASN A 1 170 ? -10.718 17.681 19.260 1.00 90.69 170 ASN A O 1
ATOM 1358 N N . ASN A 1 171 ? -11.212 16.600 21.155 1.00 89.50 171 ASN A N 1
ATOM 1359 C CA . ASN A 1 171 ? -11.945 17.694 21.775 1.00 89.50 171 ASN A CA 1
ATOM 1360 C C . ASN A 1 171 ? -11.182 18.194 23.003 1.00 89.50 171 ASN A C 1
ATOM 1362 O O . ASN A 1 171 ? -11.438 17.781 24.132 1.00 89.50 171 ASN A O 1
ATOM 1366 N N . ASN A 1 172 ? -10.295 19.161 22.779 1.00 81.62 172 ASN A N 1
ATOM 1367 C CA . ASN A 1 172 ? -9.419 19.724 23.813 1.00 81.62 172 ASN A CA 1
ATOM 1368 C C . ASN A 1 172 ? -10.171 20.418 24.967 1.00 81.62 172 ASN A C 1
ATOM 1370 O O . ASN A 1 172 ? -9.568 20.750 25.983 1.00 81.62 172 ASN A O 1
ATOM 1374 N N . SER A 1 173 ? -11.475 20.677 24.814 1.00 84.19 173 SER A N 1
ATOM 1375 C CA . SER A 1 173 ? -12.316 21.273 25.862 1.00 84.19 173 SER A CA 1
ATOM 1376 C C . SER A 1 173 ? -13.021 20.240 26.749 1.00 84.19 173 SER A C 1
ATOM 1378 O O . SER A 1 173 ? -13.661 20.604 27.737 1.00 84.19 173 SER A O 1
ATOM 1380 N N . ALA A 1 174 ? -12.957 18.956 26.390 1.00 86.88 174 ALA A N 1
ATOM 1381 C CA . ALA A 1 174 ? -13.583 17.887 27.147 1.00 86.88 174 ALA A CA 1
ATOM 1382 C C . ALA A 1 174 ? -12.652 17.377 28.254 1.00 86.88 174 ALA A C 1
ATOM 1384 O O . ALA A 1 174 ? -11.491 17.068 28.015 1.00 86.88 174 ALA A O 1
ATOM 1385 N N . SER A 1 175 ? -13.193 17.251 29.465 1.00 89.62 175 SER A N 1
ATOM 1386 C CA . SER A 1 175 ? -12.510 16.610 30.588 1.00 89.62 175 SER A CA 1
ATOM 1387 C C . SER A 1 175 ? -12.197 15.140 30.298 1.00 89.62 175 SER A C 1
ATOM 1389 O O . SER A 1 175 ? -13.022 14.435 29.706 1.00 89.62 175 SER A O 1
ATOM 1391 N N . SER A 1 176 ? -11.037 14.680 30.764 1.00 91.00 176 SER A N 1
ATOM 1392 C CA . SER A 1 176 ? -10.572 13.301 30.605 1.00 91.00 176 SER A CA 1
ATOM 1393 C C . SER A 1 176 ? -11.417 12.300 31.392 1.00 91.00 176 SER A C 1
ATOM 1395 O O . SER A 1 176 ? -12.085 12.639 32.374 1.00 91.00 176 SER A O 1
ATOM 1397 N N . ILE A 1 177 ? -11.357 11.037 30.975 1.00 93.06 177 ILE A N 1
ATOM 1398 C CA . ILE A 1 177 ? -11.914 9.925 31.748 1.00 93.06 177 ILE A CA 1
ATOM 1399 C C . ILE A 1 177 ? -11.006 9.664 32.950 1.00 93.06 177 ILE A C 1
ATOM 1401 O O . ILE A 1 177 ? -9.783 9.780 32.859 1.00 93.06 177 ILE A O 1
ATOM 1405 N N . LYS A 1 178 ? -11.608 9.283 34.074 1.00 92.81 178 LYS A N 1
ATOM 1406 C CA . LYS A 1 178 ? -10.889 8.808 35.254 1.00 92.81 178 LYS A CA 1
ATOM 1407 C C . LYS A 1 178 ? -11.405 7.456 35.717 1.00 92.81 178 LYS A C 1
ATOM 1409 O O . LYS A 1 178 ? -12.578 7.131 35.519 1.00 92.81 178 LYS A O 1
ATOM 1414 N N . ASP A 1 179 ? -10.535 6.711 36.375 1.00 90.31 179 ASP A N 1
ATOM 1415 C CA . ASP A 1 179 ? -10.864 5.511 37.132 1.00 90.31 179 ASP A CA 1
ATOM 1416 C C . ASP A 1 179 ? -10.404 5.656 38.597 1.00 90.31 179 ASP A C 1
ATOM 1418 O O . ASP A 1 179 ? -9.981 6.724 39.048 1.00 90.31 179 ASP A O 1
ATOM 1422 N N . SER A 1 180 ? -10.494 4.570 39.367 1.00 84.44 180 SER A N 1
ATOM 1423 C CA . SER A 1 180 ? -10.034 4.544 40.765 1.00 84.44 180 SER A CA 1
ATOM 1424 C C . SER A 1 180 ? -8.521 4.759 40.957 1.00 84.44 180 SER A C 1
ATOM 1426 O O . SER A 1 180 ? -8.096 5.075 42.069 1.00 84.44 180 SER A O 1
ATOM 1428 N N . ALA A 1 181 ? -7.707 4.567 39.914 1.00 84.06 181 ALA A N 1
ATOM 1429 C CA . ALA A 1 181 ? -6.259 4.756 39.939 1.00 84.06 181 ALA A CA 1
ATOM 1430 C C . ALA A 1 181 ? -5.844 6.179 39.528 1.00 84.06 181 ALA A C 1
ATOM 1432 O O . ALA A 1 181 ? -4.757 6.619 39.908 1.00 84.06 181 ALA A O 1
ATOM 1433 N N . GLY A 1 182 ? -6.697 6.907 38.806 1.00 87.31 182 GLY A N 1
ATOM 1434 C CA . GLY A 1 182 ? -6.491 8.308 38.460 1.00 87.31 182 GLY A CA 1
ATOM 1435 C C . GLY A 1 182 ? -7.041 8.669 37.085 1.00 87.31 182 GLY A C 1
ATOM 1436 O O . GLY A 1 182 ? -8.015 8.092 36.607 1.00 87.31 182 GLY A O 1
ATOM 1437 N N . LEU A 1 183 ? -6.420 9.667 36.461 1.00 90.12 183 LEU A N 1
ATOM 1438 C CA . LEU A 1 183 ? -6.759 10.122 35.115 1.00 90.12 183 LEU A CA 1
ATOM 1439 C C . LEU A 1 183 ? -6.254 9.131 34.075 1.00 90.12 183 LEU A C 1
ATOM 1441 O O . LEU A 1 183 ? -5.118 8.668 34.164 1.00 90.12 183 LEU A O 1
ATOM 1445 N N . ILE A 1 184 ? -7.079 8.864 33.070 1.00 89.69 184 ILE A N 1
ATOM 1446 C CA . ILE A 1 184 ? -6.686 8.102 31.892 1.00 89.69 184 ILE A CA 1
ATOM 1447 C C . ILE A 1 184 ? -6.238 9.103 30.831 1.00 89.69 184 ILE A C 1
ATOM 1449 O O . ILE A 1 184 ? -6.963 10.045 30.497 1.00 89.69 184 ILE A O 1
ATOM 1453 N N . SER A 1 185 ? -5.013 8.914 30.351 1.00 82.62 185 SER A N 1
ATOM 1454 C CA . SER A 1 185 ? -4.405 9.722 29.299 1.00 82.62 185 SER A CA 1
ATOM 1455 C C . SER A 1 185 ? -5.132 9.538 27.957 1.00 82.62 185 SER A C 1
ATOM 1457 O O . SER A 1 185 ? -6.008 8.686 27.802 1.00 82.62 185 SER A O 1
ATOM 1459 N N . THR A 1 186 ? -4.816 10.383 26.977 1.00 79.88 186 THR A N 1
ATOM 1460 C CA . THR A 1 186 ? -5.450 10.370 25.650 1.00 79.88 186 THR A CA 1
ATOM 1461 C C . THR A 1 186 ? -4.386 10.520 24.580 1.00 79.88 186 THR A C 1
ATOM 1463 O O . THR A 1 186 ? -3.434 11.280 24.765 1.00 79.88 186 THR A O 1
ATOM 1466 N N . VAL A 1 187 ? -4.567 9.852 23.443 1.00 82.38 187 VAL A N 1
ATOM 1467 C CA . VAL A 1 187 ? -3.712 10.055 22.266 1.00 82.38 187 VAL A CA 1
ATOM 1468 C C . VAL A 1 187 ? -4.119 11.340 21.560 1.00 82.38 187 VAL A C 1
ATOM 1470 O O . VAL A 1 187 ? -5.311 11.629 21.446 1.00 82.38 187 VAL A O 1
ATOM 1473 N N . SER A 1 188 ? -3.125 12.094 21.091 1.00 85.38 188 SER A N 1
ATOM 1474 C CA . SER A 1 188 ? -3.334 13.193 20.154 1.00 85.38 188 SER A CA 1
ATOM 1475 C C . SER A 1 188 ? -3.481 12.627 18.748 1.00 85.38 188 SER A C 1
ATOM 1477 O O . SER A 1 188 ? -2.495 12.219 18.148 1.00 85.38 188 SER A O 1
ATOM 1479 N N . LEU A 1 189 ? -4.705 12.636 18.236 1.00 87.56 189 LEU A N 1
ATOM 1480 C CA . LEU A 1 189 ? -5.024 12.179 16.883 1.00 87.56 189 LEU A CA 1
ATOM 1481 C C . LEU A 1 189 ? -4.486 13.124 15.799 1.00 87.56 189 LEU A C 1
ATOM 1483 O O . LEU A 1 189 ? -4.602 14.346 15.944 1.00 87.56 189 LEU A O 1
ATOM 1487 N N . ASN A 1 190 ? -3.968 12.549 14.712 1.00 83.06 190 ASN A N 1
ATOM 1488 C CA . ASN A 1 190 ? -3.676 13.264 13.468 1.00 83.06 190 ASN A CA 1
ATOM 1489 C C . ASN A 1 190 ? -4.960 13.417 12.639 1.00 83.06 190 ASN A C 1
ATOM 1491 O O . ASN A 1 190 ? -5.839 12.560 12.694 1.00 83.06 190 ASN A O 1
ATOM 1495 N N . ASP A 1 191 ? -5.090 14.499 11.876 1.00 74.12 191 ASP A N 1
ATOM 1496 C CA . ASP A 1 191 ? -6.237 14.705 10.982 1.00 74.12 191 ASP A CA 1
ATOM 1497 C C . ASP A 1 191 ? -5.826 14.354 9.539 1.00 74.12 191 ASP A C 1
ATOM 1499 O O . ASP A 1 191 ? -4.845 14.938 9.065 1.00 74.12 191 ASP A O 1
ATOM 1503 N N . PRO A 1 192 ? -6.521 13.434 8.837 1.00 85.88 192 PRO A N 1
ATOM 1504 C CA . PRO A 1 192 ? -7.681 12.645 9.275 1.00 85.88 192 PRO A CA 1
ATOM 1505 C C . PRO A 1 192 ? -7.314 11.343 10.009 1.00 85.88 192 PRO A C 1
ATOM 1507 O O . PRO A 1 192 ? -6.430 10.607 9.588 1.00 85.88 192 PRO A O 1
ATOM 1510 N N . SER A 1 193 ? -8.069 11.012 11.062 1.00 92.81 193 SER A N 1
ATOM 1511 C CA . SER A 1 193 ? -8.066 9.691 11.718 1.00 92.81 193 SER A CA 1
ATOM 1512 C C . SER A 1 193 ? -9.458 9.068 11.662 1.00 92.81 193 SER A C 1
ATOM 1514 O O . SER A 1 193 ? -10.469 9.779 11.699 1.00 92.81 193 SER A O 1
ATOM 1516 N N . LEU A 1 194 ? -9.530 7.737 11.638 1.00 93.94 194 LEU A N 1
ATOM 1517 C CA . LEU A 1 194 ? -10.784 6.983 11.587 1.00 93.94 194 LEU A CA 1
ATOM 1518 C C . LEU A 1 194 ? -11.014 6.171 12.867 1.00 93.94 194 LEU A C 1
ATOM 1520 O O . LEU A 1 194 ? -10.218 5.323 13.249 1.00 93.94 194 LEU A O 1
ATOM 1524 N N . TYR A 1 195 ? -12.154 6.394 13.506 1.00 94.56 195 TYR A N 1
ATOM 1525 C CA . TYR A 1 195 ? -12.739 5.524 14.517 1.00 94.56 195 TYR A CA 1
ATOM 1526 C C . TYR A 1 195 ? -13.399 4.325 13.848 1.00 94.56 195 TYR A C 1
ATOM 1528 O O . TYR A 1 195 ? -14.248 4.505 12.975 1.00 94.56 195 TYR A O 1
ATOM 1536 N N . ILE A 1 196 ? -13.067 3.117 14.299 1.00 94.94 196 ILE A N 1
ATOM 1537 C CA . ILE A 1 196 ? -13.643 1.863 13.810 1.00 94.94 196 ILE A CA 1
ATOM 1538 C C . ILE A 1 196 ? -14.276 1.128 14.994 1.00 94.94 196 ILE A C 1
ATOM 1540 O O . ILE A 1 196 ? -13.585 0.516 15.810 1.00 94.94 196 ILE A O 1
ATOM 1544 N N . GLY A 1 197 ? -15.604 1.194 15.107 1.00 92.50 197 GLY A N 1
ATOM 1545 C CA . GLY A 1 197 ? -16.365 0.502 16.146 1.00 92.50 197 GLY A CA 1
ATOM 1546 C C . GLY A 1 197 ? -16.407 -1.014 15.926 1.00 92.50 197 GLY A C 1
ATOM 1547 O O . GLY A 1 197 ? -16.813 -1.484 14.863 1.00 92.50 197 GLY A O 1
ATOM 1548 N N . LEU A 1 198 ? -16.047 -1.785 16.955 1.00 90.25 198 LEU A N 1
ATOM 1549 C CA . LEU A 1 198 ? -15.987 -3.257 16.927 1.00 90.25 198 LEU A CA 1
ATOM 1550 C C . LEU A 1 198 ? -17.180 -3.935 17.627 1.00 90.25 198 LEU A C 1
ATOM 1552 O O . LEU A 1 198 ? -17.160 -5.134 17.907 1.00 90.25 198 LEU A O 1
ATOM 1556 N N . ASP A 1 199 ? -18.216 -3.161 17.957 1.00 81.19 199 ASP A N 1
ATOM 1557 C CA . ASP A 1 199 ? -19.489 -3.579 18.568 1.00 81.19 199 ASP A CA 1
ATOM 1558 C C . ASP A 1 199 ? -19.374 -4.329 19.915 1.00 81.19 199 ASP A C 1
ATOM 1560 O O . ASP A 1 199 ? -20.391 -4.706 20.501 1.00 81.19 199 ASP A O 1
ATOM 1564 N N . ASN A 1 200 ? -18.163 -4.524 20.452 1.00 81.12 200 ASN A N 1
ATOM 1565 C CA . ASN A 1 200 ? -17.863 -5.464 21.537 1.00 81.12 200 ASN A CA 1
ATOM 1566 C C . ASN A 1 200 ? -18.328 -6.900 21.221 1.00 81.12 200 ASN A C 1
ATOM 1568 O O . ASN A 1 200 ? -18.965 -7.552 22.053 1.00 81.12 200 ASN A O 1
ATOM 1572 N N . THR A 1 201 ? -18.069 -7.374 20.000 1.00 83.75 201 THR A N 1
ATOM 1573 C CA . THR A 1 201 ? -18.465 -8.717 19.548 1.00 83.75 201 THR A CA 1
ATOM 1574 C C . THR A 1 201 ? -17.348 -9.405 18.765 1.00 83.75 201 THR A C 1
ATOM 1576 O O . THR A 1 201 ? -16.340 -8.788 18.437 1.00 83.75 201 THR A O 1
ATOM 1579 N N . THR A 1 202 ? -17.561 -10.676 18.417 1.00 87.25 202 THR A N 1
ATOM 1580 C CA . THR A 1 202 ? -16.719 -11.419 17.466 1.00 87.25 202 THR A CA 1
ATOM 1581 C C . THR A 1 202 ? -17.066 -11.128 16.001 1.00 87.25 202 THR A C 1
ATOM 1583 O O . THR A 1 202 ? -16.496 -11.756 15.115 1.00 87.25 202 THR A O 1
ATOM 1586 N N . GLN A 1 203 ? -18.055 -10.268 15.719 1.00 86.75 203 GLN A N 1
ATOM 1587 C CA . GLN A 1 203 ? -18.404 -9.911 14.342 1.00 86.75 203 GLN A CA 1
ATOM 1588 C C . GLN A 1 203 ? -17.298 -9.045 13.749 1.00 86.75 203 GLN A C 1
ATOM 1590 O O . GLN A 1 203 ? -16.813 -8.120 14.402 1.00 86.75 203 GLN A O 1
ATOM 1595 N N . GLU A 1 204 ? -16.929 -9.337 12.510 1.00 89.25 204 GLU A N 1
ATOM 1596 C CA . GLU A 1 204 ? -15.956 -8.532 11.790 1.00 89.25 204 GLU A CA 1
ATOM 1597 C C . GLU A 1 204 ? -16.542 -7.187 11.347 1.00 89.25 204 GLU A C 1
ATOM 1599 O O . GLU A 1 204 ? -17.742 -7.039 11.095 1.00 89.25 204 GLU A O 1
ATOM 1604 N N . THR A 1 205 ? -15.669 -6.190 11.266 1.00 90.31 205 THR A N 1
ATOM 1605 C CA . THR A 1 205 ? -15.915 -4.925 10.577 1.00 90.31 205 THR A CA 1
ATOM 1606 C C . THR A 1 205 ? -15.004 -4.890 9.365 1.00 90.31 205 THR A C 1
ATOM 1608 O O . THR A 1 205 ? -13.788 -4.919 9.531 1.00 90.31 205 THR A O 1
ATOM 1611 N N . VAL A 1 206 ? -15.592 -4.847 8.171 1.00 90.62 206 VAL A N 1
ATOM 1612 C CA . VAL A 1 206 ? -14.847 -4.833 6.909 1.00 90.62 206 VAL A CA 1
ATOM 1613 C C . VAL A 1 206 ? -14.804 -3.410 6.370 1.00 90.62 206 VAL A C 1
ATOM 1615 O O . VAL A 1 206 ? -15.840 -2.751 6.265 1.00 90.62 206 VAL A O 1
ATOM 1618 N N . LEU A 1 207 ? -13.601 -2.936 6.063 1.00 91.00 207 LEU A N 1
ATOM 1619 C CA . LEU A 1 207 ? -13.371 -1.723 5.288 1.00 91.00 207 LEU A CA 1
ATOM 1620 C C . LEU A 1 207 ? -13.045 -2.132 3.856 1.00 91.00 207 LEU A C 1
ATOM 1622 O O . LEU A 1 207 ? -12.179 -2.979 3.647 1.00 91.00 207 LEU A O 1
ATOM 1626 N N . GLU A 1 208 ? -13.735 -1.532 2.894 1.00 89.56 208 GLU A N 1
ATOM 1627 C CA . GLU A 1 208 ? -13.594 -1.852 1.475 1.00 89.56 208 GLU A CA 1
ATOM 1628 C C . GLU A 1 208 ? -13.080 -0.617 0.739 1.00 89.56 208 GLU A C 1
ATOM 1630 O O . GLU A 1 208 ? -13.681 0.459 0.801 1.00 89.56 208 GLU A O 1
ATOM 1635 N N . LEU A 1 209 ? -11.944 -0.773 0.071 1.00 89.06 209 LEU A N 1
ATOM 1636 C CA . LEU A 1 209 ? -11.293 0.252 -0.731 1.00 89.06 209 LEU A CA 1
ATOM 1637 C C . LEU A 1 209 ? -11.262 -0.257 -2.165 1.00 89.06 209 LEU A C 1
ATOM 1639 O O . LEU A 1 209 ? -10.664 -1.295 -2.441 1.00 89.06 209 LEU A O 1
ATOM 1643 N N . TYR A 1 210 ? -11.926 0.462 -3.060 1.00 87.50 210 TYR A N 1
ATOM 1644 C CA . TYR A 1 210 ? -12.119 0.039 -4.442 1.00 87.50 210 TYR A CA 1
ATOM 1645 C C . TYR A 1 210 ? -11.250 0.841 -5.398 1.00 87.50 210 TYR A C 1
ATOM 1647 O O . TYR A 1 210 ? -11.077 2.046 -5.214 1.00 87.50 210 TYR A O 1
ATOM 1655 N N . ASN A 1 211 ? -10.800 0.186 -6.468 1.00 84.19 211 ASN A N 1
ATOM 1656 C CA . ASN A 1 211 ? -10.083 0.810 -7.580 1.00 84.19 211 ASN A CA 1
ATOM 1657 C C . ASN A 1 211 ? -8.803 1.559 -7.166 1.00 84.19 211 ASN A C 1
ATOM 1659 O O . ASN A 1 211 ? -8.503 2.624 -7.704 1.00 84.19 211 ASN A O 1
ATOM 1663 N N . MET A 1 212 ? -8.026 1.008 -6.232 1.00 87.62 212 MET A N 1
ATOM 1664 C CA . MET A 1 212 ? -6.706 1.555 -5.911 1.00 87.62 212 MET A CA 1
ATOM 1665 C C . MET A 1 212 ? -5.765 1.370 -7.114 1.00 87.62 212 MET A C 1
ATOM 1667 O O . MET A 1 212 ? -5.772 0.294 -7.717 1.00 87.62 212 MET A O 1
ATOM 1671 N N . PRO A 1 213 ? -4.954 2.372 -7.490 1.00 87.50 213 PRO A N 1
ATOM 1672 C CA . PRO A 1 213 ? -4.075 2.285 -8.656 1.00 87.50 213 PRO A CA 1
ATOM 1673 C C . PRO A 1 213 ? -2.949 1.267 -8.437 1.00 87.50 213 PRO A C 1
ATOM 1675 O O . PRO A 1 213 ? -2.120 1.445 -7.551 1.00 87.50 213 PRO A O 1
ATOM 1678 N N . LEU A 1 214 ? -2.868 0.215 -9.254 1.00 88.81 214 LEU A N 1
ATOM 1679 C CA . LEU A 1 214 ? -1.751 -0.736 -9.234 1.00 88.81 214 LEU A CA 1
ATOM 1680 C C . LEU A 1 214 ? -0.696 -0.285 -10.255 1.00 88.81 214 LEU A C 1
ATOM 1682 O O . LEU A 1 214 ? -0.770 -0.653 -11.428 1.00 88.81 214 LEU A O 1
ATOM 1686 N N . LEU A 1 215 ? 0.237 0.550 -9.799 1.00 87.94 215 LEU A N 1
ATOM 1687 C CA . LEU A 1 215 ? 1.369 1.102 -10.561 1.00 87.94 215 LEU A CA 1
ATOM 1688 C C . LEU A 1 215 ? 2.691 0.533 -10.021 1.00 87.94 215 LEU A C 1
ATOM 1690 O O . LEU A 1 215 ? 2.667 -0.147 -8.995 1.00 87.94 215 LEU A O 1
ATOM 1694 N N . PHE A 1 216 ? 3.819 0.788 -10.691 1.00 87.12 216 PHE A N 1
ATOM 1695 C CA . PHE A 1 216 ? 5.141 0.333 -10.247 1.00 87.12 216 PHE A CA 1
ATOM 1696 C C . PHE A 1 216 ? 5.455 0.734 -8.793 1.00 87.12 216 PHE A C 1
ATOM 1698 O O . PHE A 1 216 ? 5.106 1.829 -8.342 1.00 87.12 216 PHE A O 1
ATOM 1705 N N . GLY A 1 217 ? 6.105 -0.176 -8.058 1.00 87.88 217 GLY A N 1
ATOM 1706 C CA . GLY A 1 217 ? 6.458 -0.006 -6.647 1.00 87.88 217 GLY A CA 1
ATOM 1707 C C . GLY A 1 217 ? 5.278 0.286 -5.709 1.00 87.88 217 GLY A C 1
ATOM 1708 O O . GLY A 1 217 ? 5.390 1.218 -4.913 1.00 87.88 217 GLY A O 1
ATOM 1709 N N . PRO A 1 218 ? 4.142 -0.439 -5.780 1.00 90.62 218 PRO A N 1
ATOM 1710 C CA . PRO A 1 218 ? 3.000 -0.139 -4.932 1.00 90.62 218 PRO A CA 1
ATOM 1711 C C . PRO A 1 218 ? 3.262 -0.600 -3.494 1.00 90.62 218 PRO A C 1
ATOM 1713 O O . PRO A 1 218 ? 3.620 -1.752 -3.251 1.00 90.62 218 PRO A O 1
ATOM 1716 N N . GLU A 1 219 ? 3.020 0.277 -2.529 1.00 91.75 219 GLU A N 1
ATOM 1717 C CA . GLU A 1 219 ? 3.230 0.027 -1.107 1.00 91.75 219 GLU A CA 1
ATOM 1718 C C . GLU A 1 219 ? 2.038 0.536 -0.297 1.00 91.75 219 GLU A C 1
ATOM 1720 O O . GLU A 1 219 ? 1.497 1.612 -0.558 1.00 91.75 219 GLU A O 1
ATOM 1725 N N . ILE A 1 220 ? 1.629 -0.228 0.715 1.00 93.06 220 ILE A N 1
ATOM 1726 C CA . ILE A 1 220 ? 0.614 0.208 1.673 1.00 93.06 220 ILE A CA 1
ATOM 1727 C C . ILE A 1 220 ? 1.191 0.293 3.082 1.00 93.06 220 ILE A C 1
ATOM 1729 O O . ILE A 1 220 ? 1.837 -0.632 3.581 1.00 93.06 220 ILE A O 1
ATOM 1733 N N . ASN A 1 221 ? 0.899 1.417 3.729 1.00 93.69 221 ASN A N 1
ATOM 1734 C CA . ASN A 1 221 ? 1.310 1.756 5.078 1.00 93.69 221 ASN A CA 1
ATOM 1735 C C . ASN A 1 221 ? 0.085 2.111 5.917 1.00 93.69 221 ASN A C 1
ATOM 1737 O O . ASN A 1 221 ? -0.650 3.056 5.636 1.00 93.69 221 ASN A O 1
ATOM 1741 N N . LEU A 1 222 ? -0.135 1.333 6.967 1.00 94.56 222 LEU A N 1
ATOM 1742 C CA . LEU A 1 222 ? -1.292 1.435 7.842 1.00 94.56 222 LEU A CA 1
ATOM 1743 C C . LEU A 1 222 ? -0.824 1.462 9.293 1.00 94.56 222 LEU A C 1
ATOM 1745 O O . LEU A 1 222 ? -0.060 0.595 9.715 1.00 94.56 222 LEU A O 1
ATOM 1749 N N . THR A 1 223 ? -1.328 2.408 10.081 1.00 94.69 223 THR A N 1
ATOM 1750 C CA . THR A 1 223 ? -1.085 2.430 11.529 1.00 94.69 223 THR A CA 1
ATOM 1751 C C . THR A 1 223 ? -2.405 2.465 12.276 1.00 94.69 223 THR A C 1
ATOM 1753 O O . THR A 1 223 ? -3.131 3.460 12.238 1.00 94.69 223 THR A O 1
ATOM 1756 N N . PHE A 1 224 ? -2.700 1.381 12.989 1.00 95.00 224 PHE A N 1
ATOM 1757 C CA . PHE A 1 224 ? -3.807 1.320 13.934 1.00 95.00 224 PHE A CA 1
ATOM 1758 C C . PHE A 1 224 ? -3.315 1.631 15.348 1.00 95.00 224 PHE A C 1
ATOM 1760 O O . PHE A 1 224 ? -2.183 1.316 15.709 1.00 95.00 224 PHE A O 1
ATOM 1767 N N . ALA A 1 225 ? -4.179 2.204 16.174 1.00 93.69 225 ALA A N 1
ATOM 1768 C CA . ALA A 1 225 ? -3.889 2.552 17.550 1.00 93.69 225 ALA A CA 1
ATOM 1769 C C . ALA A 1 225 ? -4.984 2.048 18.495 1.00 93.69 225 ALA A C 1
ATOM 1771 O O . ALA A 1 225 ? -6.188 2.190 18.249 1.00 93.69 225 ALA A O 1
ATOM 1772 N N . LEU A 1 226 ? -4.534 1.489 19.615 1.00 94.75 226 LEU A N 1
ATOM 1773 C CA . LEU A 1 226 ? -5.319 1.300 20.824 1.00 94.75 226 LEU A CA 1
ATOM 1774 C C . LEU A 1 226 ? -4.939 2.432 21.775 1.00 94.75 226 LEU A C 1
ATOM 1776 O O . LEU A 1 226 ? -3.809 2.498 22.265 1.00 94.75 226 LEU A O 1
ATOM 1780 N N . ASP A 1 227 ? -5.869 3.347 22.013 1.00 93.00 227 ASP A N 1
ATOM 1781 C CA . ASP A 1 227 ? -5.626 4.473 22.907 1.00 93.00 227 ASP A CA 1
ATOM 1782 C C . ASP A 1 227 ? -5.514 4.019 24.383 1.00 93.00 227 ASP A C 1
ATOM 1784 O O . ASP A 1 227 ? -5.889 2.891 24.732 1.00 93.00 227 ASP A O 1
ATOM 1788 N N . PRO A 1 228 ? -5.027 4.879 25.296 1.00 92.56 228 PRO A N 1
ATOM 1789 C CA . PRO A 1 228 ? -4.921 4.527 26.708 1.00 92.56 228 PRO A CA 1
ATOM 1790 C C . PRO A 1 228 ? -6.251 4.136 27.367 1.00 92.56 228 PRO A C 1
ATOM 1792 O O . PRO A 1 228 ? -6.245 3.407 28.361 1.00 92.56 228 PRO A O 1
ATOM 1795 N N . ILE A 1 229 ? -7.398 4.571 26.825 1.00 91.62 229 ILE A N 1
ATOM 1796 C CA . ILE A 1 229 ? -8.719 4.161 27.315 1.00 91.62 229 ILE A CA 1
ATOM 1797 C C . ILE A 1 229 ? -8.929 2.672 27.027 1.00 91.62 229 ILE A C 1
ATOM 1799 O O . ILE A 1 229 ? -9.268 1.921 27.944 1.00 91.62 229 ILE A O 1
ATOM 1803 N N . ILE A 1 230 ? -8.668 2.225 25.798 1.00 92.75 230 ILE A N 1
ATOM 1804 C CA . ILE A 1 230 ? -8.720 0.814 25.413 1.00 92.75 230 ILE A CA 1
ATOM 1805 C C . ILE A 1 230 ? -7.663 -0.004 26.165 1.00 92.75 230 ILE A C 1
ATOM 1807 O O . ILE A 1 230 ? -7.987 -1.064 26.701 1.00 92.75 230 ILE A O 1
ATOM 1811 N N . ILE A 1 231 ? -6.428 0.488 26.308 1.00 93.38 231 ILE A N 1
ATOM 1812 C CA . ILE A 1 231 ? -5.387 -0.210 27.085 1.00 93.38 231 ILE A CA 1
ATOM 1813 C C . ILE A 1 231 ? -5.801 -0.384 28.553 1.00 93.38 231 ILE A C 1
ATOM 1815 O O . ILE A 1 231 ? -5.594 -1.451 29.141 1.00 93.38 231 ILE A O 1
ATOM 1819 N N . ASN A 1 232 ? -6.443 0.623 29.150 1.00 90.69 232 ASN A N 1
ATOM 1820 C CA . ASN A 1 232 ? -6.989 0.521 30.500 1.00 90.69 232 ASN A CA 1
ATOM 1821 C C . ASN A 1 232 ? -8.138 -0.506 30.581 1.00 90.69 232 ASN A C 1
ATOM 1823 O O . ASN A 1 232 ? -8.200 -1.270 31.547 1.00 90.69 232 ASN A O 1
ATOM 1827 N N . GLN A 1 233 ? -8.999 -0.600 29.560 1.00 89.00 233 GLN A N 1
ATOM 1828 C CA . GLN A 1 233 ? -10.011 -1.662 29.485 1.00 89.00 233 GLN A CA 1
ATOM 1829 C C . GLN A 1 233 ? -9.373 -3.053 29.455 1.00 89.00 233 GLN A C 1
ATOM 1831 O O . GLN A 1 233 ? -9.759 -3.908 30.254 1.00 89.00 233 GLN A O 1
ATOM 1836 N N . ILE A 1 234 ? -8.361 -3.254 28.604 1.00 91.31 234 ILE A N 1
ATOM 1837 C CA . ILE A 1 234 ? -7.634 -4.526 28.480 1.00 91.31 234 ILE A CA 1
ATOM 1838 C C . ILE A 1 234 ? -6.983 -4.912 29.814 1.00 91.31 234 ILE A C 1
ATOM 1840 O O . ILE A 1 234 ? -7.071 -6.059 30.248 1.00 91.31 234 ILE A O 1
ATOM 1844 N N . LYS A 1 235 ? -6.394 -3.949 30.533 1.00 89.00 235 LYS A N 1
ATOM 1845 C CA . LYS A 1 235 ? -5.816 -4.164 31.872 1.00 89.00 235 LYS A CA 1
ATOM 1846 C C . LYS A 1 235 ? -6.822 -4.714 32.888 1.00 89.00 235 LYS A C 1
ATOM 1848 O O . LYS A 1 235 ? -6.427 -5.425 33.812 1.00 89.00 235 LYS A O 1
ATOM 1853 N N . ASN A 1 236 ? -8.101 -4.383 32.728 1.00 85.62 236 ASN A N 1
ATOM 1854 C CA . ASN A 1 236 ? -9.180 -4.794 33.623 1.00 85.62 236 ASN A CA 1
ATOM 1855 C C . ASN A 1 236 ? -9.938 -6.043 33.142 1.00 85.62 236 ASN A C 1
ATOM 1857 O O . ASN A 1 236 ? -10.891 -6.470 33.807 1.00 85.62 236 ASN A O 1
ATOM 1861 N N . PHE A 1 237 ? -9.518 -6.659 32.033 1.00 86.44 237 PHE A N 1
ATOM 1862 C CA . PHE A 1 237 ? -10.038 -7.952 31.604 1.00 86.44 237 PHE A CA 1
ATOM 1863 C C . PHE A 1 237 ? -9.774 -9.015 32.675 1.00 86.44 237 PHE A C 1
ATOM 1865 O O . PHE A 1 237 ? -8.692 -9.123 33.252 1.00 86.44 237 PHE A O 1
ATOM 1872 N N . LYS A 1 238 ? -10.818 -9.782 33.000 1.00 70.56 238 LYS A N 1
ATOM 1873 C CA . LYS A 1 238 ? -10.764 -10.834 34.020 1.00 70.56 238 LYS A CA 1
ATOM 1874 C C . LYS A 1 238 ? -10.645 -12.191 33.341 1.00 70.56 238 LYS A C 1
ATOM 1876 O O . LYS A 1 238 ? -11.494 -12.521 32.518 1.00 70.56 238 LYS A O 1
ATOM 1881 N N . GLY A 1 239 ? -9.670 -12.993 33.762 1.00 67.19 239 GLY A N 1
ATOM 1882 C CA . GLY A 1 239 ? -9.450 -14.353 33.260 1.00 67.19 239 GLY A CA 1
ATOM 1883 C C . GLY A 1 239 ? -8.064 -14.533 32.645 1.00 67.19 239 GLY A C 1
ATOM 1884 O O . GLY A 1 239 ? -7.272 -13.599 32.621 1.00 67.19 239 GLY A O 1
ATOM 1885 N N . ILE A 1 240 ? -7.771 -15.758 32.206 1.00 66.94 240 ILE A N 1
ATOM 1886 C CA . ILE A 1 240 ? -6.554 -16.104 31.445 1.00 66.94 240 ILE A CA 1
ATOM 1887 C C . ILE A 1 240 ? -6.828 -16.252 29.941 1.00 66.94 240 ILE A C 1
ATOM 1889 O O . ILE A 1 240 ? -5.893 -16.250 29.150 1.00 66.94 240 ILE A O 1
ATOM 1893 N N . ASP A 1 241 ? -8.102 -16.353 29.555 1.00 76.12 241 ASP A N 1
ATOM 1894 C CA . ASP A 1 241 ? -8.532 -16.464 28.165 1.00 76.12 241 ASP A CA 1
ATOM 1895 C C . ASP A 1 241 ? -8.857 -15.055 27.656 1.00 76.12 241 ASP A C 1
ATOM 1897 O O . ASP A 1 241 ? -9.964 -14.551 27.863 1.00 76.12 241 ASP A O 1
ATOM 1901 N N . ASN A 1 242 ? -7.872 -14.390 27.055 1.00 84.88 242 ASN A N 1
ATOM 1902 C CA . ASN A 1 242 ? -8.057 -13.106 26.383 1.00 84.88 242 ASN A CA 1
ATOM 1903 C C . ASN A 1 242 ? -8.353 -13.336 24.898 1.00 84.88 242 ASN A C 1
ATOM 1905 O O . ASN A 1 242 ? -7.850 -14.288 24.303 1.00 84.88 242 ASN A O 1
ATOM 1909 N N . ASN A 1 243 ? -9.195 -12.483 24.314 1.00 90.69 243 ASN A N 1
ATOM 1910 C CA . ASN A 1 243 ? -9.436 -12.509 22.873 1.00 90.69 243 ASN A CA 1
ATOM 1911 C C . ASN A 1 243 ? -8.209 -11.964 22.122 1.00 90.69 243 ASN A C 1
ATOM 1913 O O . ASN A 1 243 ? -7.421 -11.196 22.673 1.00 90.69 243 ASN A O 1
ATOM 1917 N N . THR A 1 244 ? -8.074 -12.338 20.857 1.00 93.12 244 THR A N 1
ATOM 1918 C CA . THR A 1 244 ? -7.068 -11.808 19.934 1.00 93.12 244 THR A CA 1
ATOM 1919 C C . THR A 1 244 ? -7.758 -10.848 18.973 1.00 93.12 244 THR A C 1
ATOM 1921 O O . THR A 1 244 ? -8.790 -11.190 18.399 1.00 93.12 244 THR A O 1
ATOM 1924 N N . LEU A 1 245 ? -7.220 -9.642 18.814 1.00 95.62 245 LEU A N 1
ATOM 1925 C CA . LEU A 1 245 ? -7.597 -8.738 17.732 1.00 95.62 245 LEU A CA 1
ATOM 1926 C C . LEU A 1 245 ? -6.902 -9.216 16.456 1.00 95.62 245 LEU A C 1
ATOM 1928 O O . LEU A 1 245 ? -5.674 -9.255 16.410 1.00 95.62 245 LEU A O 1
ATOM 1932 N N . THR A 1 246 ? -7.686 -9.563 15.446 1.00 95.56 246 THR A N 1
ATOM 1933 C CA . THR A 1 246 ? -7.202 -10.001 14.137 1.00 95.56 246 THR A CA 1
ATOM 1934 C C . THR A 1 246 ? -7.548 -8.936 13.104 1.00 95.56 246 THR A C 1
ATOM 1936 O O . THR A 1 246 ? -8.693 -8.479 13.043 1.00 95.56 246 THR A O 1
ATOM 1939 N N . ILE A 1 247 ? -6.550 -8.525 12.323 1.00 96.31 247 ILE A N 1
ATOM 1940 C CA . ILE A 1 247 ? -6.691 -7.610 11.190 1.00 96.31 247 ILE A CA 1
ATOM 1941 C C . ILE A 1 247 ? -6.213 -8.357 9.947 1.00 96.31 247 ILE A C 1
ATOM 1943 O O . ILE A 1 247 ? -5.010 -8.552 9.774 1.00 96.31 247 ILE A O 1
ATOM 1947 N N . ASP A 1 248 ? -7.157 -8.776 9.113 1.00 95.38 248 ASP A N 1
ATOM 1948 C CA . ASP A 1 248 ? -6.898 -9.495 7.870 1.00 95.38 248 ASP A CA 1
ATOM 1949 C C . ASP A 1 248 ? -6.977 -8.540 6.679 1.00 95.38 248 ASP A C 1
ATOM 1951 O O . ASP A 1 248 ? -7.932 -7.775 6.531 1.00 95.38 248 ASP A O 1
ATOM 1955 N N . PHE A 1 249 ? -5.984 -8.620 5.802 1.00 94.62 249 PHE A N 1
ATOM 1956 C CA . PHE A 1 249 ? -5.877 -7.839 4.579 1.00 94.62 249 PHE A CA 1
ATOM 1957 C C . PHE A 1 249 ? -6.086 -8.751 3.381 1.00 94.62 249 PHE A C 1
ATOM 1959 O O . PHE A 1 249 ? -5.410 -9.772 3.259 1.00 94.62 249 PHE A O 1
ATOM 1966 N N . TYR A 1 250 ? -6.984 -8.366 2.479 1.00 92.81 250 TYR A N 1
ATOM 1967 C CA . TYR A 1 250 ? -7.227 -9.059 1.220 1.00 92.81 250 TYR A CA 1
ATOM 1968 C C . TYR A 1 250 ? -6.992 -8.096 0.063 1.00 92.81 250 TYR A C 1
ATOM 1970 O O . TYR A 1 250 ? -7.638 -7.053 -0.021 1.00 92.81 250 TYR A O 1
ATOM 1978 N N . PHE A 1 251 ? -6.097 -8.473 -0.842 1.00 91.75 251 PHE A N 1
ATOM 1979 C CA . PHE A 1 251 ? -5.755 -7.704 -2.035 1.00 91.75 251 PHE A CA 1
ATOM 1980 C C . PHE A 1 251 ? -6.300 -8.429 -3.268 1.00 91.75 251 PHE A C 1
ATOM 1982 O O . PHE A 1 251 ? -5.896 -9.565 -3.547 1.00 91.75 251 PHE A O 1
ATOM 1989 N N . VAL A 1 252 ? -7.227 -7.789 -3.986 1.00 89.31 252 VAL A N 1
ATOM 1990 C CA . VAL A 1 252 ? -7.977 -8.385 -5.101 1.00 89.31 252 VAL A CA 1
ATOM 1991 C C . VAL A 1 252 ? -7.729 -7.586 -6.389 1.00 89.31 252 VAL A C 1
ATOM 1993 O O . VAL A 1 252 ? -8.292 -6.507 -6.560 1.00 89.31 252 VAL A O 1
ATOM 1996 N N . PRO A 1 253 ? -6.874 -8.070 -7.308 1.00 85.75 253 PRO A N 1
ATOM 1997 C CA . PRO A 1 253 ? -6.628 -7.400 -8.581 1.00 85.75 253 PRO A CA 1
ATOM 1998 C C . PRO A 1 253 ? -7.829 -7.550 -9.525 1.00 85.75 253 PRO A C 1
ATOM 2000 O O . PRO A 1 253 ? -8.302 -8.658 -9.784 1.00 85.75 253 PRO A O 1
ATOM 2003 N N . ASN A 1 254 ? -8.275 -6.442 -10.122 1.00 73.31 254 ASN A N 1
ATOM 2004 C CA . ASN A 1 254 ? -9.516 -6.385 -10.910 1.00 73.31 254 ASN A CA 1
ATOM 2005 C C . ASN A 1 254 ? -9.497 -7.182 -12.231 1.00 73.31 254 ASN A C 1
ATOM 2007 O O . ASN A 1 254 ? -10.523 -7.320 -12.895 1.00 73.31 254 ASN A O 1
ATOM 2011 N N . ARG A 1 255 ? -8.346 -7.740 -12.633 1.00 62.47 255 ARG A N 1
ATOM 2012 C CA . ARG A 1 255 ? -8.180 -8.414 -13.934 1.00 62.47 255 ARG A CA 1
ATOM 2013 C C . ARG A 1 255 ? -8.396 -9.929 -13.916 1.00 62.47 255 ARG A C 1
ATOM 2015 O O . ARG A 1 255 ? -8.485 -10.518 -14.993 1.00 62.47 255 ARG A O 1
ATOM 2022 N N . VAL A 1 256 ? -8.504 -10.582 -12.752 1.00 54.66 256 VAL A N 1
ATOM 2023 C CA . VAL A 1 256 ? -8.679 -12.047 -12.680 1.00 54.66 256 VAL A CA 1
ATOM 2024 C C . VAL A 1 256 ? -9.618 -12.458 -11.545 1.00 54.66 256 VAL A C 1
ATOM 2026 O O . VAL A 1 256 ? -9.310 -12.294 -10.369 1.00 54.66 256 VAL A O 1
ATOM 2029 N N . PHE A 1 257 ? -10.742 -13.091 -11.900 1.00 52.56 257 PHE A N 1
ATOM 2030 C CA . PHE A 1 257 ? -11.628 -13.742 -10.933 1.00 52.56 257 PHE A CA 1
ATOM 2031 C C . PHE A 1 257 ? -10.874 -14.834 -10.156 1.00 52.56 257 PHE A C 1
ATOM 2033 O O . PHE A 1 257 ? -10.471 -15.844 -10.733 1.00 52.56 257 PHE A O 1
ATOM 2040 N N . GLY A 1 258 ? -10.743 -14.661 -8.838 1.00 54.66 258 GLY A N 1
ATOM 2041 C CA . GLY A 1 258 ? -10.295 -15.709 -7.913 1.00 54.66 258 GLY A CA 1
ATOM 2042 C C . GLY A 1 258 ? -8.827 -15.662 -7.478 1.00 54.66 258 GLY A C 1
ATOM 2043 O O . GLY A 1 258 ? -8.427 -16.529 -6.704 1.00 54.66 258 GLY A O 1
ATOM 2044 N N . SER A 1 259 ? -8.044 -14.671 -7.911 1.00 57.12 259 SER A N 1
ATOM 2045 C CA . SER A 1 259 ? -6.722 -14.397 -7.331 1.00 57.12 259 SER A CA 1
ATOM 2046 C C . SER A 1 259 ? -6.884 -13.411 -6.178 1.00 57.12 259 SER A C 1
ATOM 2048 O O . SER A 1 259 ? -7.328 -12.291 -6.399 1.00 57.12 259 SER A O 1
ATOM 2050 N N . TYR A 1 260 ? -6.554 -13.815 -4.954 1.00 68.25 260 TYR A N 1
ATOM 2051 C CA . TYR A 1 260 ? -6.527 -12.919 -3.800 1.00 68.25 260 TYR A CA 1
ATOM 2052 C C . TYR A 1 260 ? -5.279 -13.208 -2.970 1.00 68.25 260 TYR A C 1
ATOM 2054 O O . TYR A 1 260 ? -4.933 -14.367 -2.731 1.00 68.25 260 TYR A O 1
ATOM 2062 N N . TYR A 1 261 ? -4.585 -12.150 -2.563 1.00 81.94 261 TYR A N 1
ATOM 2063 C CA . TYR A 1 261 ? -3.456 -12.244 -1.643 1.00 81.94 261 TYR A CA 1
ATOM 2064 C C . TYR A 1 261 ? -3.953 -11.879 -0.260 1.00 81.94 261 TYR A C 1
ATOM 2066 O O . TYR A 1 261 ? -4.706 -10.917 -0.116 1.00 81.94 261 TYR A O 1
ATOM 2074 N N . THR A 1 262 ? -3.542 -12.650 0.740 1.00 89.25 262 THR A N 1
ATOM 2075 C CA . THR A 1 262 ? -3.961 -12.430 2.120 1.00 89.25 262 THR A CA 1
ATOM 2076 C C . THR A 1 262 ? -2.771 -12.203 3.020 1.00 89.25 262 THR A C 1
ATOM 2078 O O . THR A 1 262 ? -1.751 -12.883 2.887 1.00 89.25 262 THR A O 1
ATOM 2081 N N . ASP A 1 263 ? -2.938 -11.302 3.970 1.00 92.81 263 ASP A N 1
ATOM 2082 C CA . ASP A 1 263 ? -2.012 -11.093 5.073 1.00 92.81 263 ASP A CA 1
ATOM 2083 C C . ASP A 1 263 ? -2.807 -10.874 6.358 1.00 92.81 263 ASP A C 1
ATOM 2085 O O . ASP A 1 263 ? -3.980 -10.511 6.296 1.00 92.81 263 ASP A O 1
ATOM 2089 N N . SER A 1 264 ? -2.195 -11.098 7.514 1.00 93.94 264 SER A N 1
ATOM 2090 C CA . SER A 1 264 ? -2.903 -11.002 8.792 1.00 93.94 264 SER A CA 1
ATOM 2091 C C . SER A 1 264 ? -1.989 -10.515 9.903 1.00 93.94 264 SER A C 1
ATOM 2093 O O . SER A 1 264 ? -0.887 -11.040 10.082 1.00 93.94 264 SER A O 1
ATOM 2095 N N . ILE A 1 265 ? -2.481 -9.579 10.709 1.00 95.56 265 ILE A N 1
ATOM 2096 C CA . ILE A 1 265 ? -1.884 -9.227 11.996 1.00 95.56 265 ILE A CA 1
ATOM 2097 C C . ILE A 1 265 ? -2.775 -9.755 13.115 1.00 95.56 265 ILE A C 1
ATOM 2099 O O . ILE A 1 265 ? -3.976 -9.493 13.146 1.00 95.56 265 ILE A O 1
ATOM 2103 N N . GLU A 1 266 ? -2.161 -10.432 14.081 1.00 94.94 266 GLU A N 1
ATOM 2104 C CA . GLU A 1 266 ? -2.823 -10.916 15.288 1.00 94.94 266 GLU A CA 1
ATOM 2105 C C . GLU A 1 266 ? -2.204 -10.278 16.534 1.00 94.94 266 GLU A C 1
ATOM 2107 O O . GLU A 1 266 ? -1.009 -10.421 16.797 1.00 94.94 266 GLU A O 1
ATOM 2112 N N . ILE A 1 267 ? -3.029 -9.603 17.334 1.00 94.00 267 ILE A N 1
ATOM 2113 C CA . ILE A 1 267 ? -2.627 -8.943 18.576 1.00 94.00 267 ILE A CA 1
ATOM 2114 C C . ILE A 1 267 ? -3.395 -9.557 19.744 1.00 94.00 267 ILE A C 1
ATOM 2116 O O . ILE A 1 267 ? -4.615 -9.430 19.848 1.00 94.00 267 ILE A O 1
ATOM 2120 N N . SER A 1 268 ? -2.680 -10.205 20.663 1.00 91.56 268 SER A N 1
ATOM 2121 C CA . SER A 1 268 ? -3.280 -10.716 21.900 1.00 91.56 268 SER A CA 1
ATOM 2122 C C . SER A 1 268 ? -3.750 -9.554 22.780 1.00 91.56 268 SER A C 1
ATOM 2124 O O . SER A 1 268 ? -2.942 -8.705 23.164 1.00 91.56 268 SER A O 1
ATOM 2126 N N . LEU A 1 269 ? -5.036 -9.521 23.151 1.00 92.25 269 LEU A N 1
ATOM 2127 C CA . LEU A 1 269 ? -5.595 -8.510 24.057 1.00 92.25 269 LEU A CA 1
ATOM 2128 C C . LEU A 1 269 ? -5.283 -8.852 25.524 1.00 92.25 269 LEU A C 1
ATOM 2130 O O . LEU A 1 269 ? -6.172 -8.932 26.371 1.00 92.25 269 LEU A O 1
ATOM 2134 N N . ASP A 1 270 ? -4.002 -9.072 25.820 1.00 90.31 270 ASP A N 1
ATOM 2135 C CA . ASP A 1 270 ? -3.458 -9.250 27.165 1.00 90.31 270 ASP A CA 1
ATOM 2136 C C . ASP A 1 270 ? -2.576 -8.053 27.522 1.00 90.31 270 ASP A C 1
ATOM 2138 O O . ASP A 1 270 ? -1.534 -7.815 26.909 1.00 90.31 270 ASP A O 1
ATOM 2142 N N . TYR A 1 271 ? -2.956 -7.323 28.570 1.00 90.69 271 TYR A N 1
ATOM 2143 C CA . TYR A 1 271 ? -2.203 -6.163 29.035 1.00 90.69 271 TYR A CA 1
ATOM 2144 C C . TYR A 1 271 ? -0.739 -6.489 29.332 1.00 90.69 271 TYR A C 1
ATOM 2146 O O . TYR A 1 271 ? 0.132 -5.675 29.046 1.00 90.69 271 TYR A O 1
ATOM 2154 N N . TRP A 1 272 ? -0.437 -7.661 29.894 1.00 89.44 272 TRP A N 1
ATOM 2155 C CA . TRP A 1 272 ? 0.945 -8.012 30.228 1.00 89.44 272 TRP A CA 1
ATOM 2156 C C . TRP A 1 272 ? 1.785 -8.336 28.997 1.00 89.44 272 TRP A C 1
ATOM 2158 O O . TRP A 1 272 ? 2.996 -8.120 29.039 1.00 89.44 272 TRP A O 1
ATOM 2168 N N . ALA A 1 273 ? 1.146 -8.803 27.923 1.00 88.44 273 ALA A N 1
ATOM 2169 C CA . ALA A 1 273 ? 1.786 -9.006 26.632 1.00 88.44 273 ALA A CA 1
ATOM 2170 C C . ALA A 1 273 ? 2.037 -7.673 25.914 1.00 88.44 273 ALA A C 1
ATOM 2172 O O . ALA A 1 273 ? 3.111 -7.493 25.359 1.00 88.44 273 ALA A O 1
ATOM 2173 N N . LEU A 1 274 ? 1.091 -6.728 25.987 1.00 90.94 274 LEU A N 1
ATOM 2174 C CA . LEU A 1 274 ? 1.201 -5.409 25.347 1.00 90.94 274 LEU A CA 1
ATOM 2175 C C . LEU A 1 274 ? 2.117 -4.438 26.106 1.00 90.94 274 LEU A C 1
ATOM 2177 O O . LEU A 1 274 ? 2.725 -3.554 25.512 1.00 90.94 274 LEU A O 1
ATOM 2181 N N . LYS A 1 275 ? 2.221 -4.588 27.433 1.00 90.06 275 LYS A N 1
ATOM 2182 C CA . LYS A 1 275 ? 2.930 -3.662 28.331 1.00 90.06 275 LYS A CA 1
ATOM 2183 C C . LYS A 1 275 ? 4.351 -3.265 27.889 1.00 90.06 275 LYS A C 1
ATOM 2185 O O . LYS A 1 275 ? 4.686 -2.098 28.096 1.00 90.06 275 LYS A O 1
ATOM 2190 N N . PRO A 1 276 ? 5.210 -4.172 27.383 1.00 89.12 276 PRO A N 1
ATOM 2191 C CA . PRO A 1 276 ? 6.571 -3.818 26.975 1.00 89.12 276 PRO A CA 1
ATOM 2192 C C . PRO A 1 276 ? 6.632 -2.786 25.843 1.00 89.12 276 PRO A C 1
ATOM 2194 O O . PRO A 1 276 ? 7.593 -2.023 25.797 1.00 89.12 276 PRO A O 1
ATOM 2197 N N . ASP A 1 277 ? 5.598 -2.737 25.003 1.00 88.88 277 ASP A N 1
ATOM 2198 C CA . ASP A 1 277 ? 5.570 -1.992 23.741 1.00 88.88 277 ASP A CA 1
ATOM 2199 C C . ASP A 1 277 ? 4.615 -0.783 23.792 1.00 88.88 277 ASP A C 1
ATOM 2201 O O . ASP A 1 277 ? 4.269 -0.203 22.766 1.00 88.88 277 ASP A O 1
ATOM 2205 N N . LEU A 1 278 ? 4.147 -0.400 24.987 1.00 88.44 278 LEU A N 1
ATOM 2206 C CA . LEU A 1 278 ? 3.259 0.754 25.139 1.00 88.44 278 LEU A CA 1
ATOM 2207 C C . LEU A 1 278 ? 4.010 2.073 24.901 1.00 88.44 278 LEU A C 1
ATOM 2209 O O . LEU A 1 278 ? 4.990 2.379 25.585 1.00 88.44 278 LEU A O 1
ATOM 2213 N N . GLU A 1 279 ? 3.471 2.912 24.020 1.00 78.50 279 GLU A N 1
ATOM 2214 C CA . GLU A 1 279 ? 3.935 4.274 23.753 1.00 78.50 279 GLU A CA 1
ATOM 2215 C C . GLU A 1 279 ? 2.954 5.279 24.360 1.00 78.50 279 GLU A C 1
ATOM 2217 O O . GLU A 1 279 ? 1.784 5.317 23.985 1.00 78.50 279 GLU A O 1
ATOM 2222 N N . ALA A 1 280 ? 3.407 6.101 25.314 1.00 77.06 280 ALA A N 1
ATOM 2223 C CA . ALA A 1 280 ? 2.545 7.064 26.016 1.00 77.06 280 ALA A CA 1
ATOM 2224 C C . ALA A 1 280 ? 1.236 6.439 26.564 1.00 77.06 280 ALA A C 1
ATOM 2226 O O . ALA A 1 280 ? 0.183 7.067 26.537 1.00 77.06 280 ALA A O 1
ATOM 2227 N N . GLU A 1 281 ? 1.323 5.197 27.062 1.00 78.06 281 GLU A N 1
ATOM 2228 C CA . GLU A 1 281 ? 0.204 4.367 27.554 1.00 78.06 281 GLU A CA 1
ATOM 2229 C C . GLU A 1 281 ? -0.799 3.875 26.491 1.00 78.06 281 GLU A C 1
ATOM 2231 O O . GLU A 1 281 ? -1.733 3.155 26.844 1.00 78.06 281 GLU A O 1
ATOM 2236 N N . GLY A 1 282 ? -0.596 4.198 25.212 1.00 87.25 282 GLY A N 1
ATOM 2237 C CA . GLY A 1 282 ? -1.284 3.584 24.074 1.00 87.25 282 GLY A CA 1
ATOM 2238 C C . GLY A 1 282 ? -0.466 2.452 23.443 1.00 87.25 282 GLY A C 1
ATOM 2239 O O . GLY A 1 282 ? 0.669 2.192 23.839 1.00 87.25 282 GLY A O 1
ATOM 2240 N N . TYR A 1 283 ? -1.039 1.779 22.448 1.00 93.44 283 TYR A N 1
ATOM 2241 C CA . TYR A 1 283 ? -0.373 0.733 21.667 1.00 93.44 283 TYR A CA 1
ATOM 2242 C C . TYR A 1 283 ? -0.593 0.970 20.176 1.00 93.44 283 TYR A C 1
ATOM 2244 O O . TYR A 1 283 ? -1.732 1.175 19.754 1.00 93.44 283 TYR A O 1
ATOM 2252 N N . LYS A 1 284 ? 0.481 0.926 19.387 1.00 93.31 284 LYS A N 1
ATOM 2253 C CA . LYS A 1 284 ? 0.432 1.092 17.932 1.00 93.31 284 LYS A CA 1
ATOM 2254 C C . LYS A 1 284 ? 0.669 -0.230 17.224 1.00 93.31 284 LYS A C 1
ATOM 2256 O O . LYS A 1 284 ? 1.532 -1.011 17.608 1.00 93.31 284 LYS A O 1
ATOM 2261 N N . ILE A 1 285 ? -0.100 -0.445 16.169 1.00 94.75 285 ILE A N 1
ATOM 2262 C CA . ILE A 1 285 ? -0.049 -1.608 15.297 1.00 94.75 285 ILE A CA 1
ATOM 2263 C C . ILE A 1 285 ? 0.279 -1.078 13.906 1.00 94.75 285 ILE A C 1
ATOM 2265 O O . ILE A 1 285 ? -0.595 -0.557 13.213 1.00 94.75 285 ILE A O 1
ATOM 2269 N N . SER A 1 286 ? 1.547 -1.177 13.522 1.00 94.25 286 SER A N 1
ATOM 2270 C CA . SER A 1 286 ? 2.009 -0.776 12.195 1.00 94.25 286 SER A CA 1
ATOM 2271 C C . SER A 1 286 ? 1.979 -1.966 11.244 1.00 94.25 286 SER A C 1
ATOM 2273 O O . SER A 1 286 ? 2.488 -3.041 11.561 1.00 94.25 286 SER A O 1
ATOM 2275 N N . TYR A 1 287 ? 1.404 -1.753 10.068 1.00 95.12 287 TYR A N 1
ATOM 2276 C CA . TYR A 1 287 ? 1.401 -2.679 8.949 1.00 95.12 287 TYR A CA 1
ATOM 2277 C C . TYR A 1 287 ? 2.030 -1.996 7.743 1.00 95.12 287 TYR A C 1
ATOM 2279 O O . TYR A 1 287 ? 1.620 -0.905 7.349 1.00 95.12 287 TYR A O 1
ATOM 2287 N N . ASN A 1 288 ? 3.024 -2.661 7.171 1.00 94.25 288 ASN A N 1
ATOM 2288 C CA . ASN A 1 288 ? 3.703 -2.252 5.957 1.00 94.25 288 ASN A CA 1
ATOM 2289 C C . ASN A 1 288 ? 3.682 -3.435 4.998 1.00 94.25 288 ASN A C 1
ATOM 2291 O O . ASN A 1 288 ? 4.014 -4.559 5.397 1.00 94.25 288 ASN A O 1
ATOM 2295 N N . LYS A 1 289 ? 3.293 -3.187 3.749 1.00 92.69 289 LYS A N 1
ATOM 2296 C CA . LYS A 1 289 ? 3.305 -4.216 2.720 1.00 92.69 289 LYS A CA 1
ATOM 2297 C C . LYS A 1 289 ? 3.732 -3.652 1.379 1.00 92.69 289 LYS A C 1
ATOM 2299 O O . LYS A 1 289 ? 3.031 -2.835 0.791 1.00 92.69 289 LYS A O 1
ATOM 2304 N N . ASP A 1 290 ? 4.838 -4.194 0.889 1.00 92.12 290 ASP A N 1
ATOM 2305 C CA . ASP A 1 290 ? 5.232 -4.117 -0.510 1.00 92.12 290 ASP A CA 1
ATOM 2306 C C . ASP A 1 290 ? 4.312 -5.019 -1.354 1.00 92.12 290 ASP A C 1
ATOM 2308 O O . ASP A 1 290 ? 4.179 -6.227 -1.102 1.00 92.12 290 ASP A O 1
ATOM 2312 N N . LEU A 1 291 ? 3.643 -4.413 -2.332 1.00 91.06 291 LEU A N 1
ATOM 2313 C CA . LEU A 1 291 ? 2.720 -5.052 -3.264 1.00 91.06 291 LEU A CA 1
ATOM 2314 C C . LEU A 1 291 ? 3.359 -5.260 -4.649 1.00 91.06 291 LEU A C 1
ATOM 2316 O O . LEU A 1 291 ? 2.664 -5.688 -5.574 1.00 91.06 291 LEU A O 1
ATOM 2320 N N . GLN A 1 292 ? 4.673 -5.050 -4.800 1.00 89.62 292 GLN A N 1
ATOM 2321 C CA . GLN A 1 292 ? 5.418 -5.254 -6.047 1.00 89.62 292 GLN A CA 1
ATOM 2322 C C . GLN A 1 292 ? 5.205 -6.654 -6.631 1.00 89.62 292 GLN A C 1
ATOM 2324 O O . GLN A 1 292 ? 5.010 -6.798 -7.833 1.00 89.62 292 GLN A O 1
ATOM 2329 N N . GLY A 1 293 ? 5.129 -7.695 -5.796 1.00 88.19 293 GLY A N 1
ATOM 2330 C CA . GLY A 1 293 ? 4.839 -9.054 -6.271 1.00 88.19 293 GLY A CA 1
ATOM 2331 C C . GLY A 1 293 ? 3.448 -9.216 -6.909 1.00 88.19 293 GLY A C 1
ATOM 2332 O O . GLY A 1 293 ? 3.260 -10.091 -7.753 1.00 88.19 293 GLY A O 1
ATOM 2333 N N . ILE A 1 294 ? 2.469 -8.383 -6.531 1.00 88.94 294 ILE A N 1
ATOM 2334 C CA . ILE A 1 294 ? 1.155 -8.331 -7.191 1.00 88.94 294 ILE A CA 1
ATOM 2335 C C . ILE A 1 294 ? 1.289 -7.576 -8.518 1.00 88.94 294 ILE A C 1
ATOM 2337 O O . ILE A 1 294 ? 0.816 -8.066 -9.543 1.00 88.94 294 ILE A O 1
ATOM 2341 N N . TYR A 1 295 ? 1.979 -6.433 -8.524 1.00 88.19 295 TYR A N 1
ATOM 2342 C CA . TYR A 1 295 ? 2.258 -5.679 -9.749 1.00 88.19 295 TYR A CA 1
ATOM 2343 C C . TYR A 1 295 ? 2.981 -6.536 -10.801 1.00 88.19 295 TYR A C 1
ATOM 2345 O O . TYR A 1 295 ? 2.535 -6.607 -11.939 1.00 88.19 295 TYR A O 1
ATOM 2353 N N . GLU A 1 296 ? 4.024 -7.280 -10.433 1.00 86.75 296 GLU A N 1
ATOM 2354 C CA . GLU A 1 296 ? 4.766 -8.154 -11.357 1.00 86.75 296 GLU A CA 1
ATOM 2355 C C . GLU A 1 296 ? 3.900 -9.270 -11.963 1.00 86.75 296 GLU A C 1
ATOM 2357 O O . GLU A 1 296 ? 4.162 -9.735 -13.073 1.00 86.75 296 GLU A O 1
ATOM 2362 N N . ALA A 1 297 ? 2.859 -9.705 -11.248 1.00 86.19 297 ALA A N 1
ATOM 2363 C CA . ALA A 1 297 ? 1.964 -10.764 -11.697 1.00 86.19 297 ALA A CA 1
ATOM 2364 C C . ALA A 1 297 ? 0.841 -10.265 -12.624 1.00 86.19 297 ALA A C 1
ATOM 2366 O O . ALA A 1 297 ? 0.427 -11.003 -13.521 1.00 86.19 297 ALA A O 1
ATOM 2367 N N . PHE A 1 298 ? 0.329 -9.048 -12.409 1.00 85.56 298 PHE A N 1
ATOM 2368 C CA . PHE A 1 298 ? -0.856 -8.531 -13.116 1.00 85.56 298 PHE A CA 1
ATOM 2369 C C . PHE A 1 298 ? -0.584 -7.310 -14.004 1.00 85.56 298 PHE A C 1
ATOM 2371 O O . PHE 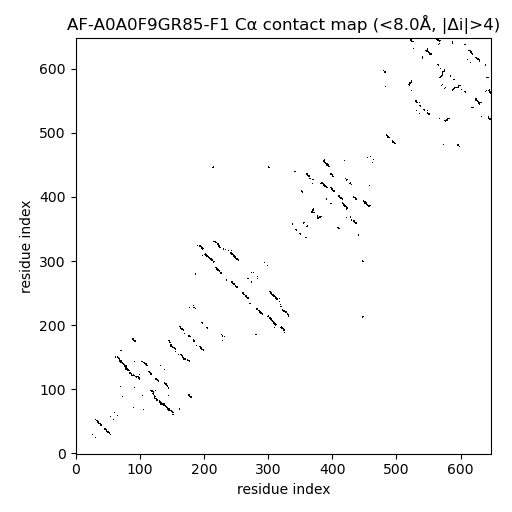A 1 298 ? -1.413 -6.989 -14.861 1.00 85.56 298 PHE A O 1
ATOM 2378 N N . GLY A 1 299 ? 0.572 -6.672 -13.839 1.00 84.50 299 GLY A N 1
ATOM 2379 C CA . GLY A 1 299 ? 0.941 -5.415 -14.471 1.00 84.50 299 GLY A CA 1
ATOM 2380 C C . GLY A 1 299 ? 0.071 -4.245 -14.015 1.00 84.50 299 GLY A C 1
ATOM 2381 O O . GLY A 1 299 ? -0.629 -4.303 -13.003 1.00 84.50 299 GLY A O 1
ATOM 2382 N N . VAL A 1 300 ? 0.100 -3.186 -14.821 1.00 87.06 300 VAL A N 1
ATOM 2383 C CA . VAL A 1 300 ? -0.641 -1.947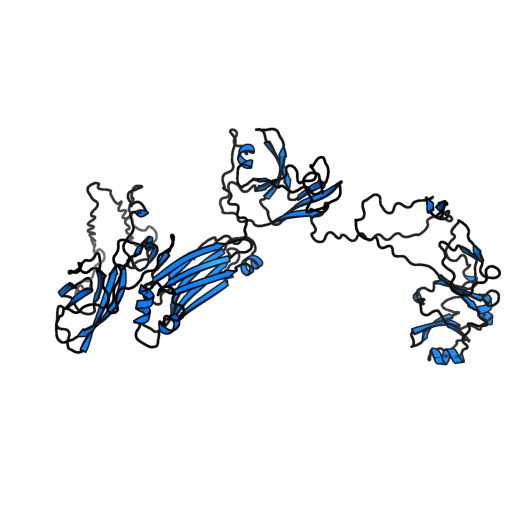 -14.575 1.00 87.06 300 VAL A CA 1
ATOM 2384 C C . VAL A 1 300 ? -2.151 -2.190 -14.557 1.00 87.06 300 VAL A C 1
ATOM 2386 O O . VAL A 1 300 ? -2.723 -2.784 -15.482 1.00 87.06 300 VAL A O 1
ATOM 2389 N N . GLY A 1 301 ? -2.825 -1.689 -13.524 1.00 86.19 301 GLY A N 1
ATOM 2390 C CA . GLY A 1 301 ? -4.271 -1.823 -13.396 1.00 86.19 301 GLY A CA 1
ATOM 2391 C C . GLY A 1 301 ? -4.824 -1.220 -12.115 1.00 86.19 301 GLY A C 1
ATOM 2392 O O . GLY A 1 301 ? -4.370 -0.175 -11.661 1.00 86.19 301 GLY A O 1
ATOM 2393 N N . SER A 1 302 ? -5.823 -1.890 -11.543 1.00 87.00 302 SER A N 1
ATOM 2394 C CA . SER A 1 302 ? -6.420 -1.506 -10.270 1.00 87.00 302 SER A CA 1
ATOM 2395 C C . SER A 1 302 ? -6.561 -2.693 -9.321 1.00 87.00 302 SER A C 1
ATOM 2397 O O . SER A 1 302 ? -6.644 -3.857 -9.738 1.00 87.00 302 SER A O 1
ATOM 2399 N N . LEU A 1 303 ? -6.566 -2.367 -8.035 1.00 88.62 303 LEU A N 1
ATOM 2400 C CA . LEU A 1 303 ? -6.566 -3.282 -6.911 1.00 88.62 303 LEU A CA 1
ATOM 2401 C C . LEU A 1 303 ? -7.660 -2.873 -5.926 1.00 88.62 303 LEU A C 1
ATOM 2403 O O . LEU A 1 303 ? -7.729 -1.716 -5.520 1.00 88.62 303 LEU A O 1
ATOM 2407 N N . ASP A 1 304 ? -8.473 -3.827 -5.497 1.00 90.81 304 ASP A N 1
ATOM 2408 C CA . ASP A 1 304 ? -9.367 -3.631 -4.362 1.00 90.81 304 ASP A CA 1
ATOM 2409 C C . ASP A 1 304 ? -8.697 -4.157 -3.089 1.00 90.81 304 ASP A C 1
ATOM 2411 O O . ASP A 1 304 ? -8.036 -5.203 -3.100 1.00 90.81 304 ASP A O 1
ATOM 2415 N N . ILE A 1 305 ? -8.874 -3.438 -1.984 1.00 91.62 305 ILE A N 1
ATOM 2416 C CA . ILE A 1 305 ? -8.312 -3.783 -0.679 1.00 91.62 305 ILE A CA 1
ATOM 2417 C C . ILE A 1 305 ? -9.458 -3.939 0.314 1.00 91.62 305 ILE A C 1
ATOM 2419 O O . ILE A 1 305 ? -10.207 -2.996 0.570 1.00 91.62 305 ILE A O 1
ATOM 2423 N N . TYR A 1 306 ? -9.570 -5.128 0.901 1.00 92.94 306 TYR A N 1
ATOM 2424 C CA . TYR A 1 306 ? -10.512 -5.413 1.978 1.00 92.94 306 TYR A CA 1
ATOM 2425 C C . TYR A 1 306 ? -9.734 -5.584 3.276 1.00 92.94 306 TYR A C 1
ATOM 2427 O O . TYR A 1 306 ? -8.815 -6.400 3.351 1.00 92.94 306 TYR A O 1
ATOM 2435 N N . ILE A 1 307 ? -10.104 -4.826 4.302 1.00 94.62 307 ILE A N 1
ATOM 2436 C CA . ILE A 1 307 ? -9.503 -4.900 5.633 1.00 94.62 307 ILE A CA 1
ATOM 2437 C C . ILE A 1 307 ? -10.576 -5.409 6.587 1.00 94.62 307 ILE A C 1
ATOM 2439 O O . ILE A 1 307 ? -11.495 -4.665 6.932 1.00 94.62 307 ILE A O 1
ATOM 2443 N N . SER A 1 308 ? -10.483 -6.671 6.999 1.00 94.81 308 SER A N 1
ATOM 2444 C CA . SER A 1 308 ? -11.384 -7.253 7.994 1.00 94.81 308 SER A CA 1
ATOM 2445 C C . SER A 1 308 ? -10.778 -7.138 9.386 1.00 94.81 308 SER A C 1
ATOM 2447 O O . SER A 1 308 ? -9.668 -7.598 9.635 1.00 94.81 308 SER A O 1
ATOM 2449 N N . ILE A 1 309 ? -11.510 -6.516 10.308 1.00 95.56 309 ILE A N 1
ATOM 2450 C CA . ILE A 1 309 ? -11.086 -6.327 11.696 1.00 95.56 309 ILE A CA 1
ATOM 2451 C C . ILE A 1 309 ? -12.059 -7.071 12.600 1.00 95.56 309 ILE A C 1
ATOM 2453 O O . ILE A 1 309 ? -13.251 -6.753 12.644 1.00 95.56 309 ILE A O 1
ATOM 2457 N N . SER A 1 310 ? -11.559 -8.047 13.353 1.00 94.56 310 SER A N 1
ATOM 2458 C CA . SER A 1 310 ? -12.376 -8.895 14.221 1.00 94.56 310 SER A CA 1
ATOM 2459 C C . SER A 1 310 ? -11.677 -9.227 15.541 1.00 94.56 310 SER A C 1
ATOM 2461 O O . SER A 1 310 ? -10.480 -9.016 15.715 1.00 94.56 310 SER A O 1
ATOM 2463 N N . GLN A 1 311 ? -12.446 -9.717 16.514 1.00 93.44 311 GLN A N 1
ATOM 2464 C CA . GLN A 1 311 ? -11.928 -10.181 17.801 1.00 93.44 311 GLN A CA 1
ATOM 2465 C C . GLN A 1 311 ? -12.255 -11.665 17.956 1.00 93.44 311 GLN A C 1
ATOM 2467 O O . GLN A 1 311 ? -13.423 -12.033 18.103 1.00 93.44 311 GLN A O 1
ATOM 2472 N N . VAL A 1 312 ? -11.233 -12.517 17.921 1.00 89.56 312 VAL A N 1
ATOM 2473 C CA . VAL A 1 312 ? -11.376 -13.975 17.939 1.00 89.56 312 VAL A CA 1
ATOM 2474 C C . VAL A 1 312 ? -11.005 -14.522 19.312 1.00 89.56 312 VAL A C 1
ATOM 2476 O O . VAL A 1 312 ? -9.942 -14.233 19.857 1.00 89.56 312 VAL A O 1
ATOM 2479 N N . GLY A 1 313 ? -11.884 -15.340 19.886 1.00 84.88 313 GLY A N 1
ATOM 2480 C CA . GLY A 1 313 ? -11.632 -16.034 21.143 1.00 84.88 313 GLY A CA 1
ATOM 2481 C C . GLY A 1 313 ? -12.918 -16.435 21.858 1.00 84.88 313 GLY A C 1
ATOM 2482 O O . GLY A 1 313 ? -14.026 -16.175 21.392 1.00 84.88 313 GLY A O 1
ATOM 2483 N N . ASN A 1 314 ? -12.759 -17.105 22.999 1.00 81.44 314 ASN A N 1
ATOM 2484 C CA . ASN A 1 314 ? -13.877 -17.577 23.825 1.00 81.44 314 ASN A CA 1
ATOM 2485 C C . ASN A 1 314 ? -14.187 -16.631 24.999 1.00 81.44 314 ASN A C 1
ATOM 2487 O O . ASN A 1 314 ? -15.057 -16.931 25.820 1.00 81.44 314 ASN A O 1
ATOM 2491 N N . SER A 1 315 ? -13.461 -15.516 25.113 1.00 81.81 315 SER A N 1
ATOM 2492 C CA . SER A 1 315 ? -13.628 -14.560 26.201 1.00 81.81 315 SER A CA 1
ATOM 2493 C C . SER A 1 315 ? -14.846 -13.678 25.971 1.00 81.81 315 SER A C 1
ATOM 2495 O O . SER A 1 315 ? -15.127 -13.253 24.852 1.00 81.81 315 SER A O 1
ATOM 2497 N N . SER A 1 316 ? -15.526 -13.303 27.054 1.00 80.31 316 SER A N 1
ATOM 2498 C CA . SER A 1 316 ? -16.529 -12.232 27.020 1.00 80.31 316 SER A CA 1
ATOM 2499 C C . SER A 1 316 ? -15.911 -10.828 27.030 1.00 80.31 316 SER A C 1
ATOM 2501 O O . SER A 1 316 ? -16.643 -9.840 27.058 1.00 80.31 316 SER A O 1
ATOM 2503 N N . ASN A 1 317 ? -14.581 -10.734 27.097 1.00 83.94 317 ASN A N 1
ATOM 2504 C CA . ASN A 1 317 ? -13.851 -9.478 27.175 1.00 83.94 317 ASN A CA 1
ATOM 2505 C C . ASN A 1 317 ? -13.531 -8.978 25.759 1.00 83.94 317 ASN A C 1
ATOM 2507 O O . ASN A 1 317 ? -12.688 -9.549 25.071 1.00 83.94 317 ASN A O 1
ATOM 2511 N N . PHE A 1 318 ? -14.212 -7.917 25.333 1.00 87.75 318 PHE A N 1
ATOM 2512 C CA . PHE A 1 318 ? -14.022 -7.282 24.030 1.00 87.75 318 PHE A CA 1
ATOM 2513 C C . PHE A 1 318 ? -13.622 -5.822 24.213 1.00 87.75 318 PHE A C 1
ATOM 2515 O O . PHE A 1 318 ? -14.083 -5.165 25.150 1.00 87.75 318 PHE A O 1
ATOM 2522 N N . ILE A 1 319 ? -12.798 -5.315 23.302 1.00 91.00 319 ILE A N 1
ATOM 2523 C CA . ILE A 1 319 ? -12.568 -3.879 23.145 1.00 91.00 319 ILE A CA 1
ATOM 2524 C C . ILE A 1 319 ? -13.677 -3.266 22.284 1.00 91.00 319 ILE A C 1
ATOM 2526 O O . ILE A 1 319 ? -14.291 -3.937 21.446 1.00 91.00 319 ILE A O 1
ATOM 2530 N N . SER A 1 320 ? -13.946 -1.979 22.500 1.00 88.44 320 SER A N 1
ATOM 2531 C CA . SER A 1 320 ? -15.051 -1.286 21.830 1.00 88.44 320 SER A CA 1
ATOM 2532 C C . SER A 1 320 ? -14.704 -0.758 20.438 1.00 88.44 320 SER A C 1
ATOM 2534 O O . SER A 1 320 ? -15.593 -0.694 19.593 1.00 88.44 320 SER A O 1
ATOM 2536 N N . TYR A 1 321 ? -13.455 -0.362 20.195 1.00 93.00 321 TYR A N 1
ATOM 2537 C CA . TYR A 1 321 ? -13.021 0.228 18.928 1.00 93.00 321 TYR A CA 1
ATOM 2538 C C . TYR A 1 321 ? -11.511 0.123 18.737 1.00 93.00 321 TYR A C 1
ATOM 2540 O O . TYR A 1 321 ? -10.775 -0.160 19.682 1.00 93.00 321 TYR A O 1
ATOM 2548 N N . VAL A 1 322 ? -11.083 0.414 17.513 1.00 95.12 322 VAL A N 1
ATOM 2549 C CA . VAL A 1 322 ? -9.698 0.682 17.117 1.00 95.12 322 VAL A CA 1
ATOM 2550 C C . VAL A 1 322 ? -9.680 2.012 16.361 1.00 95.12 322 VAL A C 1
ATOM 2552 O O . VAL A 1 322 ? -10.686 2.395 15.758 1.00 95.12 322 VAL A O 1
ATOM 2555 N N . ILE A 1 323 ? -8.566 2.736 16.422 1.00 95.31 323 ILE A N 1
ATOM 2556 C CA . ILE A 1 323 ? -8.366 3.971 15.660 1.00 95.31 323 ILE A CA 1
ATOM 2557 C C . ILE A 1 323 ? -7.389 3.681 14.523 1.00 95.31 323 ILE A C 1
ATOM 2559 O O . ILE A 1 323 ? -6.344 3.096 14.767 1.00 95.31 323 ILE A O 1
ATOM 2563 N N . LEU A 1 324 ? -7.708 4.074 13.296 1.00 95.06 324 LEU A N 1
ATOM 2564 C CA . LEU A 1 324 ? -6.773 4.092 12.175 1.00 95.06 324 LEU A CA 1
ATOM 2565 C C . LEU A 1 324 ? -6.214 5.516 12.051 1.00 95.06 324 LEU A C 1
ATOM 2567 O O . LEU A 1 324 ? -6.959 6.441 11.730 1.00 95.06 324 LEU A O 1
ATOM 2571 N N . GLU A 1 325 ? -4.930 5.686 12.370 1.00 92.81 325 GLU A N 1
ATOM 2572 C CA . GLU A 1 325 ? -4.242 6.989 12.408 1.00 92.81 325 GLU A CA 1
ATOM 2573 C C . GLU A 1 325 ? -3.507 7.320 11.105 1.00 92.81 325 GLU A C 1
ATOM 2575 O O . GLU A 1 325 ? -3.214 8.484 10.844 1.00 92.81 325 GLU A O 1
ATOM 2580 N N . GLN A 1 326 ? -3.174 6.303 10.309 1.00 91.56 326 GLN A N 1
ATOM 2581 C CA . GLN A 1 326 ? -2.435 6.448 9.058 1.00 91.56 326 GLN A CA 1
ATOM 2582 C C . GLN A 1 326 ? -2.960 5.439 8.043 1.00 91.56 326 GLN A C 1
ATOM 2584 O O . GLN A 1 326 ? -3.048 4.249 8.350 1.00 91.56 326 GLN A O 1
ATOM 2589 N N . PHE A 1 327 ? -3.284 5.930 6.851 1.00 90.94 327 PHE A N 1
ATOM 2590 C CA . PHE A 1 327 ? -3.571 5.142 5.661 1.00 90.94 327 PHE A CA 1
ATOM 2591 C C . PHE A 1 327 ? -2.827 5.805 4.506 1.00 90.94 327 PHE A C 1
ATOM 2593 O O . PHE A 1 327 ? -3.305 6.799 3.965 1.00 90.94 327 PHE A O 1
ATOM 2600 N N . ASP A 1 328 ? -1.672 5.261 4.148 1.00 90.69 328 ASP A N 1
ATOM 2601 C CA . ASP A 1 328 ? -0.909 5.725 3.000 1.00 90.69 328 ASP A CA 1
ATOM 2602 C C . ASP A 1 328 ? -0.832 4.594 1.980 1.00 90.69 328 ASP A C 1
ATOM 2604 O O . ASP A 1 328 ? -0.381 3.487 2.280 1.00 90.69 328 ASP A O 1
ATOM 2608 N N . TYR A 1 329 ? -1.288 4.886 0.768 1.00 89.38 329 TYR A N 1
ATOM 2609 C CA . TYR A 1 329 ? -1.049 4.057 -0.400 1.00 89.38 329 TYR A CA 1
ATOM 2610 C C . TYR A 1 329 ? -0.083 4.814 -1.296 1.00 89.38 329 TYR A C 1
ATOM 2612 O O . TYR A 1 329 ? -0.382 5.925 -1.738 1.00 89.38 329 TYR A O 1
ATOM 2620 N N . MET A 1 330 ? 1.085 4.232 -1.513 1.00 86.81 330 MET A N 1
ATOM 2621 C CA . MET A 1 330 ? 2.176 4.836 -2.255 1.00 86.81 330 MET A CA 1
ATOM 2622 C C . MET A 1 330 ? 2.451 4.015 -3.510 1.00 86.81 330 MET A C 1
ATOM 2624 O O . MET A 1 330 ? 2.271 2.801 -3.532 1.00 86.81 330 MET A O 1
ATOM 2628 N N . SER A 1 331 ? 2.881 4.701 -4.554 1.00 80.31 331 SER A N 1
ATOM 2629 C CA . SER A 1 331 ? 3.473 4.135 -5.764 1.00 80.31 331 SER A CA 1
ATOM 2630 C C . SER A 1 331 ? 4.681 5.000 -6.136 1.00 80.31 331 SER A C 1
ATOM 2632 O O . SER A 1 331 ? 4.926 5.991 -5.448 1.00 80.31 331 SER A O 1
ATOM 2634 N N . ASP A 1 332 ? 5.407 4.637 -7.194 1.00 71.31 332 ASP A N 1
ATOM 2635 C CA . ASP A 1 332 ? 6.623 5.316 -7.679 1.00 71.31 332 ASP A CA 1
ATOM 2636 C C . ASP A 1 332 ? 6.592 6.868 -7.654 1.00 71.31 332 ASP A C 1
ATOM 2638 O O . ASP A 1 332 ? 5.541 7.513 -7.678 1.00 71.31 332 ASP A O 1
ATOM 2642 N N . ASP A 1 333 ? 7.782 7.474 -7.660 1.00 60.56 333 ASP A N 1
ATOM 2643 C CA . ASP A 1 333 ? 8.068 8.867 -7.291 1.00 60.56 333 ASP A CA 1
ATOM 2644 C C . ASP A 1 333 ? 7.400 9.943 -8.181 1.00 60.56 333 ASP A C 1
ATOM 2646 O O . ASP A 1 333 ? 7.311 11.108 -7.780 1.00 60.56 333 ASP A O 1
ATOM 2650 N N . HIS A 1 334 ? 6.937 9.596 -9.389 1.00 65.56 334 HIS A N 1
ATOM 2651 C CA . HIS A 1 334 ? 6.426 10.553 -10.382 1.00 65.56 334 HIS A CA 1
ATOM 2652 C C . HIS A 1 334 ? 4.973 10.257 -10.776 1.00 65.56 334 HIS A C 1
ATOM 2654 O O . HIS A 1 334 ? 4.696 9.651 -11.809 1.00 65.56 334 HIS A O 1
ATOM 2660 N N . PHE A 1 335 ? 4.026 10.743 -9.971 1.00 70.50 335 PHE A N 1
ATOM 2661 C CA . PHE A 1 335 ? 2.597 10.674 -10.278 1.00 70.50 335 PHE A CA 1
ATOM 2662 C C . PHE A 1 335 ? 2.129 11.915 -11.051 1.00 70.50 335 PHE A C 1
ATOM 2664 O O . PHE A 1 335 ? 2.308 13.047 -10.594 1.00 70.50 335 PHE A O 1
ATOM 2671 N N . VAL A 1 336 ? 1.496 11.710 -12.210 1.00 76.50 336 VAL A N 1
ATOM 2672 C CA . VAL A 1 336 ? 0.881 12.781 -13.007 1.00 76.50 336 VAL A CA 1
ATOM 2673 C C . VAL A 1 336 ? -0.612 12.506 -13.142 1.00 76.50 336 VAL A C 1
ATOM 2675 O O . VAL A 1 336 ? -1.026 11.610 -13.873 1.00 76.50 336 VAL A O 1
ATOM 2678 N N . GLU A 1 337 ? -1.426 13.296 -12.443 1.00 81.94 337 GLU A N 1
ATOM 2679 C CA . GLU A 1 337 ? -2.882 13.249 -12.578 1.00 81.94 337 GLU A CA 1
ATOM 2680 C C . GLU A 1 337 ? -3.328 14.081 -13.785 1.00 81.94 337 GLU A C 1
ATOM 2682 O O . GLU A 1 337 ? -2.983 15.259 -13.916 1.00 81.94 337 GLU A O 1
ATOM 2687 N N . MET A 1 338 ? -4.099 13.459 -14.673 1.00 84.94 338 MET A N 1
ATOM 2688 C CA . MET A 1 338 ? -4.598 14.063 -15.906 1.00 84.94 338 MET A CA 1
ATOM 2689 C C . MET A 1 338 ? -6.121 14.207 -15.847 1.00 84.94 338 MET A C 1
ATOM 2691 O O . MET A 1 338 ? -6.815 13.356 -15.292 1.00 84.94 338 MET A O 1
ATOM 2695 N N . TYR A 1 339 ? -6.653 15.289 -16.417 1.00 81.62 339 TYR A N 1
ATOM 2696 C CA . TYR A 1 339 ? -8.090 15.561 -16.401 1.00 81.62 339 TYR A CA 1
ATOM 2697 C C . TYR A 1 339 ? -8.739 15.076 -17.694 1.00 81.62 339 TYR A C 1
ATOM 2699 O O . TYR A 1 339 ? -8.243 15.342 -18.780 1.00 81.62 339 TYR A O 1
ATOM 2707 N N . ALA A 1 340 ? -9.918 14.467 -17.600 1.00 77.38 340 ALA A N 1
ATOM 2708 C CA . ALA A 1 340 ? -10.582 13.888 -18.767 1.00 77.38 340 ALA A CA 1
ATOM 2709 C C . ALA A 1 340 ? -11.031 14.912 -19.833 1.00 77.38 340 ALA A C 1
ATOM 2711 O O . ALA A 1 340 ? -11.300 14.526 -20.963 1.00 77.38 340 ALA A O 1
ATOM 2712 N N . ASN A 1 341 ? -11.143 16.207 -19.526 1.00 82.56 341 ASN A N 1
ATOM 2713 C CA . ASN A 1 341 ? -11.718 17.175 -20.466 1.00 82.56 341 ASN A CA 1
ATOM 2714 C C . ASN A 1 341 ? -10.675 17.733 -21.439 1.00 82.56 341 ASN A C 1
ATOM 2716 O O . ASN A 1 341 ? -9.726 18.398 -21.022 1.00 82.56 341 ASN A O 1
ATOM 2720 N N . MET A 1 342 ? -10.919 17.534 -22.735 1.00 86.56 342 MET A N 1
ATOM 2721 C CA . MET A 1 342 ? -10.093 18.092 -23.805 1.00 86.56 342 MET A CA 1
ATOM 2722 C C . MET A 1 342 ? -10.255 19.618 -23.885 1.00 86.56 342 MET A C 1
ATOM 2724 O O . MET A 1 342 ? -11.393 20.095 -23.959 1.00 86.56 342 MET A O 1
ATOM 2728 N N . PRO A 1 343 ? -9.163 20.403 -23.885 1.00 87.19 343 PRO A N 1
ATOM 2729 C CA . PRO A 1 343 ? -9.225 21.821 -24.216 1.00 87.19 343 PRO A CA 1
ATOM 2730 C C . PRO A 1 343 ? -9.646 22.009 -25.676 1.00 87.19 343 PRO A C 1
ATOM 2732 O O . PRO A 1 343 ? -9.044 21.425 -26.575 1.00 87.19 343 PRO A O 1
ATOM 2735 N N . MET A 1 344 ? -10.673 22.828 -25.898 1.00 88.06 344 MET A N 1
ATOM 2736 C CA . MET A 1 344 ? -11.242 23.079 -27.222 1.00 88.06 344 MET A CA 1
ATOM 2737 C C . MET A 1 344 ? -11.163 24.562 -27.562 1.00 88.06 344 MET A C 1
ATOM 2739 O O . MET A 1 344 ? -11.397 25.409 -26.694 1.00 88.06 344 MET A O 1
ATOM 2743 N N . ASP A 1 345 ? -10.884 24.866 -28.823 1.00 84.56 345 ASP A N 1
ATOM 2744 C CA . ASP A 1 345 ? -10.912 26.221 -29.354 1.00 84.56 345 ASP A CA 1
ATOM 2745 C C . ASP A 1 345 ? -12.350 26.684 -29.676 1.00 84.56 345 ASP A C 1
ATOM 2747 O O . ASP A 1 345 ? -13.349 26.036 -29.343 1.00 84.56 345 ASP A O 1
ATOM 2751 N N . SER A 1 346 ? -12.483 27.856 -30.307 1.00 84.12 346 SER A N 1
ATOM 2752 C CA . SER A 1 346 ? -13.790 28.417 -30.669 1.00 84.12 346 SER A CA 1
ATOM 2753 C C . SER A 1 346 ? -14.546 27.639 -31.747 1.00 84.12 346 SER A C 1
ATOM 2755 O O . SER A 1 346 ? -15.764 27.806 -31.851 1.00 84.12 346 SER A O 1
ATOM 2757 N N . ASP A 1 347 ? -13.845 26.836 -32.542 1.00 83.31 347 ASP A N 1
ATOM 2758 C CA . ASP A 1 347 ? -14.410 26.031 -33.622 1.00 83.31 347 ASP A CA 1
ATOM 2759 C C . ASP A 1 347 ? -14.731 24.598 -33.157 1.00 83.31 347 ASP A C 1
ATOM 2761 O O . ASP A 1 347 ? -15.443 23.861 -33.845 1.00 83.31 347 ASP A O 1
ATOM 2765 N N . GLY A 1 348 ? -14.332 24.254 -31.927 1.00 79.25 348 GLY A N 1
ATOM 2766 C CA . GLY A 1 348 ? -14.535 22.940 -31.330 1.00 79.25 348 GLY A CA 1
ATOM 2767 C C . GLY A 1 348 ? -13.460 21.941 -31.742 1.00 79.25 348 GLY A C 1
ATOM 2768 O O . GLY A 1 348 ? -13.711 20.740 -31.663 1.00 79.25 348 GLY A O 1
ATOM 2769 N N . ASP A 1 349 ? -12.300 22.429 -32.175 1.00 83.81 349 ASP A N 1
ATOM 2770 C CA . ASP A 1 349 ? -11.104 21.636 -32.423 1.00 83.81 349 ASP A CA 1
ATOM 2771 C C . ASP A 1 349 ? -10.158 21.713 -31.212 1.00 83.81 349 ASP A C 1
ATOM 2773 O O . ASP A 1 349 ? -10.356 22.493 -30.279 1.00 83.81 349 ASP A O 1
ATOM 2777 N N . LEU A 1 350 ? -9.144 20.851 -31.199 1.00 84.75 350 LEU A N 1
ATOM 2778 C CA . LEU A 1 350 ? -8.171 20.744 -30.116 1.00 84.75 350 LEU A CA 1
ATOM 2779 C C . LEU A 1 350 ? -7.367 22.049 -29.938 1.00 84.75 350 LEU A C 1
ATOM 2781 O O . LEU A 1 350 ? -6.616 22.435 -30.831 1.00 84.75 350 LEU A O 1
ATOM 2785 N N . ASP A 1 351 ? -7.443 22.685 -28.763 1.00 88.25 351 ASP A N 1
ATOM 2786 C CA . ASP A 1 351 ? -6.651 23.890 -28.463 1.00 88.25 351 ASP A CA 1
ATOM 2787 C C . ASP A 1 351 ? -5.234 23.522 -27.986 1.00 88.25 351 ASP A C 1
ATOM 2789 O O . ASP A 1 351 ? -4.974 23.309 -26.795 1.00 88.25 351 ASP A O 1
ATOM 2793 N N . VAL A 1 352 ? -4.288 23.478 -28.930 1.00 86.56 352 VAL A N 1
ATOM 2794 C CA . VAL A 1 352 ? -2.874 23.152 -28.670 1.00 86.56 352 VAL A CA 1
ATOM 2795 C C . VAL A 1 352 ? -2.215 24.158 -27.715 1.00 86.56 352 VAL A C 1
ATOM 2797 O O . VAL A 1 352 ? -1.402 23.770 -26.873 1.00 86.56 352 VAL A O 1
ATOM 2800 N N . ASN A 1 353 ? -2.589 25.443 -27.773 1.00 86.50 353 ASN A N 1
ATOM 2801 C CA . ASN A 1 353 ? -2.039 26.463 -26.872 1.00 86.50 353 ASN A CA 1
ATOM 2802 C C . ASN A 1 353 ? -2.460 26.223 -25.416 1.00 86.50 353 ASN A C 1
ATOM 2804 O O . ASN A 1 353 ? -1.718 26.542 -24.480 1.00 86.50 353 ASN A O 1
ATOM 2808 N N . ALA A 1 354 ? -3.654 25.670 -25.208 1.00 86.31 354 ALA A N 1
ATOM 2809 C CA . ALA A 1 354 ? -4.107 25.274 -23.886 1.00 86.31 354 ALA A CA 1
ATOM 2810 C C . ALA A 1 354 ? -3.397 23.996 -23.413 1.00 86.31 354 ALA A C 1
ATOM 2812 O O . ALA A 1 354 ? -2.930 23.964 -22.273 1.00 86.31 354 ALA A O 1
ATOM 2813 N N . ILE A 1 355 ? -3.243 22.987 -24.283 1.00 87.75 355 ILE A N 1
ATOM 2814 C CA . ILE A 1 355 ? -2.643 21.679 -23.951 1.00 87.75 355 ILE A CA 1
ATOM 2815 C C . ILE A 1 355 ? -1.245 21.785 -23.359 1.00 87.75 355 ILE A C 1
ATOM 2817 O O . ILE A 1 355 ? -0.966 21.096 -22.379 1.00 87.75 355 ILE A O 1
ATOM 2821 N N . ILE A 1 356 ? -0.380 22.643 -23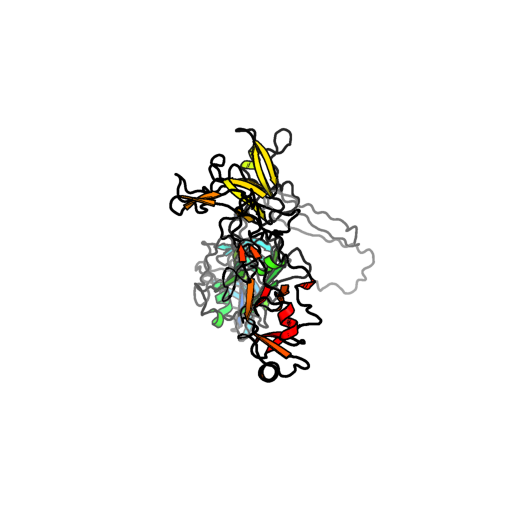.909 1.00 86.69 356 ILE A N 1
ATOM 2822 C CA . ILE A 1 356 ? 1.014 22.784 -23.444 1.00 86.69 356 ILE A CA 1
ATOM 2823 C C . ILE A 1 356 ? 1.122 23.239 -21.978 1.00 86.69 356 ILE A C 1
ATOM 2825 O O . ILE A 1 356 ? 2.191 23.160 -21.380 1.00 86.69 356 ILE A O 1
ATOM 2829 N N . ASN A 1 357 ? 0.015 23.713 -21.395 1.00 84.94 357 ASN A N 1
ATOM 2830 C CA . ASN A 1 357 ? -0.100 24.112 -19.994 1.00 84.94 357 ASN A CA 1
ATOM 2831 C C . ASN A 1 357 ? -0.882 23.093 -19.144 1.00 84.94 357 ASN A C 1
ATOM 2833 O O . ASN A 1 357 ? -1.246 23.393 -18.006 1.00 84.94 357 ASN A O 1
ATOM 2837 N N . THR A 1 358 ? -1.176 21.910 -19.686 1.00 88.00 358 THR A N 1
ATOM 2838 C CA . THR A 1 358 ? -1.893 20.833 -18.993 1.00 88.00 358 THR A CA 1
ATOM 2839 C C . THR A 1 358 ? -0.958 19.674 -18.642 1.00 88.00 358 THR A C 1
ATOM 2841 O O . THR A 1 358 ? 0.062 19.492 -19.306 1.00 88.00 358 THR A O 1
ATOM 2844 N N . PRO A 1 359 ? -1.328 18.824 -17.665 1.00 89.56 359 PRO A N 1
ATOM 2845 C CA . PRO A 1 359 ? -0.572 17.613 -17.341 1.00 89.56 359 PRO A CA 1
ATOM 2846 C C . PRO A 1 359 ? -0.453 16.596 -18.491 1.00 89.56 359 PRO A C 1
ATOM 2848 O O . PRO A 1 359 ? 0.362 15.687 -18.399 1.00 89.56 359 PRO A O 1
ATOM 2851 N N . HIS A 1 360 ? -1.224 16.742 -19.577 1.00 91.31 360 HIS A N 1
ATOM 2852 C CA . HIS A 1 360 ? -1.130 15.874 -20.757 1.00 91.31 360 HIS A CA 1
ATOM 2853 C C . HIS A 1 360 ? 0.116 16.134 -21.604 1.00 91.31 360 HIS A C 1
ATOM 2855 O O . HIS A 1 360 ? 0.454 15.294 -22.435 1.00 91.31 360 HIS A O 1
ATOM 2861 N N . TYR A 1 361 ? 0.780 17.277 -21.413 1.00 91.88 361 TYR A N 1
ATOM 2862 C CA . TYR A 1 361 ? 1.991 17.668 -22.123 1.00 91.88 361 TYR A CA 1
ATOM 2863 C C . TYR A 1 361 ? 3.173 17.732 -21.157 1.00 91.88 361 TYR A C 1
ATOM 2865 O O . TYR A 1 361 ? 3.187 18.534 -20.223 1.00 91.88 361 TYR A O 1
ATOM 2873 N N . ILE A 1 362 ? 4.198 16.921 -21.408 1.00 92.50 362 ILE A N 1
ATOM 2874 C CA . ILE A 1 362 ? 5.429 16.905 -20.616 1.00 92.50 362 ILE A CA 1
ATOM 2875 C C . ILE A 1 362 ? 6.608 17.164 -21.548 1.00 92.50 362 ILE A C 1
ATOM 2877 O O . ILE A 1 362 ? 6.978 16.319 -22.363 1.00 92.50 362 ILE A O 1
ATOM 2881 N N . GLN A 1 363 ? 7.221 18.341 -21.420 1.00 92.38 363 GLN A N 1
ATOM 2882 C CA . GLN A 1 363 ? 8.422 18.685 -22.177 1.00 92.38 363 GLN A CA 1
ATOM 2883 C C . GLN A 1 363 ? 9.590 17.782 -21.763 1.00 92.38 363 GLN A C 1
ATOM 2885 O O . GLN A 1 363 ? 9.966 17.740 -20.592 1.00 92.38 363 GLN A O 1
ATOM 2890 N N . ILE A 1 364 ? 10.219 17.131 -22.740 1.00 92.44 364 ILE A N 1
ATOM 2891 C CA . ILE A 1 364 ? 11.445 16.361 -22.535 1.00 92.44 364 ILE A CA 1
ATOM 2892 C C . ILE A 1 364 ? 12.630 17.296 -22.779 1.00 92.44 364 ILE A C 1
ATOM 2894 O O . ILE A 1 364 ? 12.683 18.029 -23.770 1.00 92.44 364 ILE A O 1
ATOM 2898 N N . THR A 1 365 ? 13.579 17.291 -21.847 1.00 87.88 365 THR A N 1
ATOM 2899 C CA . THR A 1 365 ? 14.821 18.068 -21.935 1.00 87.88 365 THR A CA 1
ATOM 2900 C C . THR A 1 365 ? 15.998 17.198 -21.521 1.00 87.88 365 THR A C 1
ATOM 2902 O O . THR A 1 365 ? 15.832 16.244 -20.762 1.00 87.88 365 THR A O 1
ATOM 2905 N N . SER A 1 366 ? 17.190 17.523 -22.014 1.00 86.56 366 SER A N 1
ATOM 2906 C CA . SER A 1 366 ? 18.429 16.861 -21.613 1.00 86.56 366 SER A CA 1
ATOM 2907 C C . SER A 1 366 ? 19.526 17.884 -21.349 1.00 86.56 366 SER A C 1
ATOM 2909 O O . SER A 1 366 ? 19.525 18.981 -21.913 1.00 86.56 366 SER A O 1
ATOM 2911 N N . GLU A 1 367 ? 20.514 17.497 -20.544 1.00 85.81 367 GLU A N 1
ATOM 2912 C CA . GLU A 1 367 ? 21.815 18.160 -20.599 1.00 85.81 367 GLU A CA 1
ATOM 2913 C C . GLU A 1 367 ? 22.463 17.949 -21.983 1.00 85.81 367 GLU A C 1
ATOM 2915 O O . GLU A 1 367 ? 22.082 17.020 -22.712 1.00 85.81 367 GLU A O 1
ATOM 2920 N N . PRO A 1 368 ? 23.440 18.789 -22.375 1.00 85.56 368 PRO A N 1
ATOM 2921 C CA . PRO A 1 368 ? 24.198 18.566 -23.595 1.00 85.56 368 PRO A CA 1
ATOM 2922 C C . PRO A 1 368 ? 24.877 17.189 -23.600 1.00 85.56 368 PRO A C 1
ATOM 2924 O O . PRO A 1 368 ? 25.492 16.781 -22.619 1.00 85.56 368 PRO A O 1
ATOM 2927 N N . PHE A 1 369 ? 24.821 16.498 -24.732 1.00 85.69 369 PHE A N 1
ATOM 2928 C CA . PHE A 1 369 ? 25.445 15.207 -25.011 1.00 85.69 369 PHE A CA 1
ATOM 2929 C C . PHE A 1 369 ? 26.968 15.278 -25.184 1.00 85.69 369 PHE A C 1
ATOM 2931 O O . PHE A 1 369 ? 27.639 14.249 -25.132 1.00 85.69 369 PHE A O 1
ATOM 2938 N N . LEU A 1 370 ? 27.513 16.480 -25.394 1.00 80.25 370 LEU A N 1
ATOM 2939 C CA . LEU A 1 370 ? 28.941 16.745 -25.552 1.00 80.25 370 LEU A CA 1
ATOM 2940 C C . LEU A 1 370 ? 29.461 17.686 -24.473 1.00 80.25 370 LEU A C 1
ATOM 2942 O O . LEU A 1 370 ? 28.790 18.648 -24.089 1.00 80.25 370 LEU A O 1
ATOM 2946 N N . ASP A 1 371 ? 30.713 17.459 -24.081 1.00 76.00 371 ASP A N 1
ATOM 2947 C CA . ASP A 1 371 ? 31.496 18.443 -23.342 1.00 76.00 371 ASP A CA 1
ATOM 2948 C C . ASP A 1 371 ? 31.551 19.741 -24.151 1.00 76.00 371 ASP A C 1
ATOM 2950 O O . ASP A 1 371 ? 31.986 19.778 -25.305 1.00 76.00 371 ASP A O 1
ATOM 2954 N N . SER A 1 372 ? 31.083 20.826 -23.548 1.00 66.94 372 SER A N 1
ATOM 2955 C CA . SER A 1 372 ? 30.981 22.114 -24.227 1.00 66.94 372 SER A CA 1
ATOM 2956 C C . SER A 1 372 ? 31.300 23.261 -23.273 1.00 66.94 372 SER A C 1
ATOM 2958 O O . SER A 1 372 ? 31.687 23.064 -22.121 1.00 66.94 372 SER A O 1
ATOM 2960 N N . GLN A 1 373 ? 31.112 24.498 -23.737 1.00 67.19 373 GLN A N 1
ATOM 2961 C CA . GLN A 1 373 ? 31.266 25.699 -22.909 1.00 67.19 373 GLN A CA 1
ATOM 2962 C C . GLN A 1 373 ? 30.319 25.749 -21.690 1.00 67.19 373 GLN A C 1
ATOM 2964 O O . GLN A 1 373 ? 30.470 26.631 -20.848 1.00 67.19 373 GLN A O 1
ATOM 2969 N N . TRP A 1 374 ? 29.350 24.831 -21.605 1.00 59.47 374 TRP A N 1
ATOM 2970 C CA . TRP A 1 374 ? 28.337 24.762 -20.552 1.00 59.47 374 TRP A CA 1
ATOM 2971 C C . TRP A 1 374 ? 28.645 23.740 -19.446 1.00 59.47 374 TRP A C 1
ATOM 2973 O O . TRP A 1 374 ? 27.925 23.713 -18.453 1.00 59.47 374 TRP A O 1
ATOM 2983 N N . GLY A 1 375 ? 29.718 22.949 -19.571 1.00 65.94 375 GLY A N 1
ATOM 2984 C CA . GLY A 1 375 ? 30.123 21.954 -18.572 1.00 65.94 375 GLY A CA 1
ATOM 2985 C C . GLY A 1 375 ? 30.516 20.609 -19.182 1.00 65.94 375 GLY A C 1
ATOM 2986 O O . GLY A 1 375 ? 30.448 20.423 -20.399 1.00 65.94 375 GLY A O 1
ATOM 2987 N N . SER A 1 376 ? 30.949 19.688 -18.317 1.00 74.25 376 SER A N 1
ATOM 2988 C CA . SER A 1 376 ? 31.137 18.280 -18.675 1.00 74.25 376 SER A CA 1
ATOM 2989 C C . SER A 1 376 ? 29.781 17.614 -18.864 1.00 74.25 376 SER A C 1
ATOM 2991 O O . SER A 1 376 ? 28.908 17.752 -18.011 1.00 74.25 376 SER A O 1
ATOM 2993 N N . SER A 1 377 ? 29.624 16.899 -19.968 1.00 77.00 377 SER A N 1
ATOM 2994 C CA . SER A 1 377 ? 28.447 16.099 -20.259 1.00 77.00 377 SER A CA 1
ATOM 2995 C C . SER A 1 377 ? 28.512 14.773 -19.498 1.00 77.00 377 SER A C 1
ATOM 2997 O O . SER A 1 377 ? 29.561 14.123 -19.501 1.00 77.00 377 SER A O 1
ATOM 2999 N N . PRO A 1 378 ? 27.402 14.307 -18.902 1.00 71.12 378 PRO A N 1
ATOM 3000 C CA . PRO A 1 378 ? 27.334 12.960 -18.346 1.00 71.12 378 PRO A CA 1
ATOM 3001 C C . PRO A 1 378 ? 27.323 11.872 -19.436 1.00 71.12 378 PRO A C 1
ATOM 3003 O O . PRO A 1 378 ? 27.506 10.700 -19.116 1.00 71.12 378 PRO A O 1
ATOM 3006 N N . PHE A 1 379 ? 27.122 12.243 -20.708 1.00 79.38 379 PHE A N 1
ATOM 3007 C CA . PHE A 1 379 ? 27.000 11.313 -21.833 1.00 79.38 379 PHE A CA 1
ATOM 3008 C C . PHE A 1 379 ? 28.307 11.152 -22.619 1.00 79.38 379 PHE A C 1
ATOM 3010 O O . PHE A 1 379 ? 28.688 10.029 -22.941 1.00 79.38 379 PHE A O 1
ATOM 3017 N N . GLY A 1 380 ? 28.996 12.260 -22.928 1.00 74.75 380 GLY A N 1
ATOM 3018 C CA . GLY A 1 380 ? 30.284 12.246 -23.636 1.00 74.75 380 GLY A CA 1
ATOM 3019 C C . GLY A 1 380 ? 30.229 11.605 -25.030 1.00 74.75 380 GLY A C 1
ATOM 3020 O O . GLY A 1 380 ? 31.109 10.817 -25.377 1.00 74.75 380 GLY A O 1
ATOM 3021 N N . LEU A 1 381 ? 29.183 11.903 -25.807 1.00 80.38 381 LEU A N 1
ATOM 3022 C CA . LEU A 1 381 ? 28.940 11.294 -27.121 1.00 80.38 381 LEU A CA 1
ATOM 3023 C C . LEU A 1 381 ? 29.903 11.837 -28.198 1.00 80.38 381 LEU A C 1
ATOM 3025 O O . LEU A 1 381 ? 30.818 12.599 -27.904 1.00 80.38 381 LEU A O 1
ATOM 3029 N N . LEU A 1 382 ? 29.752 11.425 -29.459 1.00 79.12 382 LEU A N 1
ATOM 3030 C CA . LEU A 1 382 ? 30.531 11.973 -30.580 1.00 79.12 382 LEU A CA 1
ATOM 3031 C C . LEU A 1 382 ? 29.671 12.929 -31.415 1.00 79.12 382 LEU A C 1
ATOM 3033 O O . LEU A 1 382 ? 28.463 12.731 -31.544 1.00 79.12 382 LEU A O 1
ATOM 3037 N N . ASP A 1 383 ? 30.286 13.948 -32.016 1.00 81.88 383 ASP A N 1
ATOM 3038 C CA . ASP A 1 383 ? 29.597 14.796 -32.997 1.00 81.88 383 ASP A CA 1
ATOM 3039 C C . ASP A 1 383 ? 29.129 13.953 -34.196 1.00 81.88 383 ASP A C 1
ATOM 3041 O O . ASP A 1 383 ? 29.872 13.115 -34.710 1.00 81.88 383 ASP A O 1
ATOM 3045 N N . ASN A 1 384 ? 27.894 14.186 -34.634 1.00 81.00 384 ASN A N 1
ATOM 3046 C CA . ASN A 1 384 ? 27.135 13.410 -35.622 1.00 81.00 384 ASN A CA 1
ATOM 3047 C C . ASN A 1 384 ? 26.819 11.955 -35.231 1.00 81.00 384 ASN A C 1
ATOM 3049 O O . ASN A 1 384 ? 26.395 11.183 -36.090 1.00 81.00 384 ASN A O 1
ATOM 3053 N N . SER A 1 385 ? 26.987 11.569 -33.962 1.00 81.19 385 SER A N 1
ATOM 3054 C CA . SER A 1 385 ? 26.366 10.337 -33.454 1.00 81.19 385 SER A CA 1
ATOM 3055 C C . SER A 1 385 ? 24.842 10.481 -33.373 1.00 81.19 385 SER A C 1
ATOM 3057 O O . SER A 1 385 ? 24.304 11.574 -33.539 1.00 81.19 385 SER A O 1
ATOM 3059 N N . GLU A 1 386 ? 24.136 9.383 -33.130 1.00 85.44 386 GLU A N 1
ATOM 3060 C CA . GLU A 1 386 ? 22.677 9.370 -33.007 1.00 85.44 386 GLU A CA 1
ATOM 3061 C C . GLU A 1 386 ? 22.276 9.056 -31.567 1.00 85.44 386 GLU A C 1
ATOM 3063 O O . GLU A 1 386 ? 22.966 8.313 -30.867 1.00 85.44 386 GLU A O 1
ATOM 3068 N N . VAL A 1 387 ? 21.145 9.601 -31.134 1.00 87.75 387 VAL A N 1
ATOM 3069 C CA . VAL A 1 387 ? 20.453 9.205 -29.906 1.00 87.75 387 VAL A CA 1
ATOM 3070 C C . VAL A 1 387 ? 18.992 8.947 -30.224 1.00 87.75 387 VAL A C 1
ATOM 3072 O O . VAL A 1 387 ? 18.412 9.647 -31.048 1.00 87.75 387 VAL A O 1
ATOM 3075 N N . THR A 1 388 ? 18.386 7.968 -29.568 1.00 89.94 388 THR A N 1
ATOM 3076 C CA . THR A 1 388 ? 16.964 7.658 -29.740 1.00 89.94 388 THR A CA 1
ATOM 3077 C C . THR A 1 388 ? 16.236 7.846 -28.425 1.00 89.94 388 THR A C 1
ATOM 3079 O O . THR A 1 388 ? 16.606 7.243 -27.421 1.00 89.94 388 THR A O 1
ATOM 3082 N N . VAL A 1 389 ? 15.195 8.674 -28.432 1.00 92.31 389 VAL A N 1
ATOM 3083 C CA . VAL A 1 389 ? 14.233 8.773 -27.332 1.00 92.31 389 VAL A CA 1
ATOM 3084 C C . VAL A 1 389 ? 13.069 7.859 -27.670 1.00 92.31 389 VAL A C 1
ATOM 3086 O O . VAL A 1 389 ? 12.535 7.950 -28.772 1.00 92.31 389 VAL A O 1
ATOM 3089 N N . ALA A 1 390 ? 12.671 6.976 -26.761 1.00 93.12 390 ALA A N 1
ATOM 3090 C CA . ALA A 1 390 ? 11.560 6.066 -27.010 1.00 93.12 390 ALA A CA 1
ATOM 3091 C C . ALA A 1 390 ? 10.699 5.833 -25.771 1.00 93.12 390 ALA A C 1
ATOM 3093 O O . ALA A 1 390 ? 11.163 5.918 -24.636 1.00 93.12 390 ALA A O 1
ATOM 3094 N N . LEU A 1 391 ? 9.426 5.550 -26.029 1.00 93.00 391 LEU A N 1
ATOM 3095 C CA . LEU A 1 391 ? 8.411 5.252 -25.032 1.00 93.00 391 LEU A CA 1
ATOM 3096 C C . LEU A 1 391 ? 8.288 3.744 -24.863 1.00 93.00 391 LEU A C 1
ATOM 3098 O O . LEU A 1 391 ? 8.134 3.010 -25.841 1.00 93.00 391 LEU A O 1
ATOM 3102 N N . GLU A 1 392 ? 8.292 3.292 -23.618 1.00 89.31 392 GLU A N 1
ATOM 3103 C CA . GLU A 1 392 ? 8.074 1.900 -23.251 1.00 89.31 392 GLU A CA 1
ATOM 3104 C C . GLU A 1 392 ? 6.877 1.812 -22.301 1.00 89.31 392 GLU A C 1
ATOM 3106 O O . GLU A 1 392 ? 6.815 2.550 -21.326 1.00 89.31 392 GLU A O 1
ATOM 3111 N N . ASN A 1 393 ? 5.918 0.923 -22.579 1.00 86.50 393 ASN A N 1
ATOM 3112 C CA . ASN A 1 393 ? 4.718 0.691 -21.753 1.00 86.50 393 ASN A CA 1
ATOM 3113 C C . ASN A 1 393 ? 3.791 1.912 -21.527 1.00 86.50 393 ASN A C 1
ATOM 3115 O O . ASN A 1 393 ? 2.933 1.876 -20.653 1.00 86.50 393 ASN A O 1
ATOM 3119 N N . LEU A 1 394 ? 3.869 2.949 -22.373 1.00 90.56 394 LEU A N 1
ATOM 3120 C CA . LEU A 1 394 ? 2.984 4.129 -22.353 1.00 90.56 394 LEU A CA 1
ATOM 3121 C C . LEU A 1 394 ? 2.018 4.140 -23.562 1.00 90.56 394 LEU A C 1
ATOM 3123 O O . LEU A 1 394 ? 2.230 4.890 -24.515 1.00 90.56 394 LEU A O 1
ATOM 3127 N N . PRO A 1 395 ? 0.974 3.285 -23.590 1.00 89.56 395 PRO A N 1
ATOM 3128 C CA . PRO A 1 395 ? 0.155 3.046 -24.783 1.00 89.56 395 PRO A CA 1
ATOM 3129 C C . PRO A 1 395 ? -0.756 4.213 -25.186 1.00 89.56 395 PRO A C 1
ATOM 3131 O O . PRO A 1 395 ? -1.214 4.242 -26.326 1.00 89.56 395 PRO A O 1
ATOM 3134 N N . TYR A 1 396 ? -1.038 5.147 -24.274 1.00 90.62 396 TYR A N 1
ATOM 3135 C CA . TYR A 1 396 ? -1.852 6.337 -24.555 1.00 90.62 396 TYR A CA 1
ATOM 3136 C C . TYR A 1 396 ? -1.002 7.572 -24.843 1.00 90.62 396 TYR A C 1
ATOM 3138 O O . TYR A 1 396 ? -1.535 8.670 -25.006 1.00 90.62 396 TYR A O 1
ATOM 3146 N N . SER A 1 397 ? 0.318 7.404 -24.883 1.00 94.06 397 SER A N 1
ATOM 3147 C CA . SER A 1 397 ? 1.248 8.502 -25.058 1.00 94.06 397 SER A CA 1
ATOM 3148 C C . SER A 1 397 ? 2.001 8.397 -26.377 1.00 94.06 397 SER A C 1
ATOM 3150 O O . SER A 1 397 ? 2.195 7.326 -26.951 1.00 94.06 397 SER A O 1
ATOM 3152 N N . SER A 1 398 ? 2.420 9.545 -26.885 1.00 95.44 398 SER A N 1
ATOM 3153 C CA . SER A 1 398 ? 3.241 9.681 -28.080 1.00 95.44 398 SER A CA 1
ATOM 3154 C C . SER A 1 398 ? 4.279 10.769 -27.865 1.00 95.44 398 SER A C 1
ATOM 3156 O O . SER A 1 398 ? 4.049 11.742 -27.148 1.00 95.44 398 SER A O 1
ATOM 3158 N N . LEU A 1 399 ? 5.429 10.603 -28.503 1.00 95.94 399 LEU A N 1
ATOM 3159 C CA . LEU A 1 399 ? 6.379 11.677 -28.695 1.00 95.94 399 LEU A CA 1
ATOM 3160 C C . LEU A 1 399 ? 5.812 12.645 -29.723 1.00 95.94 399 LEU A C 1
ATOM 3162 O O . LEU A 1 399 ? 5.298 12.240 -30.771 1.00 95.94 399 LEU A O 1
ATOM 3166 N N . ILE A 1 400 ? 5.912 13.926 -29.408 1.00 94.81 400 ILE A N 1
ATOM 3167 C CA . ILE A 1 400 ? 5.484 15.010 -30.276 1.00 94.81 400 ILE A CA 1
ATOM 3168 C C . ILE A 1 400 ? 6.550 16.100 -30.335 1.00 94.81 400 ILE A C 1
ATOM 3170 O O . ILE A 1 400 ? 7.332 16.275 -29.398 1.00 94.81 400 ILE A O 1
ATOM 3174 N N . SER A 1 401 ? 6.537 16.868 -31.416 1.00 92.38 401 SER A N 1
ATOM 3175 C CA . SER A 1 401 ? 7.196 18.169 -31.496 1.00 92.38 401 SER A CA 1
ATOM 3176 C C . SER A 1 401 ? 6.161 19.256 -31.762 1.00 92.38 401 SER A C 1
ATOM 3178 O O . SER A 1 401 ? 5.121 18.992 -32.367 1.00 92.38 401 SER A O 1
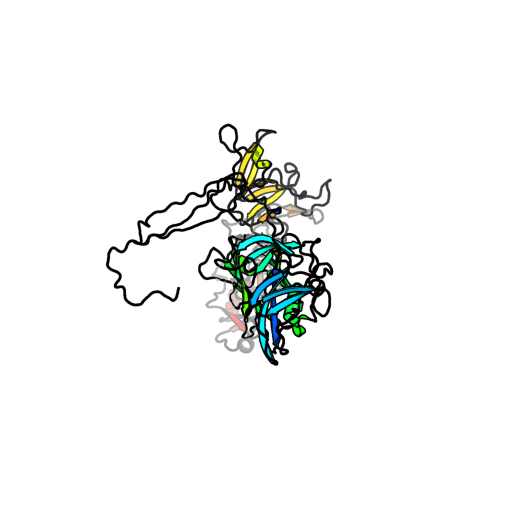ATOM 3180 N N . LEU A 1 402 ? 6.444 20.483 -31.331 1.00 89.62 402 LEU A N 1
ATOM 3181 C CA . LEU A 1 402 ? 5.593 21.632 -31.632 1.00 89.62 402 LEU A CA 1
ATOM 3182 C C . LEU A 1 402 ? 6.124 22.366 -32.861 1.00 89.62 402 LEU A C 1
ATOM 3184 O O . LEU A 1 402 ? 7.277 22.803 -32.869 1.00 89.62 402 LEU A O 1
ATOM 3188 N N . ASP A 1 403 ? 5.277 22.538 -33.866 1.00 84.00 403 ASP A N 1
ATOM 3189 C CA . ASP A 1 403 ? 5.537 23.408 -35.009 1.00 84.00 403 ASP A CA 1
ATOM 3190 C C . ASP A 1 403 ? 4.766 24.722 -34.849 1.00 84.00 403 ASP A C 1
ATOM 3192 O O . ASP A 1 403 ? 3.710 24.765 -34.227 1.00 84.00 403 ASP A O 1
ATOM 3196 N N . GLY A 1 404 ? 5.300 25.819 -35.391 1.00 74.94 404 GLY A N 1
ATOM 3197 C CA . GLY A 1 404 ? 4.610 27.113 -35.411 1.00 74.94 404 GLY A CA 1
ATOM 3198 C C . GLY A 1 404 ? 5.335 28.243 -34.684 1.00 74.94 404 GLY A C 1
ATOM 3199 O O . GLY A 1 404 ? 6.536 28.192 -34.407 1.00 74.94 404 GLY A O 1
ATOM 3200 N N . SER A 1 405 ? 4.613 29.336 -34.443 1.00 68.56 405 SER A N 1
ATOM 3201 C CA . SER A 1 405 ? 5.155 30.560 -33.841 1.00 68.56 405 SER A CA 1
ATOM 3202 C C . SER A 1 405 ? 4.237 31.050 -32.729 1.00 68.56 405 SER A C 1
ATOM 3204 O O . SER A 1 405 ? 3.052 30.756 -32.747 1.00 68.56 405 SER A O 1
ATOM 3206 N N . SER A 1 406 ? 4.789 31.775 -31.751 1.00 63.16 406 SER A N 1
ATOM 3207 C CA . SER A 1 406 ? 4.107 32.146 -30.499 1.00 63.16 406 SER A CA 1
ATOM 3208 C C . SER A 1 406 ? 2.621 32.509 -30.681 1.00 63.16 406 SER A C 1
ATOM 3210 O O . SER A 1 406 ? 2.304 33.571 -31.220 1.00 63.16 406 SER A O 1
ATOM 3212 N N . GLY A 1 407 ? 1.740 31.623 -30.197 1.00 64.69 407 GLY A N 1
ATOM 3213 C CA . GLY A 1 407 ? 0.280 31.769 -30.224 1.00 64.69 407 GLY A CA 1
ATOM 3214 C C . GLY A 1 407 ? -0.453 30.911 -31.262 1.00 64.69 407 GLY A C 1
ATOM 3215 O O . GLY A 1 407 ? -1.679 30.887 -31.236 1.00 64.69 407 GLY A O 1
ATOM 3216 N N . ASP A 1 408 ? 0.268 30.217 -32.141 1.00 74.50 408 ASP A N 1
ATOM 3217 C CA . ASP A 1 408 ? -0.279 29.326 -33.169 1.00 74.50 408 ASP A CA 1
ATOM 3218 C C . ASP A 1 408 ? 0.651 28.107 -33.281 1.00 74.50 408 ASP A C 1
ATOM 3220 O O . ASP A 1 408 ? 1.675 28.152 -33.975 1.00 74.50 408 ASP A O 1
ATOM 3224 N N . TYR A 1 409 ? 0.369 27.091 -32.458 1.00 82.56 409 TYR A N 1
ATOM 3225 C CA . TYR A 1 409 ? 1.143 25.854 -32.368 1.00 82.56 409 TYR A CA 1
ATOM 3226 C C . TYR A 1 409 ? 0.362 24.698 -32.982 1.00 82.56 409 TYR A C 1
ATOM 3228 O O . TYR A 1 409 ? -0.804 24.500 -32.652 1.00 82.56 409 TYR A O 1
ATOM 3236 N N . ASP A 1 410 ? 1.054 23.888 -33.772 1.00 86.38 410 ASP A N 1
ATOM 3237 C CA . ASP A 1 410 ? 0.579 22.607 -34.277 1.00 86.38 410 ASP A CA 1
ATOM 3238 C C . ASP A 1 410 ? 1.370 21.466 -33.626 1.00 86.38 410 ASP A C 1
ATOM 3240 O O . ASP A 1 410 ? 2.579 21.569 -33.394 1.00 86.38 410 ASP A O 1
ATOM 3244 N N . ILE A 1 411 ? 0.688 20.354 -33.342 1.00 89.31 411 ILE A N 1
ATOM 3245 C CA . ILE A 1 411 ? 1.322 19.129 -32.846 1.00 89.31 411 ILE A CA 1
ATOM 3246 C C . ILE A 1 411 ? 1.767 18.283 -34.039 1.00 89.31 411 ILE A C 1
ATOM 3248 O O . ILE A 1 411 ? 0.940 17.814 -34.823 1.00 89.31 411 ILE A O 1
ATOM 3252 N N . ASN A 1 412 ? 3.068 18.018 -34.132 1.00 91.94 412 ASN A N 1
ATOM 3253 C CA . ASN A 1 412 ? 3.612 17.005 -35.026 1.00 91.94 412 ASN A CA 1
ATOM 3254 C C . ASN A 1 412 ? 3.839 15.699 -34.250 1.00 91.94 412 ASN A C 1
ATOM 3256 O O . ASN A 1 412 ? 4.638 15.652 -33.315 1.00 91.94 412 ASN A O 1
ATOM 3260 N N . TYR A 1 413 ? 3.129 14.639 -34.636 1.00 91.56 413 TYR A N 1
ATOM 3261 C CA . TYR A 1 413 ? 3.192 13.336 -33.976 1.00 91.56 413 TYR A CA 1
ATOM 3262 C C . TYR A 1 413 ? 4.365 12.507 -34.501 1.00 91.56 413 TYR A C 1
ATOM 3264 O O . TYR A 1 413 ? 4.392 12.121 -35.668 1.00 91.56 413 TYR A O 1
ATOM 3272 N N . LEU A 1 414 ? 5.301 12.186 -33.609 1.00 92.50 414 LEU A N 1
ATOM 3273 C CA . LEU A 1 414 ? 6.516 11.417 -33.903 1.00 92.50 414 LEU A CA 1
ATOM 3274 C C . LEU A 1 414 ? 6.356 9.923 -33.565 1.00 92.50 414 LEU A C 1
ATOM 3276 O O . LEU A 1 414 ? 7.185 9.095 -33.929 1.00 92.50 414 LEU A O 1
ATOM 3280 N N . GLY A 1 415 ? 5.253 9.544 -32.912 1.00 92.44 415 GLY A N 1
ATOM 3281 C CA . GLY A 1 415 ? 4.956 8.158 -32.547 1.00 92.44 415 GLY A CA 1
ATOM 3282 C C . GLY A 1 415 ? 5.633 7.750 -31.240 1.00 92.44 415 GLY A C 1
ATOM 3283 O O . GLY A 1 415 ? 5.706 8.538 -30.307 1.00 92.44 415 GLY A O 1
ATOM 3284 N N . THR A 1 416 ? 6.094 6.505 -31.128 1.00 92.50 416 THR A N 1
ATOM 3285 C CA . THR A 1 416 ? 6.661 5.975 -29.871 1.00 92.50 416 THR A CA 1
ATOM 3286 C C . THR A 1 416 ? 8.179 6.105 -29.776 1.00 92.50 416 THR A C 1
ATOM 3288 O O . THR A 1 416 ? 8.744 5.740 -28.751 1.00 92.50 416 THR A O 1
ATOM 3291 N N . GLN A 1 417 ? 8.857 6.583 -30.821 1.00 92.06 417 GLN A N 1
ATOM 3292 C CA . GLN A 1 417 ? 10.308 6.767 -30.826 1.00 92.06 417 GLN A CA 1
ATOM 3293 C C . GLN A 1 417 ? 10.723 7.884 -31.784 1.00 92.06 417 GLN A C 1
ATOM 3295 O O . GLN A 1 417 ? 10.121 8.028 -32.842 1.00 92.06 417 GLN A O 1
ATOM 3300 N N . GLU A 1 418 ? 11.779 8.613 -31.437 1.00 92.75 418 GLU A N 1
ATOM 3301 C CA . GLU A 1 418 ? 12.393 9.641 -32.278 1.00 92.75 418 GLU A CA 1
ATOM 3302 C C . GLU A 1 418 ? 13.921 9.551 -32.181 1.00 92.75 418 GLU A C 1
ATOM 3304 O O . GLU A 1 418 ? 14.482 9.542 -31.081 1.00 92.75 418 GLU A O 1
ATOM 3309 N N . THR A 1 419 ? 14.598 9.495 -33.332 1.00 90.44 419 THR A N 1
ATOM 3310 C CA . THR A 1 419 ? 16.065 9.463 -33.414 1.00 90.44 419 THR A CA 1
ATOM 3311 C C . THR A 1 419 ? 16.600 10.823 -33.839 1.00 90.44 419 THR A C 1
ATOM 3313 O O . THR A 1 419 ? 16.275 11.336 -34.907 1.00 90.44 419 THR A O 1
ATOM 3316 N N . LEU A 1 420 ? 17.482 11.385 -33.018 1.00 89.00 420 LEU A N 1
ATOM 3317 C CA . LEU A 1 420 ? 18.043 12.715 -33.189 1.00 89.00 420 LEU A CA 1
ATOM 3318 C C . LEU A 1 420 ? 19.560 12.630 -33.407 1.00 89.00 420 LEU A C 1
ATOM 3320 O O . LEU A 1 420 ? 20.255 11.945 -32.649 1.00 89.00 420 LEU A O 1
ATOM 3324 N N . PRO A 1 421 ? 20.119 13.357 -34.390 1.00 88.12 421 PRO A N 1
ATOM 3325 C CA . PRO A 1 421 ? 21.562 13.488 -34.517 1.00 88.12 421 PRO A CA 1
ATOM 3326 C C . PRO A 1 421 ? 22.125 14.422 -33.434 1.00 88.12 421 PRO A C 1
ATOM 3328 O O . PRO A 1 421 ? 21.570 15.486 -33.142 1.00 88.12 421 PRO A O 1
ATOM 3331 N N . VAL A 1 422 ? 23.278 14.060 -32.881 1.00 85.62 422 VAL A N 1
ATOM 3332 C CA . VAL A 1 422 ? 24.059 14.868 -31.941 1.00 85.62 422 VAL A CA 1
ATOM 3333 C C . VAL A 1 422 ? 24.884 15.869 -32.741 1.00 85.62 422 VAL A C 1
ATOM 3335 O O . VAL A 1 422 ? 25.970 15.550 -33.208 1.00 85.62 422 VAL A O 1
ATOM 3338 N N . ASN A 1 423 ? 24.367 17.081 -32.935 1.00 85.25 423 ASN A N 1
ATOM 3339 C CA . ASN A 1 423 ? 25.045 18.120 -33.711 1.00 85.25 423 ASN A CA 1
ATOM 3340 C C . ASN A 1 423 ? 24.746 19.534 -33.185 1.00 85.25 423 ASN A C 1
ATOM 3342 O O . ASN A 1 423 ? 23.907 19.743 -32.303 1.00 85.25 423 ASN A O 1
ATOM 3346 N N . ALA A 1 424 ? 25.431 20.527 -33.757 1.00 82.19 424 ALA A N 1
ATOM 3347 C CA . ALA A 1 424 ? 25.275 21.930 -33.384 1.00 82.19 424 ALA A CA 1
ATOM 3348 C C . ALA A 1 424 ? 23.863 22.489 -33.651 1.00 82.19 424 ALA A C 1
ATOM 3350 O O . ALA A 1 424 ? 23.442 23.411 -32.956 1.00 82.19 424 ALA A O 1
ATOM 3351 N N . GLN A 1 425 ? 23.137 21.957 -34.640 1.00 81.00 425 GLN A N 1
ATOM 3352 C CA . GLN A 1 425 ? 21.773 22.375 -34.987 1.00 81.00 425 GLN A CA 1
ATOM 3353 C C . GLN A 1 425 ? 20.779 22.015 -33.878 1.00 81.00 425 GLN A C 1
ATOM 3355 O O . GLN A 1 425 ? 19.891 22.806 -33.575 1.00 81.00 425 GLN A O 1
ATOM 3360 N N . ASN A 1 426 ? 20.996 20.873 -33.228 1.00 78.00 426 ASN A N 1
ATOM 3361 C CA . ASN A 1 426 ? 20.233 20.406 -32.075 1.00 78.00 426 ASN A CA 1
ATOM 3362 C C . ASN A 1 426 ? 20.823 20.893 -30.742 1.00 78.00 426 ASN A C 1
ATOM 3364 O O . ASN A 1 426 ? 20.452 20.403 -29.682 1.00 78.00 426 ASN A O 1
ATOM 3368 N N . PHE A 1 427 ? 21.781 21.829 -30.780 1.00 78.56 427 PHE A N 1
ATOM 3369 C CA . PHE A 1 427 ? 22.538 22.304 -29.615 1.00 78.56 427 PHE A CA 1
ATOM 3370 C C . PHE A 1 427 ? 23.175 21.177 -28.786 1.00 78.56 427 PHE A C 1
ATOM 3372 O O . PHE A 1 427 ? 23.453 21.357 -27.600 1.00 78.56 427 PHE A O 1
ATOM 3379 N N . TYR A 1 428 ? 23.423 20.026 -29.418 1.00 84.56 428 TYR A N 1
ATOM 3380 C CA . TYR A 1 428 ? 23.864 18.797 -28.769 1.00 84.56 428 TYR A CA 1
ATOM 3381 C C . TYR A 1 428 ? 22.947 18.343 -27.623 1.00 84.56 428 TYR A C 1
ATOM 3383 O O . TYR A 1 428 ? 23.442 17.766 -26.671 1.00 84.56 428 TYR A O 1
ATOM 3391 N N . MET A 1 429 ? 21.643 18.604 -27.671 1.00 87.19 429 MET A N 1
ATOM 3392 C CA . MET A 1 429 ? 20.658 18.182 -26.663 1.00 87.19 429 MET A CA 1
ATOM 3393 C C . MET A 1 429 ? 19.386 17.689 -27.360 1.00 87.19 429 MET A C 1
ATOM 3395 O O . MET A 1 429 ? 19.296 17.779 -28.581 1.00 87.19 429 MET A O 1
ATOM 3399 N N . ILE A 1 430 ? 18.403 17.182 -26.610 1.00 88.31 430 ILE A N 1
ATOM 3400 C CA . ILE A 1 430 ? 17.064 16.888 -27.149 1.00 88.31 430 ILE A CA 1
ATOM 3401 C C . ILE A 1 430 ? 16.362 18.221 -27.467 1.00 88.31 430 ILE A C 1
ATOM 3403 O O . ILE A 1 430 ? 16.030 18.953 -26.528 1.00 88.31 430 ILE A O 1
ATOM 3407 N N . PRO A 1 431 ? 16.118 18.573 -28.745 1.00 84.81 431 PRO A N 1
ATOM 3408 C CA . PRO A 1 431 ? 15.422 19.801 -29.089 1.00 84.81 431 PRO A CA 1
ATOM 3409 C C . PRO A 1 431 ? 13.932 19.527 -29.326 1.00 84.81 431 PRO A C 1
ATOM 3411 O O . PRO A 1 431 ? 13.578 18.598 -30.042 1.00 84.81 431 PRO A O 1
ATOM 3414 N N . ASN A 1 432 ? 13.062 20.386 -28.785 1.00 87.62 432 ASN A N 1
ATOM 3415 C CA . ASN A 1 432 ? 11.641 20.457 -29.159 1.00 87.62 432 ASN A CA 1
ATOM 3416 C C . ASN A 1 432 ? 10.903 19.098 -29.165 1.00 87.62 432 ASN A C 1
ATOM 3418 O O . ASN A 1 432 ? 10.183 18.785 -30.109 1.00 87.62 432 ASN A O 1
ATOM 3422 N N . LEU A 1 433 ? 11.103 18.292 -28.119 1.00 93.56 433 LEU A N 1
ATOM 3423 C CA . LEU A 1 433 ? 10.461 16.988 -27.958 1.00 93.56 433 LEU A CA 1
ATOM 3424 C C . LEU A 1 433 ? 9.626 16.965 -26.679 1.00 93.56 433 LEU A C 1
ATOM 3426 O O . LEU A 1 433 ? 10.101 17.380 -25.622 1.00 93.56 433 LEU A O 1
ATOM 3430 N N . ALA A 1 434 ? 8.409 16.449 -26.749 1.00 93.94 434 ALA A N 1
ATOM 3431 C CA . ALA A 1 434 ? 7.547 16.283 -25.590 1.00 93.94 434 ALA A CA 1
ATOM 3432 C C . ALA A 1 434 ? 6.826 14.939 -25.616 1.00 93.94 434 ALA A C 1
ATOM 3434 O O . ALA A 1 434 ? 6.585 14.364 -26.674 1.00 93.94 434 ALA A O 1
ATOM 3435 N N . LEU A 1 435 ? 6.474 14.456 -24.430 1.00 94.75 435 LEU A N 1
ATOM 3436 C CA . LEU A 1 435 ? 5.523 13.376 -24.241 1.00 94.75 435 LEU A CA 1
ATOM 3437 C C . LEU A 1 435 ? 4.121 13.985 -24.204 1.00 94.75 435 LEU A C 1
ATOM 3439 O O . LEU A 1 435 ? 3.839 14.838 -23.362 1.00 94.75 435 LEU A O 1
ATOM 3443 N N . PHE A 1 436 ? 3.247 13.532 -25.091 1.00 94.12 436 PHE A N 1
ATOM 3444 C CA . PHE A 1 436 ? 1.841 13.907 -25.101 1.00 94.12 436 PHE A CA 1
ATOM 3445 C C . PHE A 1 436 ? 0.968 12.684 -24.866 1.00 94.12 436 PHE A C 1
ATOM 3447 O O . PHE A 1 436 ? 1.160 11.661 -25.519 1.00 94.12 436 PHE A O 1
ATOM 3454 N N . THR A 1 437 ? 0.025 12.783 -23.933 1.00 92.81 437 THR A N 1
ATOM 3455 C CA . THR A 1 437 ? -0.927 11.708 -23.627 1.00 92.81 437 THR A CA 1
ATOM 3456 C C . THR A 1 437 ? -2.314 12.078 -24.126 1.00 92.81 437 THR A C 1
ATOM 3458 O O . THR A 1 437 ? -2.988 12.923 -23.535 1.00 92.81 437 THR A O 1
ATOM 3461 N N . ASP A 1 438 ? -2.751 11.413 -25.192 1.00 87.56 438 ASP A N 1
ATOM 3462 C CA . ASP A 1 438 ? -4.048 11.646 -25.829 1.00 87.56 438 ASP A CA 1
ATOM 3463 C C . ASP A 1 438 ? -5.128 10.751 -25.202 1.00 87.56 438 ASP A C 1
ATOM 3465 O O . ASP A 1 438 ? -5.620 9.790 -25.794 1.00 87.56 438 ASP A O 1
ATOM 3469 N N . ALA A 1 439 ? -5.438 11.029 -23.935 1.00 87.06 439 ALA A N 1
ATOM 3470 C CA . ALA A 1 439 ? -6.435 10.306 -23.151 1.00 87.06 439 ALA A CA 1
ATOM 3471 C C . ALA A 1 439 ? -7.485 11.281 -22.608 1.00 87.06 439 ALA A C 1
ATOM 3473 O O . ALA A 1 439 ? -7.524 11.588 -21.417 1.00 87.06 439 ALA A O 1
ATOM 3474 N N . TYR A 1 440 ? -8.328 11.786 -23.506 1.00 86.94 440 TYR A N 1
ATOM 3475 C CA . TYR A 1 440 ? -9.453 12.654 -23.169 1.00 86.94 440 TYR A CA 1
ATOM 3476 C C . TYR A 1 440 ? -10.797 11.951 -23.351 1.00 86.94 440 TYR A C 1
ATOM 3478 O O . TYR A 1 440 ? -10.920 10.956 -24.062 1.00 86.94 440 TYR A O 1
ATOM 3486 N N . ASN A 1 441 ? -11.828 12.535 -22.744 1.00 82.56 441 ASN A N 1
ATOM 3487 C CA . ASN A 1 441 ? -13.229 12.143 -22.841 1.00 82.56 441 ASN A CA 1
ATOM 3488 C C . ASN A 1 441 ? -13.438 10.654 -22.527 1.00 82.56 441 ASN A C 1
ATOM 3490 O O . ASN A 1 441 ? -14.175 9.959 -23.226 1.00 82.56 441 ASN A O 1
ATOM 3494 N N . THR A 1 442 ? -12.748 10.164 -21.497 1.00 80.38 442 THR A N 1
ATOM 3495 C CA . THR A 1 442 ? -12.828 8.773 -21.061 1.00 80.38 442 THR A CA 1
ATOM 3496 C C . THR A 1 442 ? -13.982 8.600 -20.076 1.00 80.38 442 THR A C 1
ATOM 3498 O O . THR A 1 442 ? -14.171 9.409 -19.168 1.00 80.38 442 THR A O 1
ATOM 3501 N N . ASP A 1 443 ? -14.757 7.528 -20.248 1.00 77.56 443 ASP A N 1
ATOM 3502 C CA . ASP A 1 443 ? -15.842 7.173 -19.322 1.00 77.56 443 ASP A CA 1
ATOM 3503 C C . ASP A 1 443 ? -15.313 6.493 -18.043 1.00 77.56 443 ASP A C 1
ATOM 3505 O O . ASP A 1 443 ? -16.000 6.441 -17.023 1.00 77.56 443 ASP A O 1
ATOM 3509 N N . GLU A 1 444 ? -14.083 5.972 -18.097 1.00 76.31 444 GLU A N 1
ATOM 3510 C CA . GLU A 1 444 ? -13.414 5.249 -17.016 1.00 76.31 444 GLU A CA 1
ATOM 3511 C C . GLU A 1 444 ? -12.037 5.861 -16.712 1.00 76.31 444 GLU A C 1
ATOM 3513 O O . GLU A 1 444 ? -11.425 6.526 -17.556 1.00 76.31 444 GLU A O 1
ATOM 3518 N N . ILE A 1 445 ? -11.548 5.625 -15.490 1.00 79.94 445 ILE A N 1
ATOM 3519 C CA . ILE A 1 445 ? -10.199 6.019 -15.073 1.00 79.94 445 ILE A CA 1
ATOM 3520 C C . ILE A 1 445 ? -9.191 5.106 -15.773 1.00 79.94 445 ILE A C 1
ATOM 3522 O O . ILE A 1 445 ? -9.276 3.881 -15.680 1.00 79.94 445 ILE A O 1
ATOM 3526 N N . ILE A 1 446 ? -8.218 5.711 -16.451 1.00 83.56 446 ILE A N 1
ATOM 3527 C CA . ILE A 1 446 ? -7.132 4.998 -17.119 1.00 83.56 446 ILE A CA 1
ATOM 3528 C C . ILE A 1 446 ? -5.876 5.088 -16.257 1.00 83.56 446 ILE A C 1
ATOM 3530 O O . ILE A 1 446 ? -5.443 6.175 -15.885 1.00 83.56 446 ILE A O 1
ATOM 3534 N N . TYR A 1 447 ? -5.267 3.935 -15.997 1.00 85.69 447 TYR A N 1
ATOM 3535 C CA . TYR A 1 447 ? -3.943 3.835 -15.392 1.00 85.69 447 TYR A CA 1
ATOM 3536 C C . TYR A 1 447 ? -2.940 3.394 -16.460 1.00 85.69 447 TYR A C 1
ATOM 3538 O O . TYR A 1 447 ? -3.178 2.410 -17.166 1.00 85.69 447 TYR A O 1
ATOM 3546 N N . GLN A 1 448 ? -1.826 4.114 -16.575 1.00 85.94 448 GLN A N 1
ATOM 3547 C CA . GLN A 1 448 ? -0.669 3.711 -17.371 1.00 85.94 448 GLN A CA 1
ATOM 3548 C C . GLN A 1 448 ? 0.616 4.008 -16.603 1.00 85.94 448 GLN A C 1
ATOM 3550 O O . GLN A 1 448 ? 0.667 4.949 -15.814 1.00 85.94 448 GLN A O 1
ATOM 3555 N N . ASP A 1 449 ? 1.629 3.191 -16.843 1.00 87.38 449 ASP A N 1
ATOM 3556 C CA . ASP A 1 449 ? 2.942 3.279 -16.218 1.00 87.38 449 ASP A CA 1
ATOM 3557 C C . ASP A 1 449 ? 3.959 2.673 -17.188 1.00 87.38 449 ASP A C 1
ATOM 3559 O O . ASP A 1 449 ? 3.684 1.669 -17.851 1.00 87.38 449 ASP A O 1
ATOM 3563 N N . GLY A 1 450 ? 5.094 3.347 -17.322 1.00 87.62 450 GLY A N 1
ATOM 3564 C CA . GLY A 1 450 ? 6.108 3.058 -18.313 1.00 87.62 450 GLY A CA 1
ATOM 3565 C C . GLY A 1 450 ? 7.247 4.070 -18.279 1.00 87.62 450 GLY A C 1
ATOM 3566 O O . GLY A 1 450 ? 7.314 4.939 -17.412 1.00 87.62 450 GLY A O 1
ATOM 3567 N N . TYR A 1 451 ? 8.152 3.963 -19.247 1.00 87.94 451 TYR A N 1
ATOM 3568 C CA . TYR A 1 451 ? 9.415 4.695 -19.251 1.00 87.94 451 TYR A CA 1
ATOM 3569 C C . TYR A 1 451 ? 9.575 5.559 -20.500 1.00 87.94 451 TYR A C 1
ATOM 3571 O O . TYR A 1 451 ? 9.157 5.194 -21.602 1.00 87.94 451 TYR A O 1
ATOM 3579 N N . VAL A 1 452 ? 10.244 6.698 -20.321 1.00 90.81 452 VAL A N 1
ATOM 3580 C CA . VAL A 1 452 ? 10.847 7.473 -21.409 1.00 90.81 452 VAL A CA 1
ATOM 3581 C C . VAL A 1 452 ? 12.339 7.163 -21.398 1.00 90.81 452 VAL A C 1
ATOM 3583 O O . VAL A 1 452 ? 13.079 7.638 -20.537 1.00 90.81 452 VAL A O 1
ATOM 3586 N N . ASN A 1 453 ? 12.775 6.337 -22.342 1.00 90.06 453 ASN A N 1
ATOM 3587 C CA . ASN A 1 453 ? 14.141 5.839 -22.417 1.00 90.06 453 ASN A CA 1
ATOM 3588 C C . ASN A 1 453 ? 14.978 6.661 -23.401 1.00 90.06 453 ASN A C 1
ATOM 3590 O O . ASN A 1 453 ? 14.489 7.093 -24.447 1.00 90.06 453 ASN A O 1
ATOM 3594 N N . LEU A 1 454 ? 16.262 6.826 -23.082 1.00 88.50 454 LEU A N 1
ATOM 3595 C CA . LEU A 1 454 ? 17.265 7.430 -23.956 1.00 88.50 454 LEU A CA 1
ATOM 3596 C C . LEU A 1 454 ? 18.313 6.376 -24.330 1.00 88.50 454 LEU A C 1
ATOM 3598 O O . LEU A 1 454 ? 19.038 5.880 -23.468 1.00 88.50 454 LEU A O 1
ATOM 3602 N N . TYR A 1 455 ? 18.415 6.070 -25.620 1.00 85.38 455 TYR A N 1
ATOM 3603 C CA . TYR A 1 455 ? 19.358 5.108 -26.182 1.00 85.38 455 TYR A CA 1
ATOM 3604 C C . TYR A 1 455 ? 20.446 5.812 -26.991 1.00 85.38 455 TYR A C 1
ATOM 3606 O O . TYR A 1 455 ? 20.199 6.824 -27.649 1.00 85.38 455 TYR A O 1
ATOM 3614 N N . TYR A 1 456 ? 21.656 5.251 -26.974 1.00 81.38 456 TYR A N 1
ATOM 3615 C CA . TYR A 1 456 ? 22.727 5.658 -27.881 1.00 81.38 456 TYR A CA 1
ATOM 3616 C C . TYR A 1 456 ? 22.605 4.906 -29.214 1.00 81.38 456 TYR A C 1
ATOM 3618 O O . TYR A 1 456 ? 22.558 3.677 -29.233 1.00 81.38 456 TYR A O 1
ATOM 3626 N N . GLY A 1 457 ? 22.595 5.643 -30.323 1.00 75.75 457 GLY A N 1
ATOM 3627 C CA . GLY A 1 457 ? 22.340 5.146 -31.674 1.00 75.75 457 GLY A CA 1
ATOM 3628 C C . GLY A 1 457 ? 20.869 5.243 -32.095 1.00 75.75 457 GLY A C 1
ATOM 3629 O O . GLY A 1 457 ? 20.010 5.707 -31.346 1.00 75.75 457 GLY A O 1
ATOM 3630 N N . SER A 1 458 ? 20.575 4.770 -33.307 1.00 75.62 458 SER A N 1
ATOM 3631 C CA . SER A 1 458 ? 19.223 4.639 -33.883 1.00 75.62 458 SER A CA 1
ATOM 3632 C C . SER A 1 458 ? 18.445 3.402 -33.399 1.00 75.62 458 SER A C 1
ATOM 3634 O O . SER A 1 458 ? 17.346 3.135 -33.882 1.00 75.62 458 SER A O 1
ATOM 3636 N N . SER A 1 459 ? 19.004 2.615 -32.471 1.00 62.12 459 SER A N 1
ATOM 3637 C CA . SER A 1 459 ? 18.405 1.368 -31.975 1.00 62.12 459 SER A CA 1
ATOM 3638 C C . SER A 1 459 ? 17.881 1.518 -30.549 1.00 62.12 459 SER A C 1
ATOM 3640 O O . SER A 1 459 ? 18.527 2.137 -29.707 1.00 62.12 459 SER A O 1
ATOM 3642 N N . THR A 1 460 ? 16.735 0.895 -30.276 1.00 55.03 460 THR A N 1
ATOM 3643 C CA . THR A 1 460 ? 16.079 0.833 -28.959 1.00 55.03 460 THR A CA 1
ATOM 3644 C C . THR A 1 460 ? 16.389 -0.457 -28.193 1.00 55.03 460 THR A C 1
ATOM 3646 O O . THR A 1 460 ? 15.898 -0.656 -27.083 1.00 55.03 460 THR A O 1
ATOM 3649 N N . ASP A 1 461 ? 17.207 -1.354 -28.759 1.00 55.66 461 ASP A N 1
ATOM 3650 C CA . ASP A 1 461 ? 17.611 -2.573 -28.060 1.00 55.66 461 ASP A CA 1
ATOM 3651 C C . ASP A 1 461 ? 18.651 -2.243 -26.978 1.00 55.66 461 ASP A C 1
ATOM 3653 O O . ASP A 1 461 ? 19.765 -1.792 -27.254 1.00 55.66 461 ASP A O 1
ATOM 3657 N N . ILE A 1 462 ? 18.276 -2.502 -25.726 1.00 47.28 462 ILE A N 1
ATOM 3658 C CA . ILE A 1 462 ? 19.095 -2.331 -24.516 1.00 47.28 462 ILE A CA 1
ATOM 3659 C C . ILE A 1 462 ? 20.391 -3.161 -24.590 1.00 47.28 462 ILE A C 1
ATOM 3661 O O . ILE A 1 462 ? 21.362 -2.892 -23.882 1.00 47.28 462 ILE A O 1
ATOM 3665 N N . ARG A 1 463 ? 20.419 -4.179 -25.458 1.00 42.56 463 ARG A N 1
ATOM 3666 C CA . ARG A 1 463 ? 21.602 -4.962 -25.818 1.00 42.56 463 ARG A CA 1
ATOM 3667 C C . ARG A 1 463 ? 22.108 -4.528 -27.187 1.00 42.56 463 ARG A C 1
ATOM 3669 O O . ARG A 1 463 ? 22.060 -5.323 -28.116 1.00 42.56 463 ARG A O 1
ATOM 3676 N N . GLY A 1 464 ? 22.576 -3.287 -27.312 1.00 39.53 464 GLY A N 1
ATOM 3677 C CA . GLY A 1 464 ? 23.067 -2.667 -28.554 1.00 39.53 464 GLY A CA 1
ATOM 3678 C C . GLY A 1 464 ? 24.266 -3.342 -29.255 1.00 39.53 464 GLY A C 1
ATOM 3679 O O . GLY A 1 464 ? 25.146 -2.652 -29.753 1.00 39.53 464 GLY A O 1
ATOM 3680 N N . GLU A 1 465 ? 24.328 -4.669 -29.317 1.00 43.00 465 GLU A N 1
ATOM 3681 C CA . GLU A 1 465 ? 25.275 -5.462 -30.089 1.00 43.00 465 GLU A CA 1
ATOM 3682 C C . GLU A 1 465 ? 24.490 -6.302 -31.103 1.00 43.00 465 GLU A C 1
ATOM 3684 O O . GLU A 1 465 ? 24.047 -7.415 -30.826 1.00 43.00 465 GLU A O 1
ATOM 3689 N N . ASN A 1 466 ? 24.328 -5.762 -32.311 1.00 42.47 466 ASN A N 1
ATOM 3690 C CA . ASN A 1 466 ? 24.092 -6.609 -33.472 1.00 42.47 466 ASN A CA 1
ATOM 3691 C C . ASN A 1 466 ? 25.457 -7.034 -34.013 1.00 42.47 466 ASN A C 1
ATOM 3693 O O . ASN A 1 466 ? 26.201 -6.219 -34.558 1.00 42.47 466 ASN A O 1
ATOM 3697 N N . ASP A 1 467 ? 25.782 -8.312 -33.841 1.00 42.22 467 ASP A N 1
ATOM 3698 C CA . ASP A 1 467 ? 26.991 -8.924 -34.385 1.00 42.22 467 ASP A CA 1
ATOM 3699 C C . ASP A 1 467 ? 26.834 -9.079 -35.908 1.00 42.22 467 ASP A C 1
ATOM 3701 O O . ASP A 1 467 ? 26.165 -9.989 -36.412 1.00 42.22 467 ASP A O 1
ATOM 3705 N N . TYR A 1 468 ? 27.428 -8.163 -36.673 1.00 45.00 468 TYR A N 1
ATOM 3706 C CA . TYR A 1 468 ? 27.454 -8.258 -38.130 1.00 45.00 468 TYR A CA 1
ATOM 3707 C C . TYR A 1 468 ? 28.613 -9.151 -38.571 1.00 45.00 468 TYR A C 1
ATOM 3709 O O . TYR A 1 468 ? 29.718 -8.691 -38.850 1.00 45.00 468 TYR A O 1
ATOM 3717 N N . SER A 1 469 ? 28.352 -10.454 -38.677 1.00 44.28 469 SER A N 1
ATOM 3718 C CA . SER A 1 469 ? 29.290 -11.375 -39.325 1.00 44.28 469 SER A CA 1
ATOM 3719 C C . SER A 1 469 ? 29.071 -11.379 -40.841 1.00 44.28 469 SER A C 1
ATOM 3721 O O . SER A 1 469 ? 27.965 -11.630 -41.324 1.00 44.28 469 SER A O 1
ATOM 3723 N N . ASN A 1 470 ? 30.127 -11.119 -41.612 1.00 47.16 470 ASN A N 1
ATOM 3724 C CA . ASN A 1 470 ? 30.110 -11.284 -43.063 1.00 47.16 470 ASN A CA 1
ATOM 3725 C C . ASN A 1 470 ? 31.223 -12.249 -43.483 1.00 47.16 470 ASN A C 1
ATOM 3727 O O . ASN A 1 470 ? 32.340 -12.190 -42.969 1.00 47.16 470 ASN A O 1
ATOM 3731 N N . ARG A 1 471 ? 30.922 -13.168 -44.405 1.00 42.94 471 ARG A N 1
ATOM 3732 C CA . ARG A 1 471 ? 31.882 -14.166 -44.888 1.00 42.94 471 ARG A CA 1
ATOM 3733 C C . ARG A 1 471 ? 32.315 -13.804 -46.296 1.00 42.94 471 ARG A C 1
ATOM 3735 O O . ARG A 1 471 ? 31.576 -14.021 -47.253 1.00 42.94 471 ARG A O 1
ATOM 3742 N N . ILE A 1 472 ? 33.531 -13.290 -46.419 1.00 48.84 472 ILE A N 1
ATOM 3743 C CA . ILE A 1 472 ? 34.112 -12.943 -47.714 1.00 48.84 472 ILE A CA 1
ATOM 3744 C C . ILE A 1 472 ? 34.809 -14.183 -48.273 1.00 48.84 472 ILE A C 1
ATOM 3746 O O . ILE A 1 472 ? 35.768 -14.695 -47.696 1.00 48.84 472 ILE A O 1
ATOM 3750 N N . TYR A 1 473 ? 34.317 -14.690 -49.401 1.00 44.84 473 TYR A N 1
ATOM 3751 C CA . TYR A 1 473 ? 34.983 -15.761 -50.131 1.00 44.84 473 TYR A CA 1
ATOM 3752 C C . TYR A 1 473 ? 36.000 -15.144 -51.092 1.00 44.84 473 TYR A C 1
ATOM 3754 O O . TYR A 1 473 ? 35.615 -14.524 -52.079 1.00 44.84 473 TYR A O 1
ATOM 3762 N N . MET A 1 474 ? 37.294 -15.375 -50.864 1.00 48.28 474 MET A N 1
ATOM 3763 C CA . MET A 1 474 ? 38.351 -15.075 -51.843 1.00 48.28 474 MET A CA 1
ATOM 3764 C C . MET A 1 474 ? 38.351 -16.121 -52.973 1.00 48.28 474 MET A C 1
ATOM 3766 O O . MET A 1 474 ? 39.357 -16.771 -53.245 1.00 48.28 474 MET A O 1
ATOM 3770 N N . THR A 1 475 ? 37.189 -16.365 -53.586 1.00 45.84 475 THR A N 1
ATOM 3771 C CA . THR A 1 475 ? 37.072 -17.266 -54.740 1.00 45.84 475 THR A CA 1
ATOM 3772 C C . THR A 1 475 ? 37.139 -16.428 -56.003 1.00 45.84 475 THR A C 1
ATOM 3774 O O . THR A 1 475 ? 36.417 -15.446 -56.140 1.00 45.84 475 THR A O 1
ATOM 3777 N N . TYR A 1 476 ? 38.035 -16.795 -56.906 1.00 44.06 476 TYR A N 1
ATOM 3778 C CA . TYR A 1 476 ? 38.357 -15.980 -58.066 1.00 44.06 476 TYR A CA 1
ATOM 3779 C C . TYR A 1 476 ? 37.502 -16.323 -59.297 1.00 44.06 476 TYR A C 1
ATOM 3781 O O . TYR A 1 476 ? 37.105 -17.472 -59.481 1.00 44.06 476 TYR A O 1
ATOM 3789 N N . GLU A 1 477 ? 37.253 -15.323 -60.150 1.00 39.66 477 GLU A N 1
ATOM 3790 C CA . GLU A 1 477 ? 36.453 -15.437 -61.381 1.00 39.66 477 GLU A CA 1
ATOM 3791 C C . GLU A 1 477 ? 37.308 -15.540 -62.673 1.00 39.66 477 GLU A C 1
ATOM 3793 O O . GLU A 1 477 ? 36.765 -15.852 -63.730 1.00 39.66 477 GLU A O 1
ATOM 3798 N N . ASN A 1 478 ? 38.640 -15.322 -62.644 1.00 43.28 478 ASN A N 1
ATOM 3799 C CA . ASN A 1 478 ? 39.499 -15.440 -63.850 1.00 43.28 478 ASN A CA 1
ATOM 3800 C C . ASN A 1 478 ? 40.915 -16.016 -63.566 1.00 43.28 478 ASN A C 1
ATOM 3802 O O . ASN A 1 478 ? 40.976 -16.919 -62.748 1.00 43.28 478 ASN A O 1
ATOM 3806 N N . THR A 1 479 ? 42.046 -15.622 -64.195 1.00 47.06 479 THR A N 1
ATOM 3807 C CA . THR A 1 479 ? 43.376 -16.289 -63.988 1.00 47.06 479 THR A CA 1
ATOM 3808 C C . THR A 1 479 ? 44.615 -15.432 -63.608 1.00 47.06 479 THR A C 1
ATOM 3810 O O . THR A 1 479 ? 45.706 -15.993 -63.567 1.00 47.06 479 THR A O 1
ATOM 3813 N N . ALA A 1 480 ? 44.521 -14.130 -63.301 1.00 48.22 480 ALA A N 1
ATOM 3814 C CA . ALA A 1 480 ? 45.629 -13.347 -62.710 1.00 48.22 480 ALA A CA 1
ATOM 3815 C C . ALA A 1 480 ? 45.165 -12.024 -62.052 1.00 48.22 480 ALA A C 1
ATOM 3817 O O . ALA A 1 480 ? 44.388 -11.284 -62.656 1.00 48.22 480 ALA A O 1
ATOM 3818 N N . VAL A 1 481 ? 45.692 -11.698 -60.863 1.00 49.69 481 VAL A N 1
ATOM 3819 C CA . VAL A 1 481 ? 45.607 -10.368 -60.212 1.00 49.69 481 VAL A CA 1
ATOM 3820 C C . VAL A 1 481 ? 47.017 -9.961 -59.753 1.00 49.69 481 VAL A C 1
ATOM 3822 O O . VAL A 1 481 ? 47.812 -10.836 -59.400 1.00 49.69 481 VAL A O 1
ATOM 3825 N N . ASP A 1 482 ? 47.329 -8.663 -59.804 1.00 46.59 482 ASP A N 1
ATOM 3826 C CA . ASP A 1 482 ? 48.547 -8.070 -59.231 1.00 46.59 482 ASP A CA 1
ATOM 3827 C C . ASP A 1 482 ? 48.484 -8.074 -57.685 1.00 46.59 482 ASP A C 1
ATOM 3829 O O . ASP A 1 482 ? 47.433 -7.836 -57.099 1.00 46.59 482 ASP A O 1
ATOM 3833 N N . ASP A 1 483 ? 49.601 -8.351 -57.010 1.00 46.44 483 ASP A N 1
ATOM 3834 C CA . ASP A 1 483 ? 49.685 -8.364 -55.540 1.00 46.44 483 ASP A CA 1
ATOM 3835 C C . ASP A 1 483 ? 49.406 -6.984 -54.910 1.00 46.44 483 ASP A C 1
ATOM 3837 O O . ASP A 1 483 ? 49.796 -5.954 -55.470 1.00 46.44 483 ASP A O 1
ATOM 3841 N N . TYR A 1 484 ? 48.878 -6.982 -53.675 1.00 50.91 484 TYR A N 1
ATOM 3842 C CA . TYR A 1 484 ? 48.840 -5.809 -52.793 1.00 50.91 484 TYR A CA 1
ATOM 3843 C C . TYR A 1 484 ? 50.237 -5.195 -52.665 1.00 50.91 484 TYR A C 1
ATOM 3845 O O . TYR A 1 484 ? 51.156 -5.802 -52.106 1.00 50.91 484 TYR A O 1
ATOM 3853 N N . LYS A 1 485 ? 50.407 -3.967 -53.157 1.00 50.75 485 LYS A N 1
ATOM 3854 C CA . LYS A 1 485 ? 51.681 -3.248 -53.087 1.00 50.75 485 LYS A CA 1
ATOM 3855 C C . LYS A 1 485 ? 51.500 -1.975 -52.282 1.00 50.75 485 LYS A C 1
ATOM 3857 O O . LYS A 1 485 ? 50.597 -1.176 -52.520 1.00 50.75 485 LYS A O 1
ATOM 3862 N N . SER A 1 486 ? 52.414 -1.787 -51.338 1.00 44.94 486 SER A N 1
ATOM 3863 C CA . SER A 1 486 ? 52.581 -0.529 -50.630 1.00 44.94 486 SER A CA 1
ATOM 3864 C C . SER A 1 486 ? 53.942 0.065 -50.946 1.00 44.94 486 SER A C 1
ATOM 3866 O O . SER A 1 486 ? 54.964 -0.628 -50.906 1.00 44.94 486 SER A O 1
ATOM 3868 N N . TYR A 1 487 ? 53.965 1.357 -51.253 1.00 53.91 487 TYR A N 1
ATOM 3869 C CA . TYR A 1 487 ? 55.212 2.102 -51.341 1.00 53.91 487 TYR A CA 1
ATOM 3870 C C . TYR A 1 487 ? 55.608 2.561 -49.946 1.00 53.91 487 TYR A C 1
ATOM 3872 O O . TYR A 1 487 ? 54.792 3.132 -49.236 1.00 53.91 487 TYR A O 1
ATOM 3880 N N . PHE A 1 488 ? 56.865 2.360 -49.554 1.00 46.88 488 PHE A N 1
ATOM 3881 C CA . PHE A 1 488 ? 57.371 2.776 -48.246 1.00 46.88 488 PHE A CA 1
ATOM 3882 C C . PHE A 1 488 ? 58.337 3.954 -48.373 1.00 46.88 488 PHE A C 1
ATOM 3884 O O . PHE A 1 488 ? 59.187 3.989 -49.261 1.00 46.88 488 PHE A O 1
ATOM 3891 N N . SER A 1 489 ? 58.261 4.886 -47.426 1.00 56.81 489 SER A N 1
ATOM 3892 C CA . SER A 1 489 ? 59.261 5.930 -47.206 1.00 56.81 489 SER A CA 1
ATOM 3893 C C . SER A 1 489 ? 59.594 5.992 -45.720 1.00 56.81 489 SER A C 1
ATOM 3895 O O . SER A 1 489 ? 58.700 6.060 -44.882 1.00 56.81 489 SER A O 1
ATOM 3897 N N . ASN A 1 490 ? 60.883 5.925 -45.373 1.00 57.47 490 ASN A N 1
ATOM 3898 C CA . ASN A 1 490 ? 61.363 5.901 -43.982 1.00 57.47 490 ASN A CA 1
ATOM 3899 C C . ASN A 1 490 ? 60.681 4.841 -43.091 1.00 57.47 490 ASN A C 1
ATOM 3901 O O . ASN A 1 490 ? 60.427 5.082 -41.915 1.00 57.47 490 ASN A O 1
ATOM 3905 N N . GLY A 1 491 ? 60.376 3.667 -43.652 1.00 38.41 491 GLY A N 1
ATOM 3906 C CA . GLY A 1 491 ? 59.715 2.580 -42.922 1.00 38.41 491 GLY A CA 1
ATOM 3907 C C . GLY A 1 491 ? 58.209 2.771 -42.714 1.00 38.41 491 GLY A C 1
ATOM 3908 O O . GLY A 1 491 ? 57.591 1.930 -42.072 1.00 38.41 491 GLY A O 1
ATOM 3909 N N . VAL A 1 492 ? 57.614 3.829 -43.275 1.00 42.22 492 VAL A N 1
ATOM 3910 C CA . VAL A 1 492 ? 56.170 4.084 -43.237 1.00 42.22 492 VAL A CA 1
ATOM 3911 C C . VAL A 1 492 ? 55.580 3.860 -44.634 1.00 42.22 492 VAL A C 1
ATOM 3913 O O . VAL A 1 492 ? 56.108 4.417 -45.601 1.00 42.22 492 VAL A O 1
ATOM 3916 N N . PRO A 1 493 ? 54.515 3.056 -44.775 1.00 44.47 493 PRO A N 1
ATOM 3917 C CA . PRO A 1 493 ? 53.797 2.922 -46.037 1.00 44.47 493 PRO A CA 1
ATOM 3918 C C . PRO A 1 493 ? 53.129 4.261 -46.399 1.00 44.47 493 PRO A C 1
ATOM 3920 O O . PRO A 1 493 ? 52.379 4.819 -45.602 1.00 44.47 493 PRO A O 1
ATOM 3923 N N . ILE A 1 494 ? 53.438 4.806 -47.576 1.00 60.59 494 ILE A N 1
ATOM 3924 C CA . ILE A 1 494 ? 52.970 6.112 -48.073 1.00 60.59 494 ILE A CA 1
ATOM 3925 C C . ILE A 1 494 ? 51.852 6.009 -49.113 1.00 60.59 494 ILE A C 1
ATOM 3927 O O . ILE A 1 494 ? 51.201 7.011 -49.395 1.00 60.59 494 ILE A O 1
ATOM 3931 N N . SER A 1 495 ? 51.614 4.830 -49.683 1.00 52.62 495 SER A N 1
ATOM 3932 C CA . SER A 1 495 ? 50.456 4.577 -50.540 1.00 52.62 495 SER A CA 1
ATOM 3933 C C . SER A 1 495 ? 50.188 3.084 -50.631 1.00 52.62 495 SER A C 1
ATOM 3935 O O . SER A 1 495 ? 51.131 2.297 -50.612 1.00 52.62 495 SER A O 1
ATOM 3937 N N . TRP A 1 496 ? 48.920 2.726 -50.787 1.00 48.41 496 TRP A N 1
ATOM 3938 C CA . TRP A 1 496 ? 48.453 1.372 -51.066 1.00 48.41 496 TRP A CA 1
ATOM 3939 C C . TRP A 1 496 ? 47.784 1.402 -52.440 1.00 48.41 496 TRP A C 1
ATOM 3941 O O . TRP A 1 496 ? 46.929 2.259 -52.664 1.00 48.41 496 TRP A O 1
ATOM 3951 N N . GLU A 1 497 ? 48.201 0.540 -53.366 1.00 49.16 497 GLU A N 1
ATOM 3952 C CA . GLU A 1 497 ? 47.441 0.309 -54.602 1.00 49.16 497 GLU A CA 1
ATOM 3953 C C . GLU A 1 497 ? 46.494 -0.886 -54.410 1.00 49.16 497 GLU A C 1
ATOM 3955 O O . GLU A 1 497 ? 46.814 -1.810 -53.660 1.00 49.16 497 GLU A O 1
ATOM 3960 N N . ASP A 1 498 ? 45.320 -0.809 -55.049 1.00 50.69 498 ASP A N 1
ATOM 3961 C CA . ASP A 1 498 ? 44.214 -1.779 -54.987 1.00 50.69 498 ASP A CA 1
ATOM 3962 C C . ASP A 1 498 ? 43.594 -1.965 -53.582 1.00 50.69 498 ASP A C 1
ATOM 3964 O O . ASP A 1 498 ? 43.683 -3.014 -52.941 1.00 50.69 498 ASP A O 1
ATOM 3968 N N . THR A 1 499 ? 42.937 -0.903 -53.091 1.00 44.59 499 THR A N 1
ATOM 3969 C CA . THR A 1 499 ? 42.184 -0.873 -51.822 1.00 44.59 499 THR A CA 1
ATOM 3970 C C . THR A 1 499 ? 40.885 -1.680 -51.892 1.00 44.59 499 THR A C 1
ATOM 3972 O O . THR A 1 499 ? 40.146 -1.592 -52.872 1.00 44.59 499 THR A O 1
ATOM 3975 N N . PHE A 1 500 ? 40.571 -2.415 -50.821 1.00 48.44 500 PHE A N 1
ATOM 3976 C CA . PHE A 1 500 ? 39.286 -3.092 -50.637 1.00 48.44 500 PHE A CA 1
ATOM 3977 C C . PHE A 1 500 ? 38.492 -2.383 -49.536 1.00 48.44 500 PHE A C 1
ATOM 3979 O O . PHE A 1 500 ? 38.880 -2.434 -48.367 1.00 48.44 500 PHE A O 1
ATOM 3986 N N . ASP A 1 501 ? 37.397 -1.722 -49.907 1.00 48.41 501 ASP A N 1
ATOM 3987 C CA . ASP A 1 501 ? 36.506 -1.083 -48.939 1.00 48.41 501 ASP A CA 1
ATOM 3988 C C . ASP A 1 501 ? 35.693 -2.163 -48.213 1.00 48.41 501 ASP A C 1
ATOM 3990 O O . ASP A 1 501 ? 34.836 -2.824 -48.799 1.00 48.41 501 ASP A O 1
ATOM 3994 N N . ILE A 1 502 ? 35.994 -2.367 -46.926 1.00 46.06 502 ILE A N 1
ATOM 3995 C CA . ILE A 1 502 ? 35.297 -3.334 -46.060 1.00 46.06 502 ILE A CA 1
ATOM 3996 C C . ILE A 1 502 ? 33.827 -2.924 -45.878 1.00 46.06 502 ILE A C 1
ATOM 3998 O O . ILE A 1 502 ? 32.943 -3.778 -45.859 1.00 46.06 502 ILE A O 1
ATOM 4002 N N . THR A 1 503 ? 33.576 -1.620 -45.754 1.00 45.03 503 THR A N 1
ATOM 4003 C CA . THR A 1 503 ? 32.257 -0.979 -45.792 1.00 45.03 503 THR A CA 1
ATOM 4004 C C . THR A 1 503 ? 32.440 0.538 -45.901 1.00 45.03 503 THR A C 1
ATOM 4006 O O . THR A 1 503 ? 33.488 1.066 -45.522 1.00 45.03 503 THR A O 1
ATOM 4009 N N . ASP A 1 504 ? 31.421 1.239 -46.386 1.00 46.25 504 ASP A N 1
ATOM 4010 C CA . ASP A 1 504 ? 31.287 2.698 -46.345 1.00 46.25 504 ASP A CA 1
ATOM 4011 C C . ASP A 1 504 ? 30.487 3.190 -45.116 1.00 46.25 504 ASP A C 1
ATOM 4013 O O . ASP A 1 504 ? 30.270 4.391 -44.954 1.00 46.25 504 ASP A O 1
ATOM 4017 N N . GLN A 1 505 ? 30.076 2.274 -44.228 1.00 42.69 505 GLN A N 1
ATOM 4018 C CA . GLN A 1 505 ? 29.327 2.556 -42.999 1.00 42.69 505 GLN A CA 1
ATOM 4019 C C . GLN A 1 505 ? 30.209 2.506 -41.742 1.00 42.69 505 GLN A C 1
ATOM 4021 O O . GLN A 1 505 ? 31.198 1.779 -41.667 1.00 42.69 505 GLN A O 1
ATOM 4026 N N . PHE A 1 506 ? 29.840 3.276 -40.718 1.00 45.75 506 PHE A N 1
ATOM 4027 C CA . PHE A 1 506 ? 30.576 3.331 -39.455 1.00 45.75 506 PHE A CA 1
ATOM 4028 C C . PHE A 1 506 ? 30.403 2.016 -38.674 1.00 45.75 506 PHE A C 1
ATOM 4030 O O . PHE A 1 506 ? 29.294 1.689 -38.262 1.00 45.75 506 PHE A O 1
ATOM 4037 N N . LEU A 1 507 ? 31.485 1.246 -38.489 1.00 50.91 507 LEU A N 1
ATOM 4038 C CA . LEU A 1 507 ? 31.388 -0.129 -37.980 1.00 50.91 507 LEU A CA 1
ATOM 4039 C C . LEU A 1 507 ? 31.232 -0.242 -36.458 1.00 50.91 507 LEU A C 1
ATOM 4041 O O . LEU A 1 507 ? 30.484 -1.110 -36.032 1.00 50.91 507 LEU A O 1
ATOM 4045 N N . THR A 1 508 ? 31.930 0.567 -35.643 1.00 48.09 508 THR A N 1
ATOM 4046 C CA . THR A 1 508 ? 31.828 0.613 -34.158 1.00 48.09 508 THR A CA 1
ATOM 4047 C C . THR A 1 508 ? 32.978 1.449 -33.550 1.00 48.09 508 THR A C 1
ATOM 4049 O O . THR A 1 508 ? 33.923 1.811 -34.250 1.00 48.09 508 THR A O 1
ATOM 4052 N N . THR A 1 509 ? 32.915 1.756 -32.246 1.00 47.84 509 THR A N 1
ATOM 4053 C CA . THR A 1 509 ? 34.005 2.321 -31.419 1.00 47.84 509 THR A CA 1
ATOM 4054 C C . THR A 1 509 ? 34.834 1.263 -30.660 1.00 47.84 509 T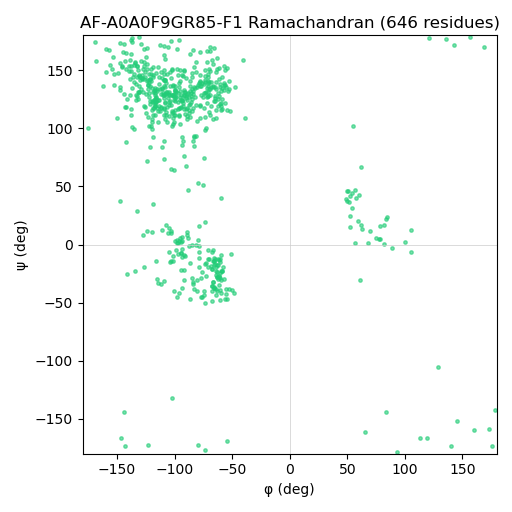HR A C 1
ATOM 4056 O O . THR A 1 509 ? 35.737 1.632 -29.906 1.00 47.84 509 THR A O 1
ATOM 4059 N N . ARG A 1 510 ? 34.553 -0.040 -30.832 1.00 42.69 510 ARG A N 1
ATOM 4060 C CA . ARG A 1 510 ? 35.286 -1.171 -30.213 1.00 42.69 510 ARG A CA 1
ATOM 4061 C C . ARG A 1 510 ? 36.237 -1.891 -31.191 1.00 42.69 510 ARG A C 1
ATOM 4063 O O . ARG A 1 510 ? 36.325 -1.534 -32.362 1.00 42.69 510 ARG A O 1
ATOM 4070 N N . GLU A 1 511 ? 36.997 -2.858 -30.668 1.00 45.47 511 GLU A N 1
ATOM 4071 C CA . GLU A 1 511 ? 37.995 -3.668 -31.387 1.00 45.47 511 GLU A CA 1
ATOM 4072 C C . GLU A 1 511 ? 37.362 -4.475 -32.539 1.00 45.47 511 GLU A C 1
ATOM 4074 O O . GLU A 1 511 ? 36.268 -5.015 -32.398 1.00 45.47 511 GLU A O 1
ATOM 4079 N N . ILE A 1 512 ? 38.041 -4.518 -33.691 1.00 53.56 512 ILE A N 1
ATOM 4080 C CA . ILE A 1 512 ? 37.623 -5.275 -34.880 1.00 53.56 512 ILE A CA 1
ATOM 4081 C C . ILE A 1 512 ? 38.452 -6.558 -34.930 1.00 53.56 512 ILE A C 1
ATOM 4083 O O . ILE A 1 512 ? 39.658 -6.500 -35.179 1.00 53.56 512 ILE A O 1
ATOM 4087 N N . ASP A 1 513 ? 37.805 -7.709 -34.758 1.00 49.84 513 ASP A N 1
ATOM 4088 C CA . ASP A 1 513 ? 38.463 -9.012 -34.857 1.00 49.84 513 ASP A CA 1
ATOM 4089 C C . ASP A 1 513 ? 38.435 -9.552 -36.294 1.00 49.84 513 ASP A C 1
ATOM 4091 O O . ASP A 1 513 ? 37.383 -9.850 -36.861 1.00 49.84 513 ASP A O 1
ATOM 4095 N N . VAL A 1 514 ? 39.619 -9.731 -36.887 1.00 51.81 514 VAL A N 1
ATOM 4096 C CA . VAL A 1 514 ? 39.793 -10.378 -38.196 1.00 51.81 514 VAL A CA 1
ATOM 4097 C C . VAL A 1 514 ? 40.351 -11.782 -37.985 1.00 51.81 514 VAL A C 1
ATOM 4099 O O . VAL A 1 514 ? 41.452 -11.952 -37.465 1.00 51.81 514 VAL A O 1
ATOM 4102 N N . SER A 1 515 ? 39.617 -12.803 -38.429 1.00 49.28 515 SER A N 1
ATOM 4103 C CA . SER A 1 515 ? 40.072 -14.198 -38.403 1.00 49.28 515 SER A CA 1
ATOM 4104 C C . SER A 1 515 ? 40.135 -14.789 -39.813 1.00 49.28 515 SER A C 1
ATOM 4106 O O . SER A 1 515 ? 39.324 -14.468 -40.680 1.00 49.28 515 SER A O 1
ATOM 4108 N N . GLY A 1 516 ? 41.124 -15.652 -40.062 1.00 56.31 516 GLY A N 1
ATOM 4109 C CA . GLY A 1 516 ? 41.363 -16.266 -41.368 1.00 56.31 516 GLY A CA 1
ATOM 4110 C C . GLY A 1 516 ? 42.136 -17.581 -41.263 1.00 56.31 516 GLY A C 1
ATOM 4111 O O . GLY A 1 516 ? 42.665 -17.925 -40.208 1.00 56.31 516 GLY A O 1
ATOM 4112 N N . THR A 1 517 ? 42.184 -18.343 -42.357 1.00 57.75 517 THR A N 1
ATOM 4113 C CA . THR A 1 517 ? 42.961 -19.590 -42.455 1.00 57.75 517 THR A CA 1
ATOM 4114 C C . THR A 1 517 ? 44.212 -19.348 -43.292 1.00 57.75 517 THR A C 1
ATOM 4116 O O . THR A 1 517 ? 44.121 -18.791 -44.382 1.00 57.75 517 THR A O 1
ATOM 4119 N N . VAL A 1 518 ? 45.367 -19.779 -42.786 1.00 61.59 518 VAL A N 1
ATOM 4120 C CA . VAL A 1 518 ? 46.662 -19.688 -43.473 1.00 61.59 518 VAL A CA 1
ATOM 4121 C C . VAL A 1 518 ? 47.037 -21.064 -44.015 1.00 61.59 518 VAL A C 1
ATOM 4123 O O . VAL A 1 518 ? 46.863 -22.061 -43.316 1.00 61.59 518 VAL A O 1
ATOM 4126 N N . LEU A 1 519 ? 47.536 -21.106 -45.250 1.00 68.56 519 LEU A N 1
ATOM 4127 C CA . LEU A 1 519 ? 47.996 -22.327 -45.916 1.00 68.56 519 LEU A CA 1
ATOM 4128 C C . LEU A 1 519 ? 49.484 -22.558 -45.641 1.00 68.56 519 LEU A C 1
ATOM 4130 O O . LEU A 1 519 ? 50.268 -21.603 -45.605 1.00 68.56 519 LEU A O 1
ATOM 4134 N N . TYR A 1 520 ? 49.879 -23.818 -45.473 1.00 75.94 520 TYR A N 1
ATOM 4135 C CA . TYR A 1 520 ? 51.267 -24.195 -45.217 1.00 75.94 520 TYR A CA 1
ATOM 4136 C C . TYR A 1 520 ? 51.743 -25.284 -46.172 1.00 75.94 520 TYR A C 1
ATOM 4138 O O . TYR A 1 520 ? 51.021 -26.229 -46.479 1.00 75.94 520 TYR A O 1
ATOM 4146 N N . HIS A 1 521 ? 53.008 -25.184 -46.566 1.00 81.12 521 HIS A N 1
ATOM 4147 C CA . HIS A 1 521 ? 53.714 -26.224 -47.306 1.00 81.12 521 HIS A CA 1
ATOM 4148 C C . HIS A 1 521 ? 54.758 -26.846 -46.378 1.00 81.12 521 HIS A C 1
ATOM 4150 O O . HIS A 1 521 ? 55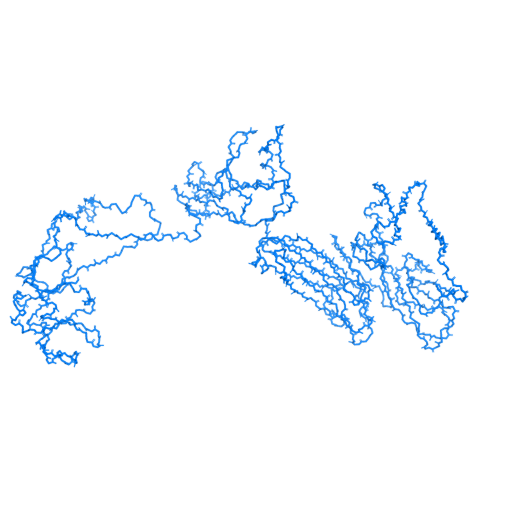.427 -26.120 -45.636 1.00 81.12 521 HIS A O 1
ATOM 4156 N N . GLN A 1 522 ? 54.951 -28.163 -46.444 1.00 85.50 522 GLN A N 1
ATOM 4157 C CA . GLN A 1 522 ? 56.062 -28.851 -45.779 1.00 85.50 522 GLN A CA 1
ATOM 4158 C C . GLN A 1 522 ? 56.763 -29.827 -46.719 1.00 85.50 522 GLN A C 1
ATOM 4160 O O . GLN A 1 522 ? 56.129 -30.499 -47.530 1.00 85.50 522 GLN A O 1
ATOM 4165 N N . LEU A 1 523 ? 58.084 -29.939 -46.569 1.00 86.81 523 LEU A N 1
ATOM 4166 C CA . LEU A 1 523 ? 58.904 -30.917 -47.277 1.00 86.81 523 LEU A CA 1
ATOM 4167 C C . LEU A 1 523 ? 59.423 -31.992 -46.329 1.00 86.81 523 LEU A C 1
ATOM 4169 O O . LEU A 1 523 ? 60.011 -31.674 -45.297 1.00 86.81 523 LEU A O 1
ATOM 4173 N N . PHE A 1 524 ? 59.245 -33.248 -46.730 1.00 88.44 524 PHE A N 1
ATOM 4174 C CA . PHE A 1 524 ? 59.771 -34.431 -46.056 1.00 88.44 524 PHE A CA 1
ATOM 4175 C C . PHE A 1 524 ? 60.890 -35.069 -46.874 1.00 88.44 524 PHE A C 1
ATOM 4177 O O . PHE A 1 524 ? 60.779 -35.225 -48.091 1.00 88.44 524 PHE A O 1
ATOM 4184 N N . ASP A 1 525 ? 61.965 -35.451 -46.198 1.00 87.44 525 ASP A N 1
ATOM 4185 C CA . ASP A 1 525 ? 63.086 -36.214 -46.726 1.00 87.44 525 ASP A CA 1
ATOM 4186 C C . ASP A 1 525 ? 62.837 -37.718 -46.591 1.00 87.44 525 ASP A C 1
ATOM 4188 O O . ASP A 1 525 ? 62.921 -38.281 -45.503 1.00 87.44 525 ASP A O 1
ATOM 4192 N N . LEU A 1 526 ? 62.625 -38.401 -47.711 1.00 88.44 526 LEU A N 1
ATOM 4193 C CA . LEU A 1 526 ? 62.426 -39.848 -47.757 1.00 88.44 526 LEU A CA 1
ATOM 4194 C C . LEU A 1 526 ? 63.678 -40.660 -47.357 1.00 88.44 526 LEU A C 1
ATOM 4196 O O . LEU A 1 526 ? 63.606 -41.883 -47.266 1.00 88.44 526 LEU A O 1
ATOM 4200 N N . THR A 1 527 ? 64.820 -40.010 -47.115 1.00 86.81 527 THR A N 1
ATOM 4201 C CA . THR A 1 527 ? 66.038 -40.646 -46.587 1.00 86.81 527 THR A CA 1
ATOM 4202 C C . THR A 1 527 ? 66.140 -40.546 -45.067 1.00 86.81 527 THR A C 1
ATOM 4204 O O . THR A 1 527 ? 66.626 -41.476 -44.429 1.00 86.81 527 THR A O 1
ATOM 4207 N N . ASN A 1 528 ? 65.724 -39.415 -44.489 1.00 85.25 528 ASN A N 1
ATOM 4208 C CA . ASN A 1 528 ? 66.004 -39.073 -43.088 1.00 85.25 528 ASN A CA 1
ATOM 4209 C C . ASN A 1 528 ? 64.747 -38.983 -42.217 1.00 85.25 528 ASN A C 1
ATOM 4211 O O . ASN A 1 528 ? 64.823 -39.267 -41.027 1.00 85.25 528 ASN A O 1
ATOM 4215 N N . ASP A 1 529 ? 63.608 -38.613 -42.801 1.00 88.12 529 ASP A N 1
ATOM 4216 C CA . ASP A 1 529 ? 62.352 -38.384 -42.076 1.00 88.12 529 ASP A CA 1
ATOM 4217 C C . ASP A 1 529 ? 61.449 -39.632 -42.080 1.00 88.12 529 ASP A C 1
ATOM 4219 O O . ASP A 1 529 ? 60.304 -39.590 -41.627 1.00 88.12 529 ASP A O 1
ATOM 4223 N N . VAL A 1 530 ? 61.956 -40.746 -42.620 1.00 90.75 530 VAL A N 1
ATOM 4224 C CA . VAL A 1 530 ? 61.234 -42.011 -42.738 1.00 90.75 530 VAL A CA 1
ATOM 4225 C C . VAL A 1 530 ? 61.319 -42.817 -41.452 1.00 90.75 530 VAL A C 1
ATOM 4227 O O . VAL A 1 530 ? 62.400 -43.115 -40.953 1.00 90.75 530 VAL A O 1
ATOM 4230 N N . ILE A 1 531 ? 60.150 -43.252 -40.997 1.00 90.88 531 ILE A N 1
ATOM 4231 C CA . ILE A 1 531 ? 59.958 -44.223 -39.928 1.00 90.88 531 ILE A CA 1
ATOM 4232 C C . ILE A 1 531 ? 59.741 -45.587 -40.576 1.00 90.88 531 ILE A C 1
ATOM 4234 O O . ILE A 1 531 ? 58.840 -45.758 -41.409 1.00 90.88 531 ILE A O 1
ATOM 4238 N N . ASP A 1 532 ? 60.587 -46.554 -40.227 1.00 87.94 532 ASP A N 1
ATOM 4239 C CA . ASP A 1 532 ? 60.505 -47.900 -40.786 1.00 87.94 532 ASP A CA 1
ATOM 4240 C C . ASP A 1 532 ? 59.292 -48.682 -40.258 1.00 87.94 532 ASP A C 1
ATOM 4242 O O . ASP A 1 532 ? 58.630 -48.297 -39.297 1.00 87.94 532 ASP A O 1
ATOM 4246 N N . VAL A 1 533 ? 58.974 -49.803 -40.908 1.00 85.44 533 VAL A N 1
ATOM 4247 C CA . VAL A 1 533 ? 57.793 -50.610 -40.570 1.00 85.44 533 VAL A CA 1
ATOM 4248 C C . VAL A 1 533 ? 57.817 -51.186 -39.149 1.00 85.44 533 VAL A C 1
ATOM 4250 O O . VAL A 1 533 ? 56.750 -51.397 -38.578 1.00 85.44 533 VAL A O 1
ATOM 4253 N N . ILE A 1 534 ? 58.996 -51.466 -38.582 1.00 83.94 534 ILE A N 1
ATOM 4254 C CA . ILE A 1 534 ? 59.115 -52.054 -37.242 1.00 83.94 534 ILE A CA 1
ATOM 4255 C C . ILE A 1 534 ? 58.775 -50.981 -36.213 1.00 83.94 534 ILE A C 1
ATOM 4257 O O . ILE A 1 534 ? 57.908 -51.196 -35.369 1.00 83.94 534 ILE A O 1
ATOM 4261 N N . GLU A 1 535 ? 59.392 -49.809 -36.340 1.00 86.75 535 GLU A N 1
ATOM 4262 C CA . GLU A 1 535 ? 59.117 -48.665 -35.473 1.00 86.75 535 GLU A CA 1
ATOM 4263 C C . GLU A 1 535 ? 57.664 -48.186 -35.620 1.00 86.75 535 GLU A C 1
ATOM 4265 O O . GLU A 1 535 ? 56.980 -47.920 -34.632 1.00 86.75 535 GLU A O 1
ATOM 4270 N N . LEU A 1 536 ? 57.133 -48.168 -36.845 1.00 85.88 536 LEU A N 1
ATOM 4271 C CA . LEU A 1 536 ? 55.748 -47.781 -37.102 1.00 85.88 536 LEU A CA 1
ATOM 4272 C C . LEU A 1 536 ? 54.733 -48.762 -36.486 1.00 85.88 536 LEU A C 1
ATOM 4274 O O . LEU A 1 536 ? 53.689 -48.337 -35.986 1.00 85.88 536 LEU A O 1
ATOM 4278 N N . ALA A 1 537 ? 55.024 -50.068 -36.511 1.00 82.50 537 ALA A N 1
ATOM 4279 C CA . ALA A 1 537 ? 54.171 -51.089 -35.904 1.00 82.50 537 ALA A CA 1
ATOM 4280 C C . ALA A 1 537 ? 54.114 -50.953 -34.374 1.00 82.50 537 ALA A C 1
ATOM 4282 O O . ALA A 1 537 ? 53.041 -51.131 -33.792 1.00 82.50 537 ALA A O 1
ATOM 4283 N N . ASP A 1 538 ? 55.228 -50.573 -33.743 1.00 82.69 538 ASP A N 1
ATOM 4284 C CA . ASP A 1 538 ? 55.282 -50.287 -32.307 1.00 82.69 538 ASP A CA 1
ATOM 4285 C C . ASP A 1 538 ? 54.480 -49.022 -31.945 1.00 82.69 538 ASP A C 1
ATOM 4287 O O . ASP A 1 538 ? 53.829 -48.979 -30.899 1.00 82.69 538 ASP A O 1
ATOM 4291 N N . ILE A 1 539 ? 54.475 -48.008 -32.820 1.00 84.75 539 ILE A N 1
ATOM 4292 C CA . ILE A 1 539 ? 53.773 -46.731 -32.603 1.00 84.75 539 ILE A CA 1
ATOM 4293 C C . ILE A 1 539 ? 52.252 -46.849 -32.821 1.00 84.75 539 ILE A C 1
ATOM 4295 O O . ILE A 1 539 ? 51.473 -46.318 -32.027 1.00 84.75 539 ILE A O 1
ATOM 4299 N N . LEU A 1 540 ? 51.811 -47.511 -33.898 1.00 82.44 540 LEU A N 1
ATOM 4300 C CA . LEU A 1 540 ? 50.408 -47.494 -34.345 1.00 82.44 540 LEU A CA 1
ATOM 4301 C C . LEU A 1 540 ? 49.625 -48.785 -34.031 1.00 82.44 540 LEU A C 1
ATOM 4303 O O . LEU A 1 540 ? 48.409 -48.816 -34.219 1.00 82.44 540 LEU A O 1
ATOM 4307 N N . VAL A 1 541 ? 50.288 -49.832 -33.518 1.00 71.12 541 VAL A N 1
ATOM 4308 C CA . VAL A 1 541 ? 49.746 -51.100 -32.967 1.00 71.12 541 VAL A CA 1
ATOM 4309 C C . VAL A 1 541 ? 48.931 -51.991 -33.935 1.00 71.12 541 VAL A C 1
ATOM 4311 O O . VAL A 1 541 ? 48.974 -53.210 -33.797 1.00 71.12 541 VAL A O 1
ATOM 4314 N N . ASN A 1 542 ? 48.227 -51.449 -34.938 1.00 68.06 542 ASN A N 1
ATOM 4315 C CA . ASN A 1 542 ? 47.273 -52.169 -35.804 1.00 68.06 542 ASN A CA 1
ATOM 4316 C C . ASN A 1 542 ? 47.440 -51.893 -37.313 1.00 68.06 542 ASN A C 1
ATOM 4318 O O . ASN A 1 542 ? 46.480 -51.983 -38.079 1.00 68.06 542 ASN A O 1
ATOM 4322 N N . VAL A 1 543 ? 48.648 -51.573 -37.772 1.00 70.31 543 VAL A N 1
ATOM 4323 C CA . VAL A 1 543 ? 48.885 -51.232 -39.181 1.00 70.31 543 VAL A CA 1
ATOM 4324 C C . VAL A 1 543 ? 49.460 -52.437 -39.931 1.00 70.31 543 VAL A C 1
ATOM 4326 O O . VAL A 1 543 ? 50.483 -52.994 -39.543 1.00 70.31 543 VAL A O 1
ATOM 4329 N N . THR A 1 544 ? 48.798 -52.869 -41.010 1.00 74.19 544 THR A N 1
ATOM 4330 C CA . THR A 1 544 ? 49.216 -54.033 -41.816 1.00 74.19 544 THR A CA 1
ATOM 4331 C C . THR A 1 544 ? 49.361 -53.663 -43.290 1.00 74.19 544 THR A C 1
ATOM 4333 O O . THR A 1 544 ? 48.601 -52.852 -43.809 1.00 74.19 544 THR A O 1
ATOM 4336 N N . GLY A 1 545 ? 50.345 -54.255 -43.977 1.00 78.19 545 GLY A N 1
ATOM 4337 C CA . GLY A 1 545 ? 50.582 -54.009 -45.408 1.00 78.19 545 GLY A CA 1
ATOM 4338 C C . GLY A 1 545 ? 51.307 -52.698 -45.737 1.00 78.19 545 GLY A C 1
ATOM 4339 O O . GLY A 1 545 ? 51.283 -52.273 -46.889 1.00 78.19 545 GLY A O 1
ATOM 4340 N N . VAL A 1 546 ? 51.947 -52.067 -44.751 1.00 86.88 546 VAL A N 1
ATOM 4341 C CA . VAL A 1 546 ? 52.668 -50.795 -44.913 1.00 86.88 546 VAL A CA 1
ATOM 4342 C C . VAL A 1 546 ? 54.158 -51.003 -45.097 1.00 86.88 546 VAL A C 1
ATOM 4344 O O . VAL A 1 546 ? 54.730 -51.976 -44.607 1.00 86.88 546 VAL A O 1
ATOM 4347 N N . TYR A 1 547 ? 54.782 -50.071 -45.809 1.00 89.12 547 TYR A N 1
ATOM 4348 C CA . TYR A 1 547 ? 56.216 -50.096 -46.075 1.00 89.12 547 TYR A CA 1
ATOM 4349 C C . TYR A 1 547 ? 56.989 -49.145 -45.162 1.00 89.12 547 TYR A C 1
ATOM 4351 O O . TYR A 1 547 ? 58.078 -49.505 -44.722 1.00 89.12 547 TYR A O 1
ATOM 4359 N N . PHE A 1 548 ? 56.448 -47.952 -44.898 1.00 91.69 548 PHE A N 1
ATOM 4360 C CA . PHE A 1 548 ? 57.062 -46.919 -44.059 1.00 91.69 548 PHE A CA 1
ATOM 4361 C C . PHE A 1 548 ? 56.062 -45.792 -43.740 1.00 91.69 548 PHE A C 1
ATOM 4363 O O . PHE A 1 548 ? 54.962 -45.768 -44.300 1.00 91.69 548 PHE A O 1
ATOM 4370 N N . GLY A 1 549 ? 56.441 -44.839 -42.887 1.00 90.25 549 GLY A N 1
ATOM 4371 C CA . GLY A 1 549 ? 55.674 -43.610 -42.653 1.00 90.25 549 GLY A CA 1
ATOM 4372 C C . GLY A 1 549 ? 56.549 -42.382 -42.411 1.00 90.25 549 GLY A C 1
ATOM 4373 O O . GLY A 1 549 ? 57.765 -42.497 -42.294 1.00 90.25 549 GLY A O 1
ATOM 4374 N N . VAL A 1 550 ? 55.926 -41.207 -42.341 1.00 90.94 550 VAL A N 1
ATOM 4375 C CA . VAL A 1 550 ? 56.559 -39.942 -41.929 1.00 90.94 550 VAL A CA 1
ATOM 4376 C C . VAL A 1 550 ? 55.706 -39.266 -40.856 1.00 90.94 550 VAL A C 1
ATOM 4378 O O . VAL A 1 550 ? 54.474 -39.314 -40.920 1.00 90.94 550 VAL A O 1
ATOM 4381 N N . GLN A 1 551 ? 56.345 -38.659 -39.855 1.00 89.12 551 GLN A N 1
ATOM 4382 C CA . GLN A 1 551 ? 55.648 -37.977 -38.763 1.00 89.12 551 GLN A CA 1
ATOM 4383 C C . GLN A 1 551 ? 55.303 -36.535 -39.137 1.00 89.12 551 GLN A C 1
ATOM 4385 O O . GLN A 1 551 ? 56.159 -35.759 -39.552 1.00 89.12 551 GLN A O 1
ATOM 4390 N N . LEU A 1 552 ? 54.047 -36.159 -38.924 1.00 85.31 552 LEU A N 1
ATOM 4391 C CA . LEU A 1 552 ? 53.560 -34.798 -39.089 1.00 85.31 552 LEU A CA 1
ATOM 4392 C C . LEU A 1 552 ? 53.807 -33.969 -37.814 1.00 85.31 552 LEU A C 1
ATOM 4394 O O . LEU A 1 552 ? 53.704 -34.512 -36.711 1.00 85.31 552 LEU A O 1
ATOM 4398 N N . PRO A 1 553 ? 54.065 -32.654 -37.933 1.00 80.38 553 PRO A N 1
ATOM 4399 C CA . PRO A 1 553 ? 54.144 -31.754 -36.784 1.00 80.38 553 PRO A CA 1
ATOM 4400 C C . PRO A 1 553 ? 52.863 -31.764 -35.934 1.00 80.38 553 PRO A C 1
ATOM 4402 O O . PRO A 1 553 ? 51.747 -31.734 -36.460 1.00 80.38 553 PRO A O 1
ATOM 4405 N N . ASP A 1 554 ? 53.012 -31.738 -34.606 1.00 75.88 554 ASP A N 1
ATOM 4406 C CA . ASP A 1 554 ? 51.882 -31.858 -33.671 1.00 75.88 554 ASP A CA 1
ATOM 4407 C C . ASP A 1 554 ? 50.839 -30.732 -33.832 1.00 75.88 554 ASP A C 1
ATOM 4409 O O . ASP A 1 554 ? 49.641 -30.951 -33.620 1.00 75.88 554 ASP A O 1
ATOM 4413 N N . ASN A 1 555 ? 51.268 -29.543 -34.271 1.00 71.44 555 ASN A N 1
ATOM 4414 C CA . ASN A 1 555 ? 50.432 -28.357 -34.476 1.00 71.44 555 ASN A CA 1
ATOM 4415 C C . ASN A 1 555 ? 49.612 -28.366 -35.781 1.00 71.44 555 ASN A C 1
ATOM 4417 O O . ASN A 1 555 ? 48.775 -27.485 -35.964 1.00 71.44 555 ASN A O 1
ATOM 4421 N N . ILE A 1 556 ? 49.802 -29.346 -36.669 1.00 70.69 556 ILE A N 1
ATOM 4422 C CA . ILE A 1 556 ? 49.072 -29.438 -37.942 1.00 70.69 556 ILE A CA 1
ATOM 4423 C C . ILE A 1 556 ? 47.916 -30.429 -37.814 1.00 70.69 556 ILE A C 1
ATOM 4425 O O . ILE A 1 556 ? 48.104 -31.573 -37.405 1.00 70.69 556 ILE A O 1
ATOM 4429 N N . SER A 1 557 ? 46.691 -30.023 -38.150 1.00 70.00 557 SER A N 1
ATOM 4430 C CA . SER A 1 557 ? 45.557 -30.955 -38.222 1.00 70.00 557 SER A CA 1
ATOM 4431 C C . SER A 1 557 ? 45.650 -31.799 -39.492 1.00 70.00 557 SER A C 1
ATOM 4433 O O . SER A 1 557 ? 45.707 -31.246 -40.587 1.00 70.00 557 SER A O 1
ATOM 4435 N N . ILE A 1 558 ? 45.594 -33.131 -39.380 1.00 68.38 558 ILE A N 1
ATOM 4436 C CA . ILE A 1 558 ? 45.618 -34.003 -40.568 1.00 68.38 558 ILE A CA 1
ATOM 4437 C C . ILE A 1 558 ? 44.407 -33.792 -41.484 1.00 68.38 558 ILE A C 1
ATOM 4439 O O . ILE A 1 558 ? 44.485 -34.067 -42.675 1.00 68.38 558 ILE A O 1
ATOM 4443 N N . ALA A 1 559 ? 43.294 -33.285 -40.936 1.00 67.62 559 ALA A N 1
ATOM 4444 C CA . ALA A 1 559 ? 42.087 -32.980 -41.697 1.00 67.62 559 ALA A CA 1
ATOM 4445 C C . ALA A 1 559 ? 42.305 -31.823 -42.681 1.00 67.62 559 ALA A C 1
ATOM 4447 O O . ALA A 1 559 ? 41.470 -31.595 -43.551 1.00 67.62 559 ALA A O 1
ATOM 4448 N N . HIS A 1 560 ? 43.405 -31.083 -42.522 1.00 72.00 560 HIS A N 1
ATOM 4449 C CA . HIS A 1 560 ? 43.769 -29.982 -43.397 1.00 72.00 560 HIS A CA 1
ATOM 4450 C C . HIS A 1 560 ? 44.732 -30.415 -44.505 1.00 72.00 560 HIS A C 1
ATOM 4452 O O . HIS A 1 560 ? 44.932 -29.638 -45.420 1.00 72.00 560 HIS A O 1
ATOM 4458 N N . ILE A 1 561 ? 45.255 -31.653 -44.509 1.00 79.06 561 ILE A N 1
ATOM 4459 C CA . ILE A 1 561 ? 46.077 -32.138 -45.630 1.00 79.06 561 ILE A CA 1
ATOM 4460 C C . ILE A 1 561 ? 45.258 -32.089 -46.916 1.00 79.06 561 ILE A C 1
ATOM 4462 O O . ILE A 1 561 ? 44.264 -32.803 -47.065 1.00 79.06 561 ILE A O 1
ATOM 4466 N N . ARG A 1 562 ? 45.703 -31.259 -47.855 1.00 78.00 562 ARG A N 1
ATOM 4467 C CA . ARG A 1 562 ? 45.047 -31.063 -49.148 1.00 78.00 562 ARG A CA 1
ATOM 4468 C C . ARG A 1 562 ? 45.669 -31.922 -50.235 1.00 78.00 562 ARG A C 1
ATOM 4470 O O . ARG A 1 562 ? 44.938 -32.499 -51.036 1.00 78.00 562 ARG A O 1
ATOM 4477 N N . ALA A 1 563 ? 46.997 -32.017 -50.260 1.00 84.38 563 ALA A N 1
ATOM 4478 C CA . ALA A 1 563 ? 47.726 -32.731 -51.300 1.00 84.38 563 ALA A CA 1
ATOM 4479 C C . ALA A 1 563 ? 49.091 -33.238 -50.810 1.00 84.38 563 ALA A C 1
ATOM 4481 O O . ALA A 1 563 ? 49.717 -32.645 -49.932 1.00 84.38 563 ALA A O 1
ATOM 4482 N N . ILE A 1 564 ? 49.543 -34.348 -51.400 1.00 88.19 564 ILE A N 1
ATOM 4483 C CA . ILE A 1 564 ? 50.882 -34.920 -51.211 1.00 88.19 564 ILE A CA 1
ATOM 4484 C C . ILE A 1 564 ? 51.436 -35.278 -52.585 1.00 88.19 564 ILE A C 1
ATOM 4486 O O . ILE A 1 564 ? 50.768 -35.980 -53.348 1.00 88.19 564 ILE A O 1
ATOM 4490 N N . GLY A 1 565 ? 52.648 -34.841 -52.912 1.00 88.19 565 GLY A N 1
ATOM 4491 C CA . GLY A 1 565 ? 53.229 -35.143 -54.215 1.00 88.19 565 GLY A CA 1
ATOM 4492 C C . GLY A 1 565 ? 54.542 -34.435 -54.504 1.00 88.19 565 GLY A C 1
ATOM 4493 O O . GLY A 1 565 ? 55.245 -33.984 -53.594 1.00 88.19 565 GLY A O 1
ATOM 4494 N N . ILE A 1 566 ? 54.852 -34.336 -55.799 1.00 88.19 566 ILE A N 1
ATOM 4495 C CA . ILE A 1 566 ? 56.106 -33.750 -56.281 1.00 88.19 566 ILE A CA 1
ATOM 4496 C C . ILE A 1 566 ? 56.233 -32.310 -55.757 1.00 88.19 566 ILE A C 1
ATOM 4498 O O . ILE A 1 566 ? 55.266 -31.557 -55.842 1.00 88.19 566 ILE A O 1
ATOM 4502 N N . PRO A 1 567 ? 57.385 -31.897 -55.206 1.00 86.31 567 PRO A N 1
ATOM 4503 C CA . PRO A 1 567 ? 57.632 -30.494 -54.877 1.00 86.31 567 PRO A CA 1
ATOM 4504 C C . PRO A 1 567 ? 57.459 -29.562 -56.093 1.00 86.31 567 PRO A C 1
ATOM 4506 O O . PRO A 1 567 ? 57.902 -29.896 -57.192 1.00 86.31 567 PRO A O 1
ATOM 4509 N N . TYR A 1 568 ? 56.809 -28.404 -55.913 1.00 78.69 568 TYR A N 1
ATOM 4510 C CA . TYR A 1 568 ? 56.484 -27.468 -57.002 1.00 78.69 568 TYR A CA 1
ATOM 4511 C C . TYR A 1 568 ? 56.908 -26.013 -56.712 1.00 78.69 568 TYR A C 1
ATOM 4513 O O . TYR A 1 568 ? 57.405 -25.691 -55.631 1.00 78.69 568 TYR A O 1
ATOM 4521 N N . GLU A 1 569 ? 56.774 -25.143 -57.719 1.00 77.31 569 GLU A N 1
ATOM 4522 C CA . GLU A 1 569 ? 57.028 -23.693 -57.633 1.00 77.31 569 GLU A CA 1
ATOM 4523 C C . GLU A 1 569 ? 55.756 -22.947 -57.201 1.00 77.31 569 GLU A C 1
ATOM 4525 O O . GLU A 1 569 ? 54.704 -23.158 -57.806 1.00 77.31 569 GLU A O 1
ATOM 4530 N N . TYR A 1 570 ? 55.852 -22.068 -56.197 1.00 70.88 570 TYR A N 1
ATOM 4531 C CA . TYR A 1 570 ? 54.700 -21.362 -55.615 1.00 70.88 570 TYR A CA 1
ATOM 4532 C C . TYR A 1 570 ? 55.009 -19.911 -55.210 1.00 70.88 570 TYR A C 1
ATOM 4534 O O . TYR A 1 570 ? 56.169 -19.556 -54.973 1.00 70.88 570 TYR A O 1
ATOM 4542 N N . ASP A 1 571 ? 53.956 -19.088 -55.106 1.00 67.19 571 ASP A N 1
ATOM 4543 C CA . ASP A 1 571 ? 54.016 -17.684 -54.672 1.00 67.19 571 ASP A CA 1
ATOM 4544 C C . ASP A 1 571 ? 53.672 -17.542 -53.173 1.00 67.19 571 ASP A C 1
ATOM 4546 O O . ASP A 1 571 ? 52.655 -18.054 -52.697 1.00 67.19 571 ASP A O 1
ATOM 4550 N N . LEU A 1 572 ? 54.516 -16.821 -52.423 1.00 61.16 572 LEU A N 1
ATOM 4551 C CA . LEU A 1 572 ? 54.462 -16.731 -50.951 1.00 61.16 572 LEU A CA 1
ATOM 4552 C C . LEU A 1 572 ? 53.223 -15.988 -50.403 1.00 61.16 572 LEU A C 1
ATOM 4554 O O . LEU A 1 572 ? 52.878 -16.165 -49.239 1.00 61.16 572 LEU A O 1
ATOM 4558 N N . SER A 1 573 ? 52.562 -15.144 -51.200 1.00 56.41 573 SER A N 1
ATOM 4559 C CA . SER A 1 573 ? 51.502 -14.237 -50.728 1.00 56.41 573 SER A CA 1
ATOM 4560 C C . SER A 1 573 ? 50.127 -14.899 -50.567 1.00 56.41 573 SER A C 1
ATOM 4562 O O . SER A 1 573 ? 49.371 -14.486 -49.690 1.00 56.41 573 SER A O 1
ATOM 4564 N N . ILE A 1 574 ? 49.794 -15.919 -51.373 1.00 57.69 574 ILE A N 1
ATOM 4565 C CA . ILE A 1 574 ? 48.441 -16.521 -51.398 1.00 57.69 574 ILE A CA 1
ATOM 4566 C C . ILE A 1 574 ? 48.445 -18.061 -51.393 1.00 57.69 574 ILE A C 1
ATOM 4568 O O . ILE A 1 574 ? 47.460 -18.664 -50.966 1.00 57.69 574 ILE A O 1
ATOM 4572 N N . GLN A 1 575 ? 49.522 -18.733 -51.822 1.00 59.62 575 GLN A N 1
ATOM 4573 C CA . GLN A 1 575 ? 49.528 -20.204 -51.885 1.00 59.62 575 GLN A CA 1
ATOM 4574 C C . GLN A 1 575 ? 49.898 -20.872 -50.559 1.00 59.62 575 GLN A C 1
ATOM 4576 O O . GLN A 1 575 ? 49.391 -21.956 -50.282 1.00 59.62 575 GLN A O 1
ATOM 4581 N N . GLY A 1 576 ? 50.695 -20.203 -49.724 1.00 65.06 576 GLY A N 1
ATOM 4582 C CA . GLY A 1 576 ? 51.030 -20.669 -48.385 1.00 65.06 576 GLY A CA 1
ATOM 4583 C C . GLY A 1 576 ? 52.466 -20.367 -47.972 1.00 65.06 576 GLY A C 1
ATOM 4584 O O . GLY A 1 576 ? 53.300 -19.919 -48.762 1.00 65.06 576 GLY A O 1
ATOM 4585 N N . PHE A 1 577 ? 52.759 -20.615 -46.698 1.00 69.19 577 PHE A N 1
ATOM 4586 C CA . PHE A 1 577 ? 54.070 -20.361 -46.103 1.00 69.19 577 PHE A CA 1
ATOM 4587 C C . PHE A 1 577 ? 54.884 -21.661 -45.974 1.00 69.19 577 PHE A C 1
ATOM 4589 O O . PHE A 1 577 ? 54.335 -22.685 -45.558 1.00 69.19 577 PHE A O 1
ATOM 4596 N N . PRO A 1 578 ? 56.195 -21.652 -46.291 1.00 70.06 578 PRO A N 1
ATOM 4597 C CA . PRO A 1 578 ? 57.063 -22.809 -46.071 1.00 70.06 578 PRO A CA 1
ATOM 4598 C C . PRO A 1 578 ? 57.250 -23.111 -44.580 1.00 70.06 578 PRO A C 1
ATOM 4600 O O . PRO A 1 578 ? 57.566 -22.214 -43.797 1.00 70.06 578 PRO A O 1
ATOM 4603 N N . VAL A 1 579 ? 57.159 -24.388 -44.202 1.00 71.00 579 VAL A N 1
ATOM 4604 C CA . VAL A 1 579 ? 57.474 -24.889 -42.854 1.00 71.00 579 VAL A CA 1
ATOM 4605 C C . VAL A 1 579 ? 58.486 -26.034 -42.920 1.00 71.00 579 VAL A C 1
ATOM 4607 O O . VAL A 1 579 ? 58.220 -27.083 -43.499 1.00 71.00 579 VAL A O 1
ATOM 4610 N N . GLY A 1 580 ? 59.656 -25.855 -42.303 1.00 66.56 580 GLY A N 1
ATOM 4611 C CA . GLY A 1 580 ? 60.740 -26.846 -42.295 1.00 66.56 580 GLY A CA 1
ATOM 4612 C C . GLY A 1 580 ? 61.987 -26.388 -43.056 1.00 66.56 580 GLY A C 1
ATOM 4613 O O . GLY A 1 580 ? 62.146 -25.209 -43.369 1.00 66.56 580 GLY A O 1
ATOM 4614 N N . ASN A 1 581 ? 62.906 -27.317 -43.329 1.00 63.22 581 ASN A N 1
ATOM 4615 C CA . ASN A 1 581 ? 64.182 -27.015 -43.984 1.00 63.22 581 ASN A CA 1
ATOM 4616 C C . ASN A 1 581 ? 64.020 -26.958 -45.509 1.00 63.22 581 ASN A C 1
ATOM 4618 O O . ASN A 1 581 ? 64.277 -27.934 -46.213 1.00 63.22 581 ASN A O 1
ATOM 4622 N N . TYR A 1 582 ? 63.610 -25.797 -46.013 1.00 67.44 582 TYR A N 1
ATOM 4623 C CA . TYR A 1 582 ? 63.572 -25.513 -47.445 1.00 67.44 582 TYR A CA 1
ATOM 4624 C C . TYR A 1 582 ? 64.958 -25.121 -47.951 1.00 67.44 582 TYR A C 1
ATOM 4626 O O . TYR A 1 582 ? 65.650 -24.308 -47.339 1.00 67.44 582 TYR A O 1
ATOM 4634 N N . ILE A 1 583 ? 65.351 -25.667 -49.100 1.00 61.00 583 ILE A N 1
ATOM 4635 C CA . ILE A 1 583 ? 66.498 -25.168 -49.858 1.00 61.00 583 ILE A CA 1
ATOM 4636 C C . ILE A 1 583 ? 65.935 -24.454 -51.081 1.00 61.00 583 ILE A C 1
ATOM 4638 O O . ILE A 1 583 ? 65.372 -25.102 -51.964 1.00 61.00 583 ILE A O 1
ATOM 4642 N N . ASP A 1 584 ? 66.078 -23.129 -51.114 1.00 57.75 584 ASP A N 1
ATOM 4643 C CA . ASP A 1 584 ? 65.687 -22.310 -52.262 1.00 57.75 584 ASP A CA 1
ATOM 4644 C C . ASP A 1 584 ? 66.476 -22.749 -53.509 1.00 57.75 584 ASP A C 1
ATOM 4646 O O . ASP A 1 584 ? 67.713 -22.761 -53.509 1.00 57.75 584 ASP A O 1
ATOM 4650 N N . GLY A 1 585 ? 65.760 -23.199 -54.545 1.00 65.94 585 GLY A N 1
ATOM 4651 C CA . GLY A 1 585 ? 66.336 -23.748 -55.771 1.00 65.94 585 GLY A CA 1
ATOM 4652 C C . GLY A 1 585 ? 65.773 -25.117 -56.174 1.00 65.94 585 GLY A C 1
ATOM 4653 O O . GLY A 1 585 ? 64.699 -25.208 -56.755 1.00 65.94 585 GLY A O 1
ATOM 4654 N N . THR A 1 586 ? 66.549 -26.188 -55.979 1.00 56.66 586 THR A N 1
ATOM 4655 C CA . THR A 1 586 ? 66.563 -27.410 -56.819 1.00 56.66 586 THR A CA 1
ATOM 4656 C C . THR A 1 586 ? 65.288 -28.277 -56.847 1.00 56.66 586 THR A C 1
ATOM 4658 O O . THR A 1 586 ? 65.161 -29.107 -57.744 1.00 56.66 586 THR A O 1
ATOM 4661 N N . TYR A 1 587 ? 64.355 -28.136 -55.905 1.00 65.31 587 TYR A N 1
ATOM 4662 C CA . TYR A 1 587 ? 63.106 -28.930 -55.872 1.00 65.31 587 TYR A CA 1
ATOM 4663 C C . TYR A 1 587 ? 61.880 -28.120 -55.443 1.00 65.31 587 TYR A C 1
ATOM 4665 O O . TYR A 1 587 ? 60.771 -28.427 -55.853 1.00 65.31 587 TYR A O 1
ATOM 4673 N N . SER A 1 588 ? 62.071 -27.053 -54.680 1.00 68.31 588 SER A N 1
ATOM 4674 C CA . SER A 1 588 ? 61.028 -26.092 -54.333 1.00 68.31 588 SER A CA 1
ATOM 4675 C C . SER A 1 588 ? 61.581 -24.703 -54.586 1.00 68.31 588 SER A C 1
ATOM 4677 O O . SER A 1 588 ? 62.648 -24.355 -54.074 1.00 68.31 588 SER A O 1
ATOM 4679 N N . LYS A 1 589 ? 60.868 -23.928 -55.394 1.00 66.94 589 LYS A N 1
ATOM 4680 C CA . LYS A 1 589 ? 61.256 -22.567 -55.738 1.00 66.94 589 LYS A CA 1
ATOM 4681 C C . LYS A 1 589 ? 60.163 -21.632 -55.252 1.00 66.94 589 LYS A C 1
ATOM 4683 O O . LYS A 1 589 ? 59.022 -21.742 -55.695 1.00 66.94 589 LYS A O 1
ATOM 4688 N N . VAL A 1 590 ? 60.524 -20.753 -54.321 1.00 64.62 590 VAL A N 1
ATOM 4689 C CA . VAL A 1 590 ? 59.628 -19.698 -53.852 1.00 64.62 590 VAL A CA 1
ATOM 4690 C C . VAL A 1 590 ? 59.766 -18.546 -54.822 1.00 64.62 590 VAL A C 1
ATOM 4692 O O . VAL A 1 590 ? 60.832 -17.939 -54.941 1.00 64.62 590 VAL A O 1
ATOM 4695 N N . THR A 1 591 ? 58.692 -18.246 -55.531 1.00 60.31 591 THR A N 1
ATOM 4696 C CA . THR A 1 591 ? 58.671 -17.096 -56.415 1.00 60.31 591 THR A CA 1
ATOM 4697 C C . THR A 1 591 ? 58.105 -15.922 -55.629 1.00 60.31 591 THR A C 1
ATOM 4699 O O . THR A 1 591 ? 57.005 -15.958 -55.092 1.00 60.31 591 THR A O 1
ATOM 4702 N N . THR A 1 592 ? 58.885 -14.849 -55.522 1.00 58.41 592 THR A N 1
ATOM 4703 C CA . THR A 1 592 ? 58.406 -13.567 -54.992 1.00 58.41 592 THR A CA 1
ATOM 4704 C C . THR A 1 592 ? 57.818 -12.742 -56.141 1.00 58.41 592 THR A C 1
ATOM 4706 O O . THR A 1 592 ? 58.240 -11.604 -56.365 1.00 58.41 592 THR A O 1
ATOM 4709 N N . SER A 1 593 ? 56.967 -13.357 -56.975 1.00 54.38 593 SER A N 1
ATOM 4710 C CA . SER A 1 593 ? 56.350 -12.661 -58.105 1.00 54.38 593 SER A CA 1
ATOM 4711 C C . SER A 1 593 ? 55.103 -11.933 -57.642 1.00 54.38 593 SER A C 1
ATOM 4713 O O . SER A 1 593 ? 54.384 -12.431 -56.792 1.00 54.38 593 SER A O 1
ATOM 4715 N N . GLY A 1 594 ? 54.862 -10.760 -58.229 1.00 50.91 594 GLY A N 1
ATOM 4716 C CA . GLY A 1 594 ? 53.708 -9.918 -57.925 1.00 50.91 594 GLY A CA 1
ATOM 4717 C C . GLY A 1 594 ? 52.377 -10.431 -58.483 1.00 50.91 594 GLY A C 1
ATOM 4718 O O . GLY A 1 594 ? 51.507 -9.602 -58.714 1.00 50.91 594 GLY A O 1
ATOM 4719 N N . VAL A 1 595 ? 52.264 -11.716 -58.836 1.00 53.00 595 VAL A N 1
ATOM 4720 C CA . VAL A 1 595 ? 51.100 -12.292 -59.525 1.00 53.00 595 VAL A CA 1
ATOM 4721 C C . VAL A 1 595 ? 50.769 -13.633 -58.898 1.00 53.00 595 VAL A C 1
ATOM 4723 O O . VAL A 1 595 ? 51.535 -14.582 -59.027 1.00 53.00 595 VAL A O 1
ATOM 4726 N N . THR A 1 596 ? 49.587 -13.736 -58.306 1.00 51.66 596 THR A N 1
ATOM 4727 C CA . THR A 1 596 ? 49.145 -14.977 -57.668 1.00 51.66 596 THR A CA 1
ATOM 4728 C C . THR A 1 596 ? 48.535 -15.968 -58.666 1.00 51.66 596 THR A C 1
ATOM 4730 O O . THR A 1 596 ? 47.688 -15.606 -59.486 1.00 51.66 596 THR A O 1
ATOM 4733 N N . ARG A 1 597 ? 48.909 -17.251 -58.552 1.00 54.50 597 ARG A N 1
ATOM 4734 C CA . ARG A 1 597 ? 48.395 -18.374 -59.365 1.00 54.50 597 ARG A CA 1
ATOM 4735 C C . ARG A 1 597 ? 47.485 -19.327 -58.580 1.00 54.50 597 ARG A C 1
ATOM 4737 O O . ARG A 1 597 ? 47.422 -19.273 -57.353 1.00 54.50 597 ARG A O 1
ATOM 4744 N N . THR A 1 598 ? 46.824 -20.251 -59.285 1.00 57.31 598 THR A N 1
ATOM 4745 C CA . THR A 1 598 ? 45.983 -21.318 -58.710 1.00 57.31 598 THR A CA 1
ATOM 4746 C C . THR A 1 598 ? 46.729 -22.133 -57.656 1.00 57.31 598 THR A C 1
ATOM 4748 O O . THR A 1 598 ? 47.864 -22.551 -57.894 1.00 57.31 598 THR A O 1
ATOM 4751 N N . PHE A 1 599 ? 46.070 -22.375 -56.519 1.00 61.16 599 PHE A N 1
ATOM 4752 C CA . PHE A 1 599 ? 46.591 -23.217 -55.445 1.00 61.16 599 PHE A CA 1
ATOM 4753 C C . PHE A 1 599 ? 46.832 -24.639 -55.964 1.00 61.16 599 PHE A C 1
ATOM 4755 O O . PHE A 1 599 ? 45.900 -25.273 -56.454 1.00 61.16 599 PHE A O 1
ATOM 4762 N N . ASP A 1 600 ? 48.087 -25.076 -55.855 1.00 66.62 600 ASP A N 1
ATOM 4763 C CA . ASP A 1 600 ? 48.651 -26.298 -56.426 1.00 66.62 600 ASP A CA 1
ATOM 4764 C C . ASP A 1 600 ? 48.465 -26.435 -57.953 1.00 66.62 600 ASP A C 1
ATOM 4766 O O . ASP A 1 600 ? 47.414 -26.805 -58.472 1.00 66.62 600 ASP A O 1
ATOM 4770 N N . SER A 1 601 ? 49.534 -26.158 -58.701 1.00 67.44 601 SER A N 1
ATOM 4771 C CA . SER A 1 601 ? 49.535 -26.275 -60.167 1.00 67.44 601 SER A CA 1
ATOM 4772 C C . SER A 1 601 ? 49.910 -27.672 -60.676 1.00 67.44 601 SER A C 1
ATOM 4774 O O . SER A 1 601 ? 50.067 -27.870 -61.885 1.00 67.44 601 SER A O 1
ATOM 4776 N N . ARG A 1 602 ? 50.083 -28.646 -59.775 1.00 79.25 602 ARG A N 1
ATOM 4777 C CA . ARG A 1 602 ? 50.504 -30.002 -60.125 1.00 79.25 602 ARG A CA 1
ATOM 4778 C C . ARG A 1 602 ? 49.425 -30.740 -60.902 1.00 79.25 602 ARG A C 1
ATOM 4780 O O . ARG A 1 602 ? 48.234 -30.668 -60.610 1.00 79.25 602 ARG A O 1
ATOM 4787 N N . ALA A 1 603 ? 49.866 -31.486 -61.907 1.00 79.62 603 ALA A N 1
ATOM 4788 C CA . ALA A 1 603 ? 48.996 -32.402 -62.619 1.00 79.62 603 ALA A CA 1
ATOM 4789 C C . ALA A 1 603 ? 48.631 -33.590 -61.710 1.00 79.62 603 ALA A C 1
ATOM 4791 O O . ALA A 1 603 ? 49.392 -33.990 -60.835 1.00 79.62 603 ALA A O 1
ATOM 4792 N N . SER A 1 604 ? 47.455 -34.185 -61.910 1.00 77.88 604 SER A N 1
ATOM 4793 C CA . SER A 1 604 ? 46.963 -35.266 -61.041 1.00 77.88 604 SER A CA 1
ATOM 4794 C C . SER A 1 604 ? 47.873 -36.501 -60.998 1.00 77.88 604 SER A C 1
ATOM 4796 O O . SER A 1 604 ? 47.799 -37.282 -60.058 1.00 77.88 604 SER A O 1
ATOM 4798 N N . ASP A 1 605 ? 48.704 -36.707 -62.021 1.00 79.12 605 ASP A N 1
ATOM 4799 C CA . ASP A 1 605 ? 49.681 -37.796 -62.108 1.00 79.12 605 ASP A CA 1
ATOM 4800 C C . ASP A 1 605 ? 50.964 -37.540 -61.300 1.00 79.12 605 ASP A C 1
ATOM 4802 O O . ASP A 1 605 ? 51.726 -38.477 -61.068 1.00 79.12 605 ASP A O 1
ATOM 4806 N N . THR A 1 606 ? 51.178 -36.312 -60.818 1.00 82.56 606 THR A N 1
ATOM 4807 C CA . THR A 1 606 ? 52.269 -35.951 -59.899 1.00 82.56 606 THR A CA 1
ATOM 4808 C C . THR A 1 606 ? 51.819 -35.862 -58.437 1.00 82.56 606 THR A C 1
ATOM 4810 O O . THR A 1 606 ? 52.634 -35.576 -57.553 1.00 82.56 606 THR A O 1
ATOM 4813 N N . LEU A 1 607 ? 50.545 -36.171 -58.174 1.00 86.25 607 LEU A N 1
ATOM 4814 C CA . LEU A 1 607 ? 49.946 -36.273 -56.847 1.00 86.25 607 LEU A CA 1
ATOM 4815 C C . LEU A 1 607 ? 49.763 -37.736 -56.437 1.00 86.25 607 LEU A C 1
ATOM 4817 O O . LEU A 1 607 ? 49.407 -38.602 -57.240 1.00 86.25 607 LEU A O 1
ATOM 4821 N N . MET A 1 608 ? 49.974 -38.015 -55.156 1.00 86.06 608 MET A N 1
ATOM 4822 C CA . MET A 1 608 ? 49.723 -39.331 -54.589 1.00 86.06 608 MET A CA 1
ATOM 4823 C C . MET A 1 608 ? 48.229 -39.538 -54.357 1.00 86.06 608 MET A C 1
ATOM 4825 O O . MET A 1 608 ? 47.531 -38.676 -53.825 1.00 86.06 608 MET A O 1
ATOM 4829 N N . ASN A 1 609 ? 47.735 -40.721 -54.711 1.00 77.25 609 ASN A N 1
ATOM 4830 C CA . ASN A 1 609 ? 46.339 -41.064 -54.496 1.00 77.25 609 ASN A CA 1
ATOM 4831 C C . ASN A 1 609 ? 46.112 -41.520 -53.043 1.00 77.25 609 ASN A C 1
ATOM 4833 O O . ASN A 1 609 ? 46.659 -42.535 -52.599 1.00 77.25 609 ASN A O 1
ATOM 4837 N N . THR A 1 610 ? 45.250 -40.787 -52.338 1.00 67.88 610 THR A N 1
ATOM 4838 C CA . THR A 1 610 ? 44.839 -41.011 -50.940 1.00 67.88 610 THR A CA 1
ATOM 4839 C C . THR A 1 610 ? 44.160 -42.360 -50.688 1.00 67.88 610 THR A C 1
ATOM 4841 O O . THR A 1 610 ? 44.015 -42.762 -49.542 1.00 67.88 610 THR A O 1
ATOM 4844 N N . THR A 1 611 ? 43.726 -43.074 -51.733 1.00 66.00 611 THR A N 1
ATOM 4845 C CA . THR A 1 611 ? 43.051 -44.381 -51.610 1.00 66.00 611 THR A CA 1
ATOM 4846 C C . THR A 1 611 ? 43.929 -45.579 -51.954 1.00 66.00 611 THR A C 1
ATOM 4848 O O . THR A 1 611 ? 43.567 -46.704 -51.615 1.00 66.00 611 THR A O 1
ATOM 4851 N N . SER A 1 612 ? 45.076 -45.376 -52.611 1.00 71.12 612 SER A N 1
ATOM 4852 C CA . SER A 1 612 ? 45.936 -46.479 -53.067 1.00 71.12 612 SER A CA 1
ATOM 4853 C C . SER A 1 612 ? 47.388 -46.393 -52.612 1.00 71.12 612 SER A C 1
ATOM 4855 O O . SER A 1 612 ? 48.081 -47.407 -52.649 1.00 71.12 612 SER A O 1
ATOM 4857 N N . ASN A 1 613 ? 47.870 -45.218 -52.201 1.00 80.81 613 ASN A N 1
ATOM 4858 C CA . ASN A 1 613 ? 49.296 -45.013 -51.948 1.00 80.81 613 ASN A CA 1
ATOM 4859 C C . ASN A 1 613 ? 49.616 -44.792 -50.464 1.00 80.81 613 ASN A C 1
ATOM 4861 O O . ASN A 1 613 ? 50.675 -45.229 -50.011 1.00 80.81 613 ASN A O 1
ATOM 4865 N N . PHE A 1 614 ? 48.729 -44.139 -49.710 1.00 87.12 614 PHE A N 1
ATOM 4866 C CA . PHE A 1 614 ? 48.955 -43.805 -48.303 1.00 87.12 614 PHE A CA 1
ATOM 4867 C C . PHE A 1 614 ? 47.642 -43.658 -47.517 1.00 87.12 614 PHE A C 1
ATOM 4869 O O . PHE A 1 614 ? 46.592 -43.458 -48.120 1.00 87.12 614 PHE A O 1
ATOM 4876 N N . SER A 1 615 ? 47.709 -43.730 -46.186 1.00 85.56 615 SER A N 1
ATOM 4877 C CA . SER A 1 615 ? 46.660 -43.293 -45.251 1.00 85.56 615 SER A CA 1
ATOM 4878 C C . SER A 1 615 ? 47.237 -42.325 -44.221 1.00 85.56 615 SER A C 1
ATOM 4880 O O . SER A 1 615 ? 48.452 -42.140 -44.124 1.00 85.56 615 SER A O 1
ATOM 4882 N N . LEU A 1 616 ? 46.351 -41.673 -43.473 1.00 85.38 616 LEU A N 1
ATOM 4883 C CA . LEU A 1 616 ? 46.707 -40.789 -42.371 1.00 85.38 616 LEU A CA 1
ATOM 4884 C C . LEU A 1 616 ? 46.334 -41.488 -41.067 1.00 85.38 616 LEU A C 1
ATOM 4886 O O . LEU A 1 616 ? 45.171 -41.838 -40.877 1.00 85.38 616 LEU A O 1
ATOM 4890 N N . GLU A 1 617 ? 47.311 -41.686 -40.188 1.00 83.75 617 GLU A N 1
ATOM 4891 C CA . GLU A 1 617 ? 47.156 -42.468 -38.961 1.00 83.75 617 GLU A CA 1
ATOM 4892 C C . GLU A 1 617 ? 47.525 -41.651 -37.720 1.00 83.75 617 GLU A C 1
ATOM 4894 O O . GLU A 1 617 ? 48.320 -40.706 -37.774 1.00 83.75 617 GLU A O 1
ATOM 4899 N N . PHE A 1 618 ? 46.964 -42.050 -36.578 1.00 82.31 618 PHE A N 1
ATOM 4900 C CA . PHE A 1 618 ? 47.210 -41.418 -35.285 1.00 82.31 618 PHE A CA 1
ATOM 4901 C C . PHE A 1 618 ? 47.731 -42.424 -34.273 1.00 82.31 618 PHE A C 1
ATOM 4903 O O . PHE A 1 618 ? 47.149 -43.493 -34.081 1.00 82.31 618 PHE A O 1
ATOM 4910 N N . ALA A 1 619 ? 48.780 -42.036 -33.559 1.00 80.38 619 ALA A N 1
ATOM 4911 C CA . ALA A 1 619 ? 49.220 -42.760 -32.382 1.00 80.38 619 ALA A CA 1
ATOM 4912 C C . ALA A 1 619 ? 48.374 -42.374 -31.161 1.00 80.38 619 ALA A C 1
ATOM 4914 O O . ALA A 1 619 ? 47.800 -41.285 -31.080 1.00 80.38 619 ALA A O 1
ATOM 4915 N N . SER A 1 620 ? 48.333 -43.251 -30.156 1.00 79.06 620 SER A N 1
ATOM 4916 C CA . SER A 1 620 ? 47.568 -43.026 -28.919 1.00 79.06 620 SER A CA 1
ATOM 4917 C C . SER A 1 620 ? 48.029 -41.805 -28.112 1.00 79.06 620 SER A C 1
ATOM 4919 O O . SER A 1 620 ? 47.300 -41.334 -27.245 1.00 79.06 620 SER A O 1
ATOM 4921 N N . ASN A 1 621 ? 49.239 -41.303 -28.370 1.00 78.94 621 ASN A N 1
ATOM 4922 C CA . ASN A 1 621 ? 49.794 -40.094 -27.757 1.00 78.94 621 ASN A CA 1
ATOM 4923 C C . ASN A 1 621 ? 49.377 -38.791 -28.476 1.00 78.94 621 ASN A C 1
ATOM 4925 O O . ASN A 1 621 ? 49.786 -37.718 -28.043 1.00 78.94 621 ASN A O 1
ATOM 4929 N N . GLY A 1 622 ? 48.583 -38.872 -29.551 1.00 74.94 622 GLY A N 1
ATOM 4930 C CA . GLY A 1 622 ? 48.128 -37.721 -30.335 1.00 74.94 622 GLY A CA 1
ATOM 4931 C C . GLY A 1 622 ? 49.056 -37.311 -31.484 1.00 74.94 622 GLY A C 1
ATOM 4932 O O . GLY A 1 622 ? 48.687 -36.418 -32.250 1.00 74.94 622 GLY A O 1
ATOM 4933 N N . SER A 1 623 ? 50.213 -37.963 -31.645 1.00 83.19 623 SER A N 1
ATOM 4934 C CA . SER A 1 623 ? 51.100 -37.756 -32.794 1.00 83.19 623 SER A CA 1
ATOM 4935 C C . SER A 1 623 ? 50.478 -38.308 -34.080 1.00 83.19 623 SER A C 1
ATOM 4937 O O . SER A 1 623 ? 49.702 -39.270 -34.067 1.00 83.19 623 SER A O 1
ATOM 4939 N N . LYS A 1 624 ? 50.811 -37.670 -35.201 1.00 86.50 624 LYS A N 1
ATOM 4940 C CA . LYS A 1 624 ? 50.138 -37.832 -36.494 1.00 86.50 624 LYS A CA 1
ATOM 4941 C C . LYS A 1 624 ? 51.132 -38.319 -37.539 1.00 86.50 624 LYS A C 1
ATOM 4943 O O . LYS A 1 624 ? 52.267 -37.849 -37.560 1.00 86.50 624 LYS A O 1
ATOM 4948 N N . TYR A 1 625 ? 50.704 -39.217 -38.419 1.00 87.56 625 TYR A N 1
ATOM 4949 C CA . TYR A 1 625 ? 51.593 -39.857 -39.385 1.00 87.56 625 TYR A CA 1
ATOM 4950 C C . TYR A 1 625 ? 50.936 -39.972 -40.758 1.00 87.56 625 TYR A C 1
ATOM 4952 O O . TYR A 1 625 ? 49.748 -40.275 -40.862 1.00 87.56 625 TYR A O 1
ATOM 4960 N N . ILE A 1 626 ? 51.726 -39.781 -41.814 1.00 89.19 626 ILE A N 1
ATOM 4961 C CA . ILE A 1 626 ? 51.379 -40.246 -43.160 1.00 89.19 626 ILE A CA 1
ATOM 4962 C C . ILE A 1 626 ? 52.014 -41.623 -43.324 1.00 89.19 626 ILE A C 1
ATOM 4964 O O . ILE A 1 626 ? 53.226 -41.771 -43.170 1.00 89.19 626 ILE A O 1
ATOM 4968 N N . VAL A 1 627 ? 51.204 -42.629 -43.630 1.00 89.75 627 VAL A N 1
ATOM 4969 C CA . VAL A 1 627 ? 51.625 -44.028 -43.699 1.00 89.75 627 VAL A CA 1
ATOM 4970 C C . VAL A 1 627 ? 51.477 -44.548 -45.120 1.00 89.75 627 VAL A C 1
ATOM 4972 O O . VAL A 1 627 ? 50.403 -44.451 -45.703 1.00 89.75 627 VAL A O 1
ATOM 4975 N N . PHE A 1 628 ? 52.537 -45.124 -45.685 1.00 90.56 628 PHE A N 1
ATOM 4976 C CA . PHE A 1 628 ? 52.588 -45.520 -47.091 1.00 90.56 628 PHE A CA 1
ATOM 4977 C C . PHE A 1 628 ? 52.418 -47.033 -47.280 1.00 90.56 628 PHE A C 1
ATOM 4979 O O . PHE A 1 628 ? 53.149 -47.846 -46.707 1.00 90.56 628 PHE A O 1
ATOM 4986 N N . TYR A 1 629 ? 51.490 -47.412 -48.165 1.00 88.31 629 TYR A N 1
ATOM 4987 C CA . TYR A 1 629 ? 51.199 -48.807 -48.548 1.00 88.31 629 TYR A CA 1
ATOM 4988 C C . TYR A 1 629 ? 51.970 -49.264 -49.791 1.00 88.31 629 TYR A C 1
ATOM 4990 O O . TYR A 1 629 ? 51.762 -50.362 -50.305 1.00 88.31 629 TYR A O 1
ATOM 4998 N N . VAL A 1 630 ? 52.879 -48.423 -50.280 1.00 89.50 630 VAL A N 1
ATOM 4999 C CA . VAL A 1 630 ? 53.757 -48.713 -51.412 1.00 89.50 630 VAL A CA 1
ATOM 5000 C C . VAL A 1 630 ? 55.222 -48.535 -50.999 1.00 89.50 630 VAL A C 1
ATOM 5002 O O . VAL A 1 630 ? 55.507 -47.722 -50.116 1.00 89.50 630 VAL A O 1
ATOM 5005 N N . PRO A 1 631 ? 56.173 -49.262 -51.617 1.00 89.56 631 PRO A N 1
ATOM 5006 C CA . PRO A 1 631 ? 57.593 -49.108 -51.308 1.00 89.56 631 PRO A CA 1
ATOM 5007 C C . PRO A 1 631 ? 58.080 -47.668 -51.512 1.00 89.56 631 PRO A C 1
ATOM 5009 O O . PRO A 1 631 ? 57.582 -46.970 -52.398 1.00 89.56 631 PRO A O 1
ATOM 5012 N N . ILE A 1 632 ? 59.134 -47.267 -50.789 1.00 88.88 632 ILE A N 1
ATOM 5013 C CA . ILE A 1 632 ? 59.795 -45.956 -50.954 1.00 88.88 632 ILE A CA 1
ATOM 5014 C C . ILE A 1 632 ? 60.130 -45.684 -52.427 1.00 88.88 632 ILE A C 1
ATOM 5016 O O . ILE A 1 632 ? 59.879 -44.589 -52.909 1.00 88.88 632 ILE A O 1
ATOM 5020 N N . SER A 1 633 ? 60.572 -46.693 -53.186 1.00 88.00 633 SER A N 1
ATOM 5021 C CA . SER A 1 633 ? 60.860 -46.558 -54.625 1.00 88.00 633 SER A CA 1
ATOM 5022 C C . SER A 1 633 ? 59.660 -46.158 -55.485 1.00 88.00 633 SER A C 1
ATOM 5024 O O . SER A 1 633 ? 59.826 -45.590 -56.558 1.00 88.00 633 SER A O 1
ATOM 5026 N N . THR A 1 634 ? 58.443 -46.448 -55.026 1.00 88.50 634 THR A N 1
ATOM 5027 C CA . THR A 1 634 ? 57.207 -46.007 -55.681 1.00 88.50 634 THR A CA 1
ATOM 5028 C C . THR A 1 634 ? 56.850 -44.583 -55.268 1.00 88.50 634 THR A C 1
ATOM 5030 O O . THR A 1 634 ? 56.421 -43.803 -56.113 1.00 88.50 634 THR A O 1
ATOM 5033 N N . VAL A 1 635 ? 57.067 -44.224 -53.998 1.00 88.25 635 VAL A N 1
ATOM 5034 C CA . VAL A 1 635 ? 56.878 -42.850 -53.494 1.00 88.25 635 VAL A CA 1
ATOM 5035 C C . VAL A 1 635 ? 57.898 -41.887 -54.104 1.00 88.25 635 VAL A C 1
ATOM 5037 O O . VAL A 1 635 ? 57.554 -40.752 -54.408 1.00 88.25 635 VAL A O 1
ATOM 5040 N N . GLN A 1 636 ? 59.111 -42.358 -54.405 1.00 89.06 636 GLN A N 1
ATOM 5041 C CA . GLN A 1 636 ? 60.152 -41.600 -55.103 1.00 89.06 636 GLN A CA 1
ATOM 5042 C C . GLN A 1 636 ? 59.724 -41.114 -56.498 1.00 89.06 636 GLN A C 1
ATOM 5044 O O . GLN A 1 636 ? 60.247 -40.109 -56.966 1.00 89.06 636 GLN A O 1
ATOM 5049 N N . ASN A 1 637 ? 58.738 -41.755 -57.144 1.00 89.06 637 ASN A N 1
ATOM 5050 C CA . ASN A 1 637 ? 58.161 -41.249 -58.399 1.00 89.06 637 ASN A CA 1
ATOM 5051 C C . ASN A 1 637 ? 57.364 -39.946 -58.205 1.00 89.06 637 ASN A C 1
ATOM 5053 O O . ASN A 1 637 ? 57.118 -39.229 -59.170 1.00 89.06 637 ASN A O 1
ATOM 5057 N N . TYR A 1 638 ? 56.971 -39.654 -56.963 1.00 89.75 638 TYR A N 1
ATOM 5058 C CA . TYR A 1 638 ? 56.270 -38.447 -56.536 1.00 89.75 638 TYR A CA 1
ATOM 5059 C C . TYR A 1 638 ? 57.186 -37.510 -55.735 1.00 89.75 638 TYR A C 1
ATOM 5061 O O . TYR A 1 638 ? 56.702 -36.621 -55.044 1.00 89.75 638 TYR A O 1
ATOM 5069 N N . ALA A 1 639 ? 58.504 -37.698 -55.815 1.00 88.12 639 ALA A N 1
ATOM 5070 C CA . ALA A 1 639 ? 59.496 -36.905 -55.102 1.00 88.12 639 ALA A CA 1
ATOM 5071 C C . ALA A 1 639 ? 60.580 -36.388 -56.059 1.00 88.12 639 ALA A C 1
ATOM 5073 O O . ALA A 1 639 ? 60.825 -36.961 -57.120 1.00 88.12 639 ALA A O 1
ATOM 5074 N N . ILE A 1 640 ? 61.274 -35.318 -55.669 1.00 86.25 640 ILE A N 1
ATOM 5075 C CA . ILE A 1 640 ? 62.481 -34.836 -56.362 1.00 86.25 640 ILE A CA 1
ATOM 5076 C C . ILE A 1 640 ? 63.640 -34.887 -55.375 1.00 86.25 640 ILE A C 1
ATOM 5078 O O . ILE A 1 640 ? 63.567 -34.269 -54.317 1.00 86.25 640 ILE A O 1
ATOM 5082 N N . ASN A 1 641 ? 64.722 -35.595 -55.723 1.00 83.44 641 ASN A N 1
ATOM 5083 C CA . ASN A 1 641 ? 65.882 -35.805 -54.840 1.00 83.44 641 ASN A CA 1
ATOM 5084 C C . ASN A 1 641 ? 65.470 -36.308 -53.444 1.00 83.44 641 ASN A C 1
ATOM 5086 O O . ASN A 1 641 ? 65.903 -35.759 -52.432 1.00 83.44 641 ASN A O 1
ATOM 5090 N N . ASP A 1 642 ? 64.571 -37.295 -53.410 1.00 86.69 642 ASP A N 1
ATOM 5091 C CA . ASP A 1 642 ? 64.000 -37.859 -52.183 1.00 86.69 642 ASP A CA 1
ATOM 5092 C C . ASP A 1 642 ? 63.204 -36.861 -51.324 1.00 86.69 642 ASP A C 1
ATOM 5094 O O . ASP A 1 642 ? 62.910 -37.148 -50.170 1.00 86.69 642 ASP A O 1
ATOM 5098 N N . LYS A 1 643 ? 62.804 -35.703 -51.870 1.00 87.81 643 LYS A N 1
ATOM 5099 C CA . LYS A 1 643 ? 61.921 -34.741 -51.192 1.00 87.81 643 LYS A CA 1
ATOM 5100 C C . LYS A 1 643 ? 60.479 -34.869 -51.659 1.00 87.81 643 LYS A C 1
ATOM 5102 O O . LYS A 1 643 ? 60.208 -34.758 -52.855 1.00 87.81 643 LYS A O 1
ATOM 5107 N N . LEU A 1 644 ? 59.570 -35.040 -50.706 1.00 89.81 644 LEU A N 1
ATOM 5108 C CA . LEU A 1 644 ? 58.123 -35.107 -50.898 1.00 89.81 644 LEU A CA 1
ATOM 5109 C C . LEU A 1 644 ? 57.465 -33.862 -50.293 1.00 89.81 644 LEU A C 1
ATOM 5111 O O . LEU A 1 644 ? 57.810 -33.485 -49.175 1.00 89.81 644 LEU A O 1
ATOM 5115 N N . MET A 1 645 ? 56.524 -33.233 -51.001 1.00 88.12 645 MET A N 1
ATOM 5116 C CA . MET A 1 645 ? 55.796 -32.058 -50.507 1.00 88.12 645 MET A CA 1
ATOM 5117 C C . MET A 1 645 ? 54.402 -32.426 -50.012 1.00 88.12 645 MET A C 1
ATOM 5119 O O . MET A 1 645 ? 53.692 -33.180 -50.680 1.00 88.12 645 MET A O 1
ATOM 5123 N N . VAL A 1 646 ? 54.023 -31.865 -48.865 1.00 88.19 646 VAL A N 1
ATOM 5124 C CA . VAL A 1 646 ? 52.702 -31.986 -48.244 1.00 88.19 646 VAL A CA 1
ATOM 5125 C C . VAL A 1 646 ? 52.134 -30.590 -48.009 1.00 88.19 646 VAL A C 1
ATOM 5127 O O . VAL A 1 646 ? 52.806 -29.746 -47.416 1.00 88.19 646 VAL A O 1
ATOM 5130 N N . ASP A 1 647 ? 50.898 -30.377 -48.453 1.00 84.06 647 ASP A N 1
ATOM 5131 C CA . ASP A 1 647 ? 50.189 -29.101 -48.335 1.00 84.06 647 ASP A CA 1
ATOM 5132 C C . ASP A 1 647 ? 49.035 -29.216 -47.336 1.00 84.06 647 ASP A C 1
ATOM 5134 O O . ASP A 1 647 ? 48.260 -30.179 -47.404 1.00 84.06 647 ASP A O 1
ATOM 5138 N N . TYR A 1 648 ? 48.915 -28.229 -46.441 1.00 79.44 648 TYR A N 1
ATOM 5139 C CA . TYR A 1 648 ? 47.913 -28.161 -45.368 1.00 79.44 648 TYR A CA 1
ATOM 5140 C C . TYR A 1 648 ? 47.111 -26.856 -45.395 1.00 79.44 648 TYR A C 1
ATOM 5142 O O . TYR A 1 648 ? 47.721 -25.790 -45.650 1.00 79.44 648 TYR A O 1
#